Protein AF-0000000066107095 (afdb_homodimer)

Organism: Lawsonia intracellularis (strain PHE/MN1-00) (NCBI:txid363253)

Foldseek 3Di:
DQQQAAEEEEAAQQALLSLLVLLVCLQRYQAYEYEYEAAPQCPALRVVLRVVSLVVVLVLDVSSVRRYDYYYYYYDPVLVVVLVPPPDPVVCPPCVVLVRHSSDDALVVLVVVLVRLVVCLVVVHQEYEYRAEVVPCPVHPCSAPVNVVVSQVCSCVVSVHRHHYDHPCHHPALLVSLVSQCVRRRPVSSVSNQERGDFEPVRFQPDADPSYTYPCPRPRNVRSVVSVVVNVVVVVVD/DQQQAAEEEEAAQQALQSLLVLLVCLQRYQAYEYEYEAAPQCPALRVVLSVVSLVVVLVLDVSSVRRYDYYYYYYDPVLVVVLVPPPDVVVCPPCVVLVNHSSDDALVVLVVVLVRLVVCLVVVHQEYEYAAEPVPCPVHPCSAPVNVVVSQVCSCVVSVHRHHYDHPCHHPALLVSLVSQCVRRRPVSSVSNQERGDFEPVRFQPDADPSYTYPCPRPRNVRSVVSVVVNVVVVVVD

Structure (mmCIF, N/CA/C/O backbone):
data_AF-0000000066107095-model_v1
#
loop_
_entity.id
_entity.type
_entity.pdbx_description
1 polymer '7-cyano-7-deazaguanine synthase'
#
loop_
_atom_site.group_PDB
_atom_site.id
_atom_site.type_symbol
_atom_site.label_atom_id
_atom_site.label_alt_id
_atom_site.label_comp_id
_atom_site.label_asym_id
_atom_site.label_entity_id
_atom_site.label_seq_id
_atom_site.pdbx_PDB_ins_code
_atom_site.Cartn_x
_atom_site.Cartn_y
_atom_site.Cartn_z
_atom_site.occupancy
_atom_site.B_iso_or_equiv
_atom_site.auth_seq_id
_atom_site.auth_comp_id
_atom_site.auth_asym_id
_atom_site.auth_atom_id
_atom_site.pdbx_PDB_model_num
ATOM 1 N N . MET A 1 1 ? 10.453 12.742 23.422 1 44.41 1 MET A N 1
ATOM 2 C CA . MET A 1 1 ? 11.844 12.711 22.984 1 44.41 1 MET A CA 1
ATOM 3 C C . MET A 1 1 ? 12.008 13.375 21.625 1 44.41 1 MET A C 1
ATOM 5 O O . MET A 1 1 ? 11.289 13.039 20.672 1 44.41 1 MET A O 1
ATOM 9 N N . TYR A 1 2 ? 12.43 14.68 21.656 1 62.72 2 TYR A N 1
ATOM 10 C CA . TYR A 1 2 ? 12.68 15.594 20.547 1 62.72 2 TYR A CA 1
ATOM 11 C C . TYR A 1 2 ? 13.734 15.031 19.609 1 62.72 2 TYR A C 1
ATOM 13 O O . TYR A 1 2 ? 14.672 14.352 20.031 1 62.72 2 TYR A O 1
ATOM 21 N N . HIS A 1 3 ? 13.25 14.555 18.391 1 75.69 3 HIS A N 1
ATOM 22 C CA . HIS A 1 3 ? 14.109 14.094 17.312 1 75.69 3 HIS A CA 1
ATOM 23 C C . HIS A 1 3 ? 14.758 15.258 16.578 1 75.69 3 HIS A C 1
ATOM 25 O O . HIS A 1 3 ? 14.781 15.297 15.344 1 75.69 3 HIS A O 1
ATOM 31 N N . LEU A 1 4 ? 15.406 16.234 17.359 1 80.69 4 LEU A N 1
ATOM 32 C CA . LEU A 1 4 ? 15.836 17.516 16.797 1 80.69 4 LEU A CA 1
ATOM 33 C C . LEU A 1 4 ? 17.016 17.328 15.859 1 80.69 4 LEU A C 1
ATOM 35 O O . LEU A 1 4 ? 17.391 18.25 15.125 1 80.69 4 LEU A O 1
ATOM 39 N N . ASN A 1 5 ? 17.469 16.141 15.711 1 87.88 5 ASN A N 1
ATOM 40 C CA . ASN A 1 5 ? 18.562 15.922 14.766 1 87.88 5 ASN A CA 1
ATOM 41 C C . ASN A 1 5 ? 18.172 14.914 13.688 1 87.88 5 ASN A C 1
ATOM 43 O O . ASN A 1 5 ? 19.031 14.398 12.977 1 87.88 5 ASN A O 1
ATOM 47 N N . GLN A 1 6 ? 16.875 14.703 13.656 1 94.5 6 GLN A N 1
ATOM 48 C CA . GLN A 1 6 ? 16.422 13.695 12.703 1 94.5 6 GLN A CA 1
ATOM 49 C C . GLN A 1 6 ? 15.508 14.312 11.648 1 94.5 6 GLN A C 1
ATOM 51 O O . GLN A 1 6 ? 14.875 15.344 11.891 1 94.5 6 GLN A O 1
ATOM 56 N N . LYS A 1 7 ? 15.523 13.711 10.492 1 96.38 7 LYS A N 1
ATOM 57 C CA . LYS A 1 7 ? 14.602 14.07 9.414 1 96.38 7 LYS A CA 1
ATOM 58 C C . LYS A 1 7 ? 13.273 13.32 9.555 1 96.38 7 LYS A C 1
ATOM 60 O O . LYS A 1 7 ? 13.227 12.234 10.125 1 96.38 7 LYS A O 1
ATOM 65 N N . ALA A 1 8 ? 12.195 13.945 9.047 1 98.31 8 ALA A N 1
ATOM 66 C CA . ALA A 1 8 ? 10.898 13.289 9.047 1 98.31 8 ALA A CA 1
ATOM 67 C C . ALA A 1 8 ? 10.133 13.586 7.758 1 98.31 8 ALA A C 1
ATOM 69 O O . ALA A 1 8 ? 10.422 14.562 7.07 1 98.31 8 ALA A O 1
ATOM 70 N N . LEU A 1 9 ? 9.344 12.688 7.426 1 98.5 9 LEU A N 1
ATOM 71 C CA . LEU A 1 9 ? 8.453 12.805 6.277 1 98.5 9 LEU A CA 1
ATOM 72 C C . LEU A 1 9 ? 7.004 12.977 6.73 1 98.5 9 LEU A C 1
ATOM 74 O O . LEU A 1 9 ? 6.465 12.125 7.438 1 98.5 9 LEU A O 1
ATOM 78 N N . LEU A 1 10 ? 6.387 14.047 6.363 1 98.75 10 LEU A N 1
ATOM 79 C CA . LEU A 1 10 ? 5.016 14.336 6.758 1 98.75 10 LEU A CA 1
ATOM 80 C C . LEU A 1 10 ? 4.055 14.109 5.594 1 98.75 10 LEU A C 1
ATOM 82 O O . LEU A 1 10 ? 4.246 14.664 4.512 1 98.75 10 LEU A O 1
ATOM 86 N N . LEU A 1 11 ? 3.102 13.227 5.785 1 98.06 11 LEU A N 1
ATOM 87 C CA . LEU A 1 11 ? 1.974 13.188 4.859 1 98.06 11 LEU A CA 1
ATOM 88 C C . LEU A 1 11 ? 1.121 14.445 4.988 1 98.06 11 LEU A C 1
ATOM 90 O O . LEU A 1 11 ? 0.405 14.617 5.98 1 98.06 11 LEU A O 1
ATOM 94 N N . PHE A 1 12 ? 1.149 15.289 3.941 1 97.56 12 PHE A N 1
ATOM 95 C CA . PHE A 1 12 ? 0.616 16.641 4.031 1 97.56 12 PHE A CA 1
ATOM 96 C C . PHE A 1 12 ? -0.463 16.875 2.98 1 97.56 12 PHE A C 1
ATOM 98 O O . PHE A 1 12 ? -0.171 16.922 1.783 1 97.56 12 PHE A O 1
ATOM 105 N N . SER A 1 13 ? -1.71 17.016 3.426 1 94.12 13 SER A N 1
ATOM 106 C CA . SER A 1 13 ? -2.832 17.203 2.51 1 94.12 13 SER A CA 1
ATOM 107 C C . SER A 1 13 ? -3.186 18.672 2.342 1 94.12 13 SER A C 1
ATOM 109 O O . SER A 1 13 ? -3.857 19.047 1.379 1 94.12 13 SER A O 1
ATOM 111 N N . GLY A 1 14 ? -2.818 19.516 3.334 1 94.62 14 GLY A N 1
ATOM 112 C CA . GLY A 1 14 ? -3.199 20.922 3.281 1 94.62 14 GLY A CA 1
ATOM 113 C C . GLY A 1 14 ? -4.453 21.234 4.078 1 94.62 14 GLY A C 1
ATOM 114 O O . GLY A 1 14 ? -4.926 22.359 4.082 1 94.62 14 GLY A O 1
ATOM 115 N N . GLY A 1 15 ? -4.98 20.25 4.781 1 94.62 15 GLY A N 1
ATOM 116 C CA . GLY A 1 15 ? -6.109 20.469 5.672 1 94.62 15 GLY A CA 1
ATOM 117 C C . GLY A 1 15 ? -5.695 20.906 7.066 1 94.62 15 GLY A C 1
ATOM 118 O O . GLY A 1 15 ? -4.504 21.062 7.344 1 94.62 15 GLY A O 1
ATOM 119 N N . GLN A 1 16 ? -6.73 21.094 7.891 1 95 16 GLN A N 1
ATOM 120 C CA . GLN A 1 16 ? -6.496 21.547 9.258 1 95 16 GLN A CA 1
ATOM 121 C C . GLN A 1 16 ? -5.547 20.609 9.992 1 95 16 GLN A C 1
ATOM 123 O O . GLN A 1 16 ? -4.59 21.047 10.625 1 95 16 GLN A O 1
ATOM 128 N N . ASP A 1 17 ? -5.809 19.297 9.906 1 95.25 17 ASP A N 1
ATOM 129 C CA . ASP A 1 17 ? -5.051 18.312 10.672 1 95.25 17 ASP A CA 1
ATOM 130 C C . ASP A 1 17 ? -3.605 18.234 10.18 1 95.25 17 ASP A C 1
ATOM 132 O O . ASP A 1 17 ? -2.67 18.375 10.977 1 95.25 17 ASP A O 1
ATOM 136 N N . SER A 1 18 ? -3.438 18.047 8.922 1 96.75 18 SER A N 1
ATOM 137 C CA . SER A 1 18 ? -2.082 17.953 8.391 1 96.75 18 SER A CA 1
ATOM 138 C C . SER A 1 18 ? -1.327 19.266 8.555 1 96.75 18 SER A C 1
ATOM 140 O O . SER A 1 18 ? -0.112 19.266 8.758 1 96.75 18 SER A O 1
ATOM 142 N N . GLY A 1 19 ? -2.02 20.375 8.461 1 97.44 19 GLY A N 1
ATOM 143 C CA . GLY A 1 19 ? -1.397 21.656 8.734 1 97.44 19 GLY A CA 1
ATOM 144 C C . GLY A 1 19 ? -0.869 21.781 10.148 1 97.44 19 GLY A C 1
ATOM 145 O O . GLY A 1 19 ? 0.251 22.25 10.359 1 97.44 19 GLY A O 1
ATOM 146 N N . THR A 1 20 ? -1.687 21.422 11.094 1 98.06 20 THR A N 1
ATOM 147 C CA . THR A 1 20 ? -1.254 21.422 12.492 1 98.06 20 THR A CA 1
ATOM 148 C C . THR A 1 20 ? -0.079 20.469 12.695 1 98.06 20 THR A C 1
ATOM 150 O O . THR A 1 20 ? 0.879 20.812 13.398 1 98.06 20 THR A O 1
ATOM 153 N N . CYS A 1 21 ? -0.111 19.359 12.039 1 98.31 21 CYS A N 1
ATOM 154 C CA . CYS A 1 21 ? 0.984 18.406 12.117 1 98.31 21 CYS A CA 1
ATOM 155 C C . CYS A 1 21 ? 2.271 19 11.555 1 98.31 21 CYS A C 1
ATOM 157 O O . CYS A 1 21 ? 3.363 18.688 12.039 1 98.31 21 CYS A O 1
ATOM 159 N N . LEU A 1 22 ? 2.125 19.781 10.531 1 98.44 22 LEU A N 1
ATOM 160 C CA . LEU A 1 22 ? 3.314 20.438 9.984 1 98.44 22 LEU A CA 1
ATOM 161 C C . LEU A 1 22 ? 4.004 21.281 11.039 1 98.44 22 LEU A C 1
ATOM 163 O O . LEU A 1 22 ? 5.223 21.203 11.219 1 98.44 22 LEU A O 1
ATOM 167 N N . GLY A 1 23 ? 3.23 22.109 11.766 1 97.94 23 GLY A N 1
ATOM 168 C CA . GLY A 1 23 ? 3.809 22.875 12.867 1 97.94 23 GLY A CA 1
ATOM 169 C C . GLY A 1 23 ? 4.457 21.984 13.922 1 97.94 23 GLY A C 1
ATOM 170 O O . GLY A 1 23 ? 5.551 22.281 14.398 1 97.94 23 GLY A O 1
ATOM 171 N N . TRP A 1 24 ? 3.779 20.906 14.25 1 98.12 24 TRP A N 1
ATOM 172 C CA . TRP A 1 24 ? 4.301 19.953 15.219 1 98.12 24 TRP A CA 1
ATOM 173 C C . TRP A 1 24 ? 5.621 19.359 14.742 1 98.12 24 TRP A C 1
ATOM 175 O O . TRP A 1 24 ? 6.586 19.281 15.508 1 98.12 24 TRP A O 1
ATOM 185 N N . ALA A 1 25 ? 5.648 18.953 13.508 1 98.31 25 ALA A N 1
ATOM 186 C CA . ALA A 1 25 ? 6.844 18.344 12.922 1 98.31 25 ALA A CA 1
ATOM 187 C C . ALA A 1 25 ? 8.016 19.328 12.93 1 98.31 25 ALA A C 1
ATOM 189 O O . ALA A 1 25 ? 9.125 18.969 13.32 1 98.31 25 ALA A O 1
ATOM 190 N N . LEU A 1 26 ? 7.758 20.531 12.523 1 97.62 26 LEU A N 1
ATOM 191 C CA . LEU A 1 26 ? 8.789 21.562 12.453 1 97.62 26 LEU A CA 1
ATOM 192 C C . LEU A 1 26 ? 9.336 21.891 13.836 1 97.62 26 LEU A C 1
ATOM 194 O O . LEU A 1 26 ? 10.461 22.375 13.969 1 97.62 26 LEU A O 1
ATOM 198 N N . SER A 1 27 ? 8.578 21.641 14.82 1 96.88 27 SER A N 1
ATOM 199 C CA . SER A 1 27 ? 8.984 21.922 16.188 1 96.88 27 SER A CA 1
ATOM 200 C C . SER A 1 27 ? 9.742 20.75 16.797 1 96.88 27 SER A C 1
ATOM 202 O O . SER A 1 27 ? 10.383 20.875 17.828 1 96.88 27 SER A O 1
ATOM 204 N N . ASN A 1 28 ? 9.711 19.594 16.125 1 97.31 28 ASN A N 1
ATOM 205 C CA . ASN A 1 28 ? 10.227 18.406 16.781 1 97.31 28 ASN A CA 1
ATOM 206 C C . ASN A 1 28 ? 11.32 17.734 15.961 1 97.31 28 ASN A C 1
ATOM 208 O O . ASN A 1 28 ? 12.016 16.844 16.453 1 97.31 28 ASN A O 1
ATOM 212 N N . PHE A 1 29 ? 11.469 18.094 14.727 1 97.88 29 PHE A N 1
ATOM 213 C CA . PHE A 1 29 ? 12.453 17.484 13.836 1 97.88 29 PHE A CA 1
ATOM 214 C C . PHE A 1 29 ? 13.328 18.562 13.188 1 97.88 29 PHE A C 1
ATOM 216 O O . PHE A 1 29 ? 13 19.75 13.234 1 97.88 29 PHE A O 1
ATOM 223 N N . SER A 1 30 ? 14.492 18.188 12.602 1 96.75 30 SER A N 1
ATOM 224 C CA . SER A 1 30 ? 15.477 19.125 12.062 1 96.75 30 SER A CA 1
ATOM 225 C C . SER A 1 30 ? 15.203 19.438 10.602 1 96.75 30 SER A C 1
ATOM 227 O O . SER A 1 30 ? 15.68 20.438 10.07 1 96.75 30 SER A O 1
ATOM 229 N N . HIS A 1 31 ? 14.523 18.531 9.961 1 97.31 31 HIS A N 1
ATOM 230 C CA . HIS A 1 31 ? 14.234 18.672 8.539 1 97.31 31 HIS A CA 1
ATOM 231 C C . HIS A 1 31 ? 12.961 17.922 8.164 1 97.31 31 HIS A C 1
ATOM 233 O O . HIS A 1 31 ? 12.867 16.703 8.359 1 97.31 31 HIS A O 1
ATOM 239 N N . ILE A 1 32 ? 11.992 18.719 7.641 1 98.06 32 ILE A N 1
ATOM 240 C CA . ILE A 1 32 ? 10.695 18.125 7.352 1 98.06 32 ILE A CA 1
ATOM 241 C C . ILE A 1 32 ? 10.453 18.109 5.844 1 98.06 32 ILE A C 1
ATOM 243 O O . ILE A 1 32 ? 10.398 19.172 5.211 1 98.06 32 ILE A O 1
ATOM 247 N N . ILE A 1 33 ? 10.375 16.938 5.277 1 97.94 33 ILE A N 1
ATOM 248 C CA . ILE A 1 33 ? 9.906 16.75 3.908 1 97.94 33 ILE A CA 1
ATOM 249 C C . ILE A 1 33 ? 8.406 16.469 3.912 1 97.94 33 ILE A C 1
ATOM 251 O O . ILE A 1 33 ? 7.91 15.734 4.773 1 97.94 33 ILE A O 1
ATOM 255 N N . THR A 1 34 ? 7.707 17.062 2.994 1 98.19 34 THR A N 1
ATOM 256 C CA . THR A 1 34 ? 6.273 16.828 2.904 1 98.19 34 THR A CA 1
ATOM 257 C C . THR A 1 34 ? 5.934 16.031 1.644 1 98.19 34 THR A C 1
ATOM 259 O O . THR A 1 34 ? 6.562 16.219 0.6 1 98.19 34 THR A O 1
ATOM 262 N N . ILE A 1 35 ? 4.961 15.141 1.782 1 97.38 35 ILE A N 1
ATOM 263 C CA . ILE A 1 35 ? 4.438 14.43 0.619 1 97.38 35 ILE A CA 1
ATOM 264 C C . ILE A 1 35 ? 2.914 14.555 0.582 1 97.38 35 ILE A C 1
ATOM 266 O O . ILE A 1 35 ? 2.258 14.539 1.626 1 97.38 35 ILE A O 1
ATOM 270 N N . GLY A 1 36 ? 2.436 14.758 -0.573 1 95.31 36 GLY A N 1
ATOM 271 C CA . GLY A 1 36 ? 1.008 14.766 -0.85 1 95.31 36 GLY A CA 1
ATOM 272 C C . GLY A 1 36 ? 0.612 13.805 -1.96 1 95.31 36 GLY A C 1
ATOM 273 O O . GLY A 1 36 ? 1.475 13.242 -2.635 1 95.31 36 GLY A O 1
ATOM 274 N N . PHE A 1 37 ? -0.689 13.594 -2.062 1 92.94 37 PHE A N 1
ATOM 275 C CA . PHE A 1 37 ? -1.211 12.664 -3.059 1 92.94 37 PHE A CA 1
ATOM 276 C C . PHE A 1 37 ? -2.311 13.32 -3.885 1 92.94 37 PHE A C 1
ATOM 278 O O . PHE A 1 37 ? -3.182 14 -3.34 1 92.94 37 PHE A O 1
ATOM 285 N N . SER A 1 38 ? -2.189 13.125 -5.164 1 89.81 38 SER A N 1
ATOM 286 C CA . SER A 1 38 ? -3.244 13.562 -6.07 1 89.81 38 SER A CA 1
ATOM 287 C C . SER A 1 38 ? -3.916 12.367 -6.75 1 89.81 38 SER A C 1
ATOM 289 O O . SER A 1 38 ? -3.24 11.438 -7.195 1 89.81 38 SER A O 1
ATOM 291 N N . TYR A 1 39 ? -5.113 12.305 -6.75 1 80.56 39 TYR A N 1
ATOM 292 C CA . TYR A 1 39 ? -5.855 11.258 -7.445 1 80.56 39 TYR A CA 1
ATOM 293 C C . TYR A 1 39 ? -6.906 11.852 -8.367 1 80.56 39 TYR A C 1
ATOM 295 O O . TYR A 1 39 ? -8.055 11.406 -8.383 1 80.56 39 TYR A O 1
ATOM 303 N N . GLY A 1 40 ? -6.484 12.875 -9.094 1 75.94 40 GLY A N 1
ATOM 304 C CA . GLY A 1 40 ? -7.273 13.531 -10.125 1 75.94 40 GLY A CA 1
ATOM 305 C C . GLY A 1 40 ? -7.535 14.992 -9.828 1 75.94 40 GLY A C 1
ATOM 306 O O . GLY A 1 40 ? -8.156 15.695 -10.633 1 75.94 40 GLY A O 1
ATOM 307 N N . GLN A 1 41 ? -7.055 15.445 -8.719 1 70.06 41 GLN A N 1
ATOM 308 C CA . GLN A 1 41 ? -7.379 16.812 -8.312 1 70.06 41 GLN A CA 1
ATOM 309 C C . GLN A 1 41 ? -6.133 17.688 -8.312 1 70.06 41 GLN A C 1
ATOM 311 O O . GLN A 1 41 ? -5.969 18.547 -7.438 1 70.06 41 GLN A O 1
ATOM 316 N N . ARG A 1 42 ? -5.352 17.656 -9.25 1 68.38 42 ARG A N 1
ATOM 317 C CA . ARG A 1 42 ? -4.086 18.391 -9.25 1 68.38 42 ARG A CA 1
ATOM 318 C C . ARG A 1 42 ? -4.312 19.891 -9.227 1 68.38 42 ARG A C 1
ATOM 320 O O . ARG A 1 42 ? -3.49 20.641 -8.695 1 68.38 42 ARG A O 1
ATOM 327 N N . HIS A 1 43 ? -5.301 20.328 -9.758 1 66.5 43 HIS A N 1
ATOM 328 C CA . HIS A 1 43 ? -5.535 21.766 -9.805 1 66.5 43 HIS A CA 1
ATOM 329 C C . HIS A 1 43 ? -6.688 22.172 -8.898 1 66.5 43 HIS A C 1
ATOM 331 O O . HIS A 1 43 ? -7.32 23.219 -9.109 1 66.5 43 HIS A O 1
ATOM 337 N N . SER A 1 44 ? -6.676 21.469 -7.965 1 80 44 SER A N 1
ATOM 338 C CA . SER A 1 44 ? -7.801 21.703 -7.07 1 80 44 SER A CA 1
ATOM 339 C C . SER A 1 44 ? -7.465 22.766 -6.027 1 80 44 SER A C 1
ATOM 341 O O . SER A 1 44 ? -6.297 23.125 -5.852 1 80 44 SER A O 1
ATOM 343 N N . VAL A 1 45 ? -8.508 23.328 -5.406 1 85.12 45 VAL A N 1
ATOM 344 C CA . VAL A 1 45 ? -8.375 24.281 -4.305 1 85.12 45 VAL A CA 1
ATOM 345 C C . VAL A 1 45 ? -7.539 23.656 -3.188 1 85.12 45 VAL A C 1
ATOM 347 O O . VAL A 1 45 ? -6.711 24.328 -2.572 1 85.12 45 VAL A O 1
ATOM 350 N N . GLU A 1 46 ? -7.672 22.406 -2.984 1 84.25 46 GLU A N 1
ATOM 351 C CA . GLU A 1 46 ? -6.934 21.688 -1.952 1 84.25 46 GLU A CA 1
ATOM 352 C C . GLU A 1 46 ? -5.43 21.766 -2.197 1 84.25 46 GLU A C 1
ATOM 354 O O . GLU A 1 46 ? -4.66 22.047 -1.279 1 84.25 46 GLU A O 1
ATOM 359 N N . MET A 1 47 ? -5.086 21.578 -3.389 1 89.06 47 MET A N 1
ATOM 360 C CA . MET A 1 47 ? -3.67 21.594 -3.736 1 89.06 47 MET A CA 1
ATOM 361 C C . MET A 1 47 ? -3.104 23.016 -3.633 1 89.06 47 MET A C 1
ATOM 363 O O . MET A 1 47 ? -1.959 23.188 -3.213 1 89.06 47 MET A O 1
ATOM 367 N N . GLN A 1 48 ? -3.879 23.953 -3.986 1 91.25 48 GLN A N 1
ATOM 368 C CA . GLN A 1 48 ? -3.457 25.344 -3.846 1 91.25 48 GLN A CA 1
ATOM 369 C C . GLN A 1 48 ? -3.256 25.719 -2.377 1 91.25 48 GLN A C 1
ATOM 371 O O . GLN A 1 48 ? -2.268 26.359 -2.023 1 91.25 48 GLN A O 1
ATOM 376 N N . CYS A 1 49 ? -4.176 25.312 -1.615 1 93.06 49 CYS A N 1
ATOM 377 C CA . CYS A 1 49 ? -4.066 25.578 -0.185 1 93.06 49 CYS A CA 1
ATOM 378 C C . CYS A 1 49 ? -2.814 24.938 0.395 1 93.06 49 CYS A C 1
ATOM 380 O O . CYS A 1 49 ? -2.121 25.547 1.216 1 93.06 49 CYS A O 1
ATOM 382 N N . ARG A 1 50 ? -2.533 23.766 -0.057 1 94.19 50 ARG A N 1
ATOM 383 C CA . ARG A 1 50 ? -1.34 23.047 0.38 1 94.19 50 ARG A CA 1
ATOM 384 C C . ARG A 1 50 ? -0.081 23.859 0.124 1 94.19 50 ARG A C 1
ATOM 386 O O . ARG A 1 50 ? 0.762 24 1.012 1 94.19 50 ARG A O 1
ATOM 393 N N . THR A 1 51 ? -0.017 24.406 -1.005 1 93.69 51 THR A N 1
ATOM 394 C CA . THR A 1 51 ? 1.131 25.219 -1.395 1 93.69 51 THR A CA 1
ATOM 395 C C . THR A 1 51 ? 1.192 26.5 -0.57 1 93.69 51 THR A C 1
ATOM 397 O O . THR A 1 51 ? 2.258 26.875 -0.08 1 93.69 51 THR A O 1
ATOM 400 N N . ASN A 1 52 ? 0.106 27.125 -0.385 1 94.81 52 ASN A N 1
ATOM 401 C CA . ASN A 1 52 ? 0.037 28.375 0.358 1 94.81 52 ASN A CA 1
ATOM 402 C C . ASN A 1 52 ? 0.493 28.203 1.804 1 94.81 52 ASN A C 1
ATOM 404 O O . ASN A 1 52 ? 1.263 29.016 2.32 1 94.81 52 ASN A O 1
ATOM 408 N N . ILE A 1 53 ? 0.036 27.188 2.387 1 96.06 53 ILE A N 1
ATOM 409 C CA . ILE A 1 53 ? 0.362 26.953 3.791 1 96.06 53 ILE A CA 1
ATOM 410 C C . ILE A 1 53 ? 1.865 26.734 3.941 1 96.06 53 ILE A C 1
ATOM 412 O O . ILE A 1 53 ? 2.484 27.266 4.875 1 96.06 53 ILE A O 1
ATOM 416 N N . ARG A 1 54 ? 2.471 25.938 3.098 1 96.19 54 ARG A N 1
ATOM 417 C CA . ARG A 1 54 ? 3.906 25.688 3.172 1 96.19 54 ARG A CA 1
ATOM 418 C C . ARG A 1 54 ? 4.699 26.984 3.035 1 96.19 54 ARG A C 1
ATOM 420 O O . ARG A 1 54 ? 5.656 27.219 3.779 1 96.19 54 ARG A O 1
ATOM 427 N N . ASN A 1 55 ? 4.223 27.797 2.123 1 96.19 55 ASN A N 1
ATOM 428 C CA . ASN A 1 55 ? 4.906 29.078 1.895 1 96.19 55 ASN A CA 1
ATOM 429 C C . ASN A 1 55 ? 4.777 30 3.096 1 96.19 55 ASN A C 1
ATOM 431 O O . ASN A 1 55 ? 5.758 30.625 3.52 1 96.19 55 ASN A O 1
ATOM 435 N N . LYS A 1 56 ? 3.66 30.078 3.637 1 97.69 56 LYS A N 1
ATOM 436 C CA . LYS A 1 56 ? 3.377 31.062 4.676 1 97.69 56 LYS A CA 1
ATOM 437 C C . LYS A 1 56 ? 3.93 30.609 6.027 1 97.69 56 LYS A C 1
ATOM 439 O O . LYS A 1 56 ? 4.34 31.438 6.844 1 97.69 56 LYS A O 1
ATOM 444 N N . ILE A 1 57 ? 3.93 29.297 6.219 1 97.62 57 ILE A N 1
ATOM 445 C CA . ILE A 1 57 ? 4.383 28.797 7.512 1 97.62 57 ILE A CA 1
ATOM 446 C C . ILE A 1 57 ? 5.871 29.094 7.688 1 97.62 57 ILE A C 1
ATOM 448 O O . ILE A 1 57 ? 6.332 29.344 8.805 1 97.62 57 ILE A O 1
ATOM 452 N N . SER A 1 58 ? 6.574 29.062 6.621 1 94.56 58 SER A N 1
ATOM 453 C CA . SER A 1 58 ? 8.008 29.344 6.648 1 94.56 58 SER A CA 1
ATOM 454 C C . SER A 1 58 ? 8.273 30.781 7.082 1 94.56 58 SER A C 1
ATOM 456 O O . SER A 1 58 ? 9.375 31.109 7.539 1 94.56 58 SER A O 1
ATOM 458 N N . LYS A 1 59 ? 7.316 31.578 6.992 1 95.06 59 LYS A N 1
ATOM 459 C CA . LYS A 1 59 ? 7.477 33 7.309 1 95.06 59 LYS A CA 1
ATOM 460 C C . LYS A 1 59 ? 7.156 33.281 8.773 1 95.06 59 LYS A C 1
ATOM 462 O O . LYS A 1 59 ? 7.43 34.344 9.281 1 95.06 59 LYS A O 1
ATOM 467 N N . LEU A 1 60 ? 6.66 32.312 9.43 1 95.56 60 LEU A N 1
ATOM 468 C CA . LEU A 1 60 ? 6.227 32.531 10.812 1 95.56 60 LEU A CA 1
ATOM 469 C C . LEU A 1 60 ? 7.41 32.438 11.773 1 95.56 60 LEU A C 1
ATOM 471 O O . LEU A 1 60 ? 7.379 33.062 12.844 1 95.56 60 LEU A O 1
ATOM 475 N N . SER A 1 61 ? 8.438 31.719 11.43 1 94.56 61 SER A N 1
ATOM 476 C CA . SER A 1 61 ? 9.602 31.469 12.281 1 94.56 61 SER A CA 1
ATOM 477 C C . SER A 1 61 ? 10.836 31.125 11.445 1 94.56 61 SER A C 1
ATOM 479 O O . SER A 1 61 ? 10.773 30.297 10.539 1 94.56 61 SER A O 1
ATOM 481 N N . LYS A 1 62 ? 11.953 31.766 11.844 1 95.81 62 LYS A N 1
ATOM 482 C CA . LYS A 1 62 ? 13.211 31.469 11.148 1 95.81 62 LYS A CA 1
ATOM 483 C C . LYS A 1 62 ? 13.586 30 11.289 1 95.81 62 LYS A C 1
ATOM 485 O O . LYS A 1 62 ? 14.094 29.391 10.344 1 95.81 62 LYS A O 1
ATOM 490 N N . ILE A 1 63 ? 13.289 29.516 12.438 1 95.38 63 ILE A N 1
ATOM 491 C CA . ILE A 1 63 ? 13.602 28.125 12.695 1 95.38 63 ILE A CA 1
ATOM 492 C C . ILE A 1 63 ? 12.734 27.219 11.812 1 95.38 63 ILE A C 1
ATOM 494 O O . ILE A 1 63 ? 13.227 26.25 11.242 1 95.38 63 ILE A O 1
ATOM 498 N N . TRP A 1 64 ? 11.406 27.438 11.664 1 97.25 64 TRP A N 1
ATOM 499 C CA . TRP A 1 64 ? 10.516 26.656 10.82 1 97.25 64 TRP A CA 1
ATOM 500 C C . TRP A 1 64 ? 10.922 26.766 9.352 1 97.25 64 TRP A C 1
ATOM 502 O O . TRP A 1 64 ? 10.844 25.781 8.609 1 97.25 64 TRP A O 1
ATOM 512 N N . GLU A 1 65 ? 11.383 27.953 9.031 1 97.31 65 GLU A N 1
ATOM 513 C CA . GLU A 1 65 ? 11.859 28.156 7.664 1 97.31 65 GLU A CA 1
ATOM 514 C C . GLU A 1 65 ? 13.055 27.25 7.363 1 97.31 65 GLU A C 1
ATOM 516 O O . GLU A 1 65 ? 13.109 26.609 6.309 1 97.31 65 GLU A O 1
ATOM 521 N N . GLN A 1 66 ? 13.953 27.203 8.266 1 96.88 66 GLN A N 1
ATOM 522 C CA . GLN A 1 66 ? 15.18 26.438 8.094 1 96.88 66 GLN A CA 1
ATOM 523 C C . GLN A 1 66 ? 14.891 24.938 8.078 1 96.88 66 GLN A C 1
ATOM 525 O O . GLN A 1 66 ? 15.586 24.172 7.406 1 96.88 66 GLN A O 1
ATOM 530 N N . ARG A 1 67 ? 13.844 24.578 8.688 1 97.5 67 ARG A N 1
ATOM 531 C CA . ARG A 1 67 ? 13.578 23.156 8.891 1 97.5 67 ARG A CA 1
ATOM 532 C C . ARG A 1 67 ? 12.609 22.625 7.84 1 97.5 67 ARG A C 1
ATOM 534 O O . ARG A 1 67 ? 12.461 21.406 7.68 1 97.5 67 ARG A O 1
ATOM 541 N N . LEU A 1 68 ? 11.945 23.516 7.152 1 98.19 68 LEU A N 1
ATOM 542 C CA . LEU A 1 68 ? 11.016 23.094 6.105 1 98.19 68 LEU A CA 1
ATOM 543 C C . LEU A 1 68 ? 11.766 22.703 4.836 1 98.19 68 LEU A C 1
ATOM 545 O O . LEU A 1 68 ? 12.445 23.531 4.23 1 98.19 68 LEU A O 1
ATOM 549 N N . GLY A 1 69 ? 11.633 21.438 4.469 1 97.12 69 GLY A N 1
ATOM 550 C CA . GLY A 1 69 ? 12.359 20.922 3.326 1 97.12 69 GLY A CA 1
ATOM 551 C C . GLY A 1 69 ? 11.508 20.812 2.076 1 97.12 69 GLY A C 1
ATOM 552 O O . GLY A 1 69 ? 10.625 21.641 1.846 1 97.12 69 GLY A O 1
ATOM 553 N N . GLU A 1 70 ? 11.828 19.891 1.19 1 96.5 70 GLU A N 1
ATOM 554 C CA . GLU A 1 70 ? 11.203 19.703 -0.119 1 96.5 70 GLU A CA 1
ATOM 555 C C . GLU A 1 70 ? 9.773 19.203 0.012 1 96.5 70 GLU A C 1
ATOM 557 O O . GLU A 1 70 ? 9.367 18.734 1.079 1 96.5 70 GLU A O 1
ATOM 562 N N . ASP A 1 71 ? 9.133 19.406 -1.071 1 96.62 71 ASP A N 1
ATOM 563 C CA . ASP A 1 71 ? 7.754 18.953 -1.197 1 96.62 71 ASP A CA 1
ATOM 564 C C . ASP A 1 71 ? 7.574 18.062 -2.43 1 96.62 71 ASP A C 1
ATOM 566 O O . ASP A 1 71 ? 8.07 18.391 -3.51 1 96.62 71 ASP A O 1
ATOM 570 N N . TYR A 1 72 ? 6.902 16.938 -2.236 1 95.38 72 TYR A N 1
ATOM 571 C CA . TYR A 1 72 ? 6.641 16.016 -3.334 1 95.38 72 TYR A CA 1
ATOM 572 C C . TYR A 1 72 ? 5.152 15.688 -3.43 1 95.38 72 TYR A C 1
ATOM 574 O O . TYR A 1 72 ? 4.48 15.523 -2.408 1 95.38 72 TYR A O 1
ATOM 582 N N . ILE A 1 73 ? 4.68 15.594 -4.648 1 94.69 73 ILE A N 1
ATOM 583 C CA . ILE A 1 73 ? 3.303 15.172 -4.895 1 94.69 73 ILE A CA 1
ATOM 584 C C . ILE A 1 73 ? 3.295 13.914 -5.766 1 94.69 73 ILE A C 1
ATOM 586 O O . ILE A 1 73 ? 3.91 13.891 -6.836 1 94.69 73 ILE A O 1
ATOM 590 N N . PHE A 1 74 ? 2.623 12.883 -5.328 1 93.81 74 PHE A N 1
ATOM 591 C CA . PHE A 1 74 ? 2.467 11.648 -6.09 1 93.81 74 PHE A CA 1
ATOM 592 C C . PHE A 1 74 ? 1.055 11.531 -6.652 1 93.81 74 PHE A C 1
ATOM 594 O O . PHE A 1 74 ? 0.081 11.859 -5.969 1 93.81 74 PHE A O 1
ATOM 601 N N . SER A 1 75 ? 0.989 11.102 -7.879 1 92 75 SER A N 1
ATOM 602 C CA . SER A 1 75 ? -0.297 10.883 -8.531 1 92 75 SER A CA 1
ATOM 603 C C . SER A 1 75 ? -0.744 9.43 -8.383 1 92 75 SER A C 1
ATOM 605 O O . SER A 1 75 ? 0.012 8.508 -8.695 1 92 75 SER A O 1
ATOM 607 N N . LEU A 1 76 ? -1.986 9.281 -7.922 1 90.25 76 LEU A N 1
ATOM 608 C CA . LEU A 1 76 ? -2.516 7.941 -7.695 1 90.25 76 LEU A CA 1
ATOM 609 C C . LEU A 1 76 ? -3.721 7.676 -8.586 1 90.25 76 LEU A C 1
ATOM 611 O O . LEU A 1 76 ? -4.832 8.117 -8.289 1 90.25 76 LEU A O 1
ATOM 615 N N . ASP A 1 77 ? -3.564 6.949 -9.594 1 88.19 77 ASP A N 1
ATOM 616 C CA . ASP A 1 77 ? -4.664 6.582 -10.477 1 88.19 77 ASP A CA 1
ATOM 617 C C . ASP A 1 77 ? -5.332 5.289 -10.023 1 88.19 77 ASP A C 1
ATOM 619 O O . ASP A 1 77 ? -6.391 4.918 -10.531 1 88.19 77 ASP A O 1
ATOM 623 N N . ILE A 1 78 ? -4.832 4.664 -9.078 1 88.44 78 ILE A N 1
ATOM 624 C CA . ILE A 1 78 ? -5.266 3.344 -8.633 1 88.44 78 ILE A CA 1
ATOM 625 C C . ILE A 1 78 ? -6.664 3.438 -8.023 1 88.44 78 ILE A C 1
ATOM 627 O O . ILE A 1 78 ? -7.465 2.508 -8.148 1 88.44 78 ILE A O 1
ATOM 631 N N . PHE A 1 79 ? -7 4.523 -7.426 1 85 79 PHE A N 1
ATOM 632 C CA . PHE A 1 79 ? -8.305 4.66 -6.793 1 85 79 PHE A CA 1
ATOM 633 C C . PHE A 1 79 ? -9.414 4.676 -7.836 1 85 79 PHE A C 1
ATOM 635 O O . PHE A 1 79 ? -10.477 4.082 -7.633 1 85 79 PHE A O 1
ATOM 642 N N . SER A 1 80 ? -9.102 5.367 -8.875 1 84.94 80 SER A N 1
ATOM 643 C CA . SER A 1 80 ? -10.062 5.367 -9.977 1 84.94 80 SER A CA 1
ATOM 644 C C . SER A 1 80 ? -10.211 3.973 -10.578 1 84.94 80 SER A C 1
ATOM 646 O O . SER A 1 80 ? -11.328 3.537 -10.867 1 84.94 80 SER A O 1
ATOM 648 N N . GLN A 1 81 ? -9.188 3.287 -10.773 1 89.19 81 GLN A N 1
ATOM 649 C CA . GLN A 1 81 ? -9.211 1.937 -11.328 1 89.19 81 GLN A CA 1
ATOM 650 C C . GLN A 1 81 ? -10.023 0.996 -10.438 1 89.19 81 GLN A C 1
ATOM 652 O O . GLN A 1 81 ? -10.844 0.217 -10.938 1 89.19 81 GLN A O 1
ATOM 657 N N . LEU A 1 82 ? -9.812 1.076 -9.164 1 88 82 LEU A N 1
ATOM 658 C CA . LEU A 1 82 ? -10.531 0.24 -8.211 1 88 82 LEU A CA 1
ATOM 659 C C . LEU A 1 82 ? -12.023 0.549 -8.234 1 88 82 LEU A C 1
ATOM 661 O O . LEU A 1 82 ? -12.852 -0.357 -8.109 1 88 82 LEU A O 1
ATOM 665 N N . GLY A 1 83 ? -12.328 1.817 -8.398 1 80.25 83 GLY A N 1
ATOM 666 C CA . GLY A 1 83 ? -13.719 2.238 -8.453 1 80.25 83 GLY A CA 1
ATOM 667 C C . GLY A 1 83 ? -14.484 1.613 -9.609 1 80.25 83 GLY A C 1
ATOM 668 O O . GLY A 1 83 ? -15.695 1.408 -9.516 1 80.25 83 GLY A O 1
ATOM 669 N N . GLU A 1 84 ? -13.797 1.247 -10.641 1 78.38 84 GLU A N 1
ATOM 670 C CA . GLU A 1 84 ? -14.422 0.716 -11.844 1 78.38 84 GLU A CA 1
ATOM 671 C C . GLU A 1 84 ? -14.648 -0.787 -11.734 1 78.38 84 GLU A C 1
ATOM 673 O O . GLU A 1 84 ? -15.273 -1.393 -12.609 1 78.38 84 GLU A O 1
ATOM 678 N N . THR A 1 85 ? -14.211 -1.396 -10.75 1 75 85 THR A N 1
ATOM 679 C CA . THR A 1 85 ? -14.258 -2.852 -10.68 1 75 85 THR A CA 1
ATOM 680 C C . THR A 1 85 ? -15.414 -3.309 -9.797 1 75 85 THR A C 1
ATOM 682 O O . THR A 1 85 ? -15.625 -4.508 -9.617 1 75 85 THR A O 1
ATOM 685 N N . ALA A 1 86 ? -16.109 -2.383 -9.195 1 63.53 86 ALA A N 1
ATOM 686 C CA . ALA A 1 86 ? -17.203 -2.852 -8.359 1 63.53 86 ALA A CA 1
ATOM 687 C C . ALA A 1 86 ? -18.172 -3.734 -9.156 1 63.53 86 ALA A C 1
ATOM 689 O O . ALA A 1 86 ? -18.781 -3.281 -10.125 1 63.53 86 ALA A O 1
ATOM 690 N N . ILE A 1 87 ? -17.953 -4.977 -9.055 1 54.03 87 ILE A N 1
ATOM 691 C CA . ILE A 1 87 ? -18.828 -5.941 -9.703 1 54.03 87 ILE A CA 1
ATOM 692 C C . ILE A 1 87 ? -20.219 -5.879 -9.078 1 54.03 87 ILE A C 1
ATOM 694 O O . ILE A 1 87 ? -21.234 -6.074 -9.766 1 54.03 87 ILE A O 1
ATOM 698 N N . THR A 1 88 ? -20.406 -5.668 -7.766 1 50.22 88 THR A N 1
ATOM 699 C CA . THR A 1 88 ? -21.719 -5.707 -7.152 1 50.22 88 THR A CA 1
ATOM 700 C C . THR A 1 88 ? -22.25 -4.293 -6.926 1 50.22 88 THR A C 1
ATOM 702 O O . THR A 1 88 ? -21.547 -3.439 -6.383 1 50.22 88 THR A O 1
ATOM 705 N N . SER A 1 89 ? -23.172 -3.85 -7.727 1 43.75 89 SER A N 1
ATOM 706 C CA . SER A 1 89 ? -23.953 -2.617 -7.789 1 43.75 89 SER A CA 1
ATOM 707 C C . SER A 1 89 ? -24.234 -2.076 -6.391 1 43.75 89 SER A C 1
ATOM 709 O O . SER A 1 89 ? -24.516 -0.886 -6.227 1 43.75 89 SER A O 1
ATOM 711 N N . GLU A 1 90 ? -24.25 -2.852 -5.441 1 44.28 90 GLU A N 1
ATOM 712 C CA . GLU A 1 90 ? -24.844 -2.418 -4.18 1 44.28 90 GLU A CA 1
ATOM 713 C C . GLU A 1 90 ? -23.938 -1.424 -3.455 1 44.28 90 GLU A C 1
ATOM 715 O O . GLU A 1 90 ? -24.406 -0.675 -2.592 1 44.28 90 GLU A O 1
ATOM 720 N N . LEU A 1 91 ? -22.75 -1.565 -3.678 1 44.94 91 LEU A N 1
ATOM 721 C CA . LEU A 1 91 ? -21.875 -0.685 -2.908 1 44.94 91 LEU A CA 1
ATOM 722 C C . LEU A 1 91 ? -21.969 0.751 -3.41 1 44.94 91 LEU A C 1
ATOM 724 O O . LEU A 1 91 ? -21.391 1.662 -2.818 1 44.94 91 LEU A O 1
ATOM 728 N N . GLU A 1 92 ? -22.625 0.861 -4.555 1 40.81 92 GLU A N 1
ATOM 729 C CA . GLU A 1 92 ? -22.859 2.225 -5.027 1 40.81 92 GLU A CA 1
ATOM 730 C C . GLU A 1 92 ? -23.578 3.062 -3.969 1 40.81 92 GLU A C 1
ATOM 732 O O . GLU A 1 92 ? -23.328 4.266 -3.859 1 40.81 92 GLU A O 1
ATOM 737 N N . ILE A 1 93 ? -24.406 2.373 -3.166 1 39.69 93 ILE A N 1
ATOM 738 C CA . ILE A 1 93 ? -25.406 3.088 -2.361 1 39.69 93 ILE A CA 1
ATOM 739 C C . ILE A 1 93 ? -24.734 3.648 -1.106 1 39.69 93 ILE A C 1
ATOM 741 O O . ILE A 1 93 ? -25.094 4.734 -0.642 1 39.69 93 ILE A O 1
ATOM 745 N N . VAL A 1 94 ? -24.094 2.787 -0.502 1 39.19 94 VAL A N 1
ATOM 746 C CA . VAL A 1 94 ? -23.781 3.154 0.875 1 39.19 94 VAL A CA 1
ATOM 747 C C . VAL A 1 94 ? -22.953 4.438 0.893 1 39.19 94 VAL A C 1
ATOM 749 O O . VAL A 1 94 ? -23.109 5.277 1.784 1 39.19 94 VAL A O 1
ATOM 752 N N . PHE A 1 95 ? -21.922 4.512 0.04 1 41.81 95 PHE A N 1
ATOM 753 C CA . PHE A 1 95 ? -21.016 5.652 0.148 1 41.81 95 PHE A CA 1
ATOM 754 C C . PHE A 1 95 ? -21.75 6.953 -0.16 1 41.81 95 PHE A C 1
ATOM 756 O O . PHE A 1 95 ? -21.219 8.039 0.071 1 41.81 95 PHE A O 1
ATOM 763 N N . ASP A 1 96 ? -22.891 6.828 -0.689 1 42.84 96 ASP A N 1
ATOM 764 C CA . ASP A 1 96 ? -23.625 8.078 -0.813 1 42.84 96 ASP A CA 1
ATOM 765 C C . ASP A 1 96 ? -23.875 8.711 0.556 1 42.84 96 ASP A C 1
ATOM 767 O O . ASP A 1 96 ? -24.078 9.914 0.658 1 42.84 96 ASP A O 1
ATOM 771 N N . LYS A 1 97 ? -24.234 7.859 1.42 1 40.25 97 LYS A N 1
ATOM 772 C CA . LYS A 1 97 ? -24.766 8.5 2.619 1 40.25 97 LYS A CA 1
ATOM 773 C C . LYS A 1 97 ? -23.703 9.336 3.318 1 40.25 97 LYS A C 1
ATOM 775 O O . LYS A 1 97 ? -24.031 10.18 4.16 1 40.25 97 LYS A O 1
ATOM 780 N N . GLN A 1 98 ? -22.484 8.805 3.387 1 41.22 98 GLN A N 1
ATOM 781 C CA . GLN A 1 98 ? -21.562 9.633 4.152 1 41.22 98 GLN A CA 1
ATOM 782 C C . GLN A 1 98 ? -21 10.773 3.303 1 41.22 98 GLN A C 1
ATOM 784 O O . GLN A 1 98 ? -20.125 11.523 3.75 1 41.22 98 GLN A O 1
ATOM 789 N N . GLY A 1 99 ? -21.609 10.977 2.178 1 40.53 99 GLY A N 1
ATOM 790 C CA . GLY A 1 99 ? -21.203 12.062 1.312 1 40.53 99 GLY A CA 1
ATOM 791 C C . GLY A 1 99 ? -19.906 11.781 0.571 1 40.53 99 GLY A C 1
ATOM 792 O O . GLY A 1 99 ? -19.281 12.695 0.039 1 40.53 99 GLY A O 1
ATOM 793 N N . LEU A 1 100 ? -19.188 10.742 1.048 1 44.06 100 LEU A N 1
ATOM 794 C CA . LEU A 1 100 ? -17.953 10.492 0.307 1 44.06 100 LEU A CA 1
ATOM 795 C C . LEU A 1 100 ? -18.25 9.914 -1.071 1 44.06 100 LEU A C 1
ATOM 797 O O . LEU A 1 100 ? -19.125 9.055 -1.211 1 44.06 100 LEU A O 1
ATOM 801 N N . PRO A 1 101 ? -17.859 10.547 -2.109 1 43.84 101 PRO A N 1
ATOM 802 C CA . PRO A 1 101 ? -18.062 10.062 -3.477 1 43.84 101 PRO A CA 1
ATOM 803 C C . PRO A 1 101 ? -17.734 8.586 -3.635 1 43.84 101 PRO A C 1
ATOM 805 O O . PRO A 1 101 ? -17.031 8.008 -2.797 1 43.84 101 PRO A O 1
ATOM 808 N N . ASN A 1 102 ? -18.469 7.785 -4.57 1 46.59 102 ASN A N 1
ATOM 809 C CA . ASN A 1 102 ? -18.328 6.449 -5.145 1 46.59 102 ASN A CA 1
ATOM 810 C C . ASN A 1 102 ? -16.875 6.012 -5.223 1 46.59 102 ASN A C 1
ATOM 812 O O . ASN A 1 102 ? -16.562 4.973 -5.801 1 46.59 102 ASN A O 1
ATOM 816 N N . THR A 1 103 ? -15.992 6.859 -4.582 1 55.72 103 THR A N 1
ATOM 817 C CA . THR A 1 103 ? -14.578 6.551 -4.77 1 55.72 103 THR A CA 1
ATOM 818 C C . THR A 1 103 ? -13.945 6.105 -3.455 1 55.72 103 THR A C 1
ATOM 820 O O . THR A 1 103 ? -12.719 6.102 -3.324 1 55.72 103 THR A O 1
ATOM 823 N N . PHE A 1 104 ? -14.844 5.574 -2.584 1 63.59 104 PHE A N 1
ATOM 824 C CA . PHE A 1 104 ? -14.25 5.117 -1.333 1 63.59 104 PHE A CA 1
ATOM 825 C C . PHE A 1 104 ? -13.367 3.898 -1.568 1 63.59 104 PHE A C 1
ATOM 827 O O . PHE A 1 104 ? -13.797 2.92 -2.182 1 63.59 104 PHE A O 1
ATOM 834 N N . VAL A 1 105 ? -12.133 4.129 -1.235 1 74.75 105 VAL A N 1
ATOM 835 C CA . VAL A 1 105 ? -11.195 3.014 -1.22 1 74.75 105 VAL A CA 1
ATOM 836 C C . VAL A 1 105 ? -10.812 2.678 0.221 1 74.75 105 VAL A C 1
ATOM 838 O O . VAL A 1 105 ? -10.203 3.494 0.916 1 74.75 105 VAL A O 1
ATOM 841 N N . PRO A 1 106 ? -11.297 1.546 0.72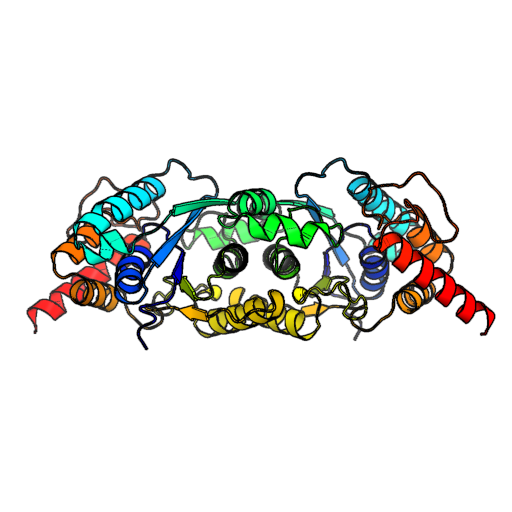1 1 83.69 106 PRO A N 1
ATOM 842 C CA . PRO A 1 106 ? -10.867 1.156 2.066 1 83.69 106 PRO A CA 1
ATOM 843 C C . PRO A 1 106 ? -9.352 1.04 2.193 1 83.69 106 PRO A C 1
ATOM 845 O O . PRO A 1 106 ? -8.68 0.642 1.239 1 83.69 106 PRO A O 1
ATOM 848 N N . GLY A 1 107 ? -8.875 1.425 3.398 1 87.25 107 GLY A N 1
ATOM 849 C CA . GLY A 1 107 ? -7.453 1.271 3.66 1 87.25 107 GLY A CA 1
ATOM 850 C C . GLY A 1 107 ? -6.602 2.322 2.973 1 87.25 107 GLY A C 1
ATOM 851 O O . 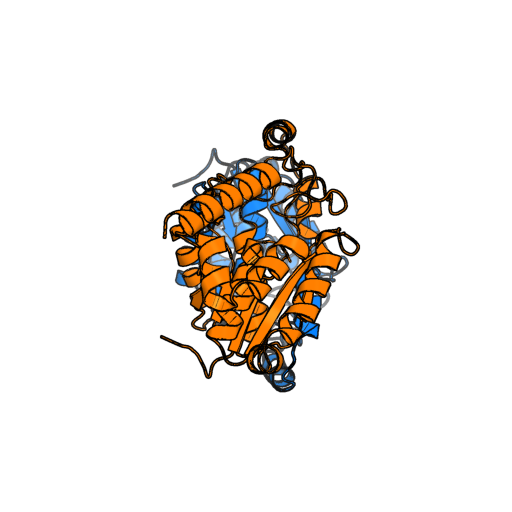GLY A 1 107 ? -5.445 2.07 2.637 1 87.25 107 GLY A O 1
ATOM 852 N N . ARG A 1 108 ? -7.133 3.447 2.734 1 89.81 108 ARG A N 1
ATOM 853 C CA . ARG A 1 108 ? -6.418 4.508 2.031 1 89.81 108 ARG A CA 1
ATOM 854 C C . ARG A 1 108 ? -5.152 4.906 2.781 1 89.81 108 ARG A C 1
ATOM 856 O O . ARG A 1 108 ? -4.113 5.148 2.168 1 89.81 108 ARG A O 1
ATOM 863 N N . ASN A 1 109 ? -5.273 4.977 4.098 1 92.31 109 ASN A N 1
ATOM 864 C CA . ASN A 1 109 ? -4.109 5.379 4.875 1 92.31 109 ASN A CA 1
ATOM 865 C C . ASN A 1 109 ? -2.975 4.367 4.75 1 92.31 109 ASN A C 1
ATOM 867 O O . ASN A 1 109 ? -1.799 4.742 4.762 1 92.31 109 ASN A O 1
ATOM 871 N N . ILE A 1 110 ? -3.352 3.105 4.691 1 94.88 110 ILE A N 1
ATOM 872 C CA . ILE A 1 110 ? -2.322 2.088 4.516 1 94.88 110 ILE A CA 1
ATOM 873 C C . ILE A 1 110 ? -1.609 2.297 3.182 1 94.88 110 ILE A C 1
ATOM 875 O O . ILE A 1 110 ? -0.383 2.199 3.105 1 94.88 110 ILE A O 1
ATOM 879 N N . PHE A 1 111 ? -2.385 2.623 2.232 1 92.62 111 PHE A N 1
ATOM 880 C CA . PHE A 1 111 ? -1.829 2.896 0.911 1 92.62 111 PHE A CA 1
ATOM 881 C C . PHE A 1 111 ? -0.874 4.082 0.961 1 92.62 111 PHE A C 1
ATOM 883 O O . PHE A 1 111 ? 0.269 3.986 0.507 1 92.62 111 PHE A O 1
ATOM 890 N N . PHE A 1 112 ? -1.312 5.145 1.519 1 95.5 112 PHE A N 1
ATOM 891 C CA . PHE A 1 112 ? -0.511 6.363 1.604 1 95.5 112 PHE A CA 1
ATOM 892 C C . PHE A 1 112 ? 0.771 6.113 2.391 1 95.5 112 PHE A C 1
ATOM 894 O O . PHE A 1 112 ? 1.854 6.527 1.972 1 95.5 112 PHE A O 1
ATOM 901 N N . LEU A 1 113 ? 0.629 5.434 3.467 1 97.44 113 LEU A N 1
ATOM 902 C CA . LEU A 1 113 ? 1.775 5.176 4.332 1 97.44 113 LEU A CA 1
ATOM 903 C C . LEU A 1 113 ? 2.777 4.254 3.645 1 97.44 113 LEU A C 1
ATOM 905 O O . LEU A 1 113 ? 3.986 4.379 3.852 1 97.44 113 LEU A O 1
ATOM 909 N N . THR A 1 114 ? 2.277 3.35 2.854 1 96.44 114 THR A N 1
ATOM 910 C CA . THR A 1 114 ? 3.174 2.455 2.129 1 96.44 114 THR A CA 1
ATOM 911 C C . THR A 1 114 ? 4.027 3.236 1.136 1 96.44 114 THR A C 1
ATOM 913 O O . THR A 1 114 ? 5.246 3.041 1.065 1 96.44 114 THR A O 1
ATOM 916 N N . ILE A 1 115 ? 3.404 4.141 0.402 1 95.12 115 ILE A N 1
ATOM 917 C CA . ILE A 1 115 ? 4.133 4.984 -0.539 1 95.12 115 ILE A CA 1
ATOM 918 C C . ILE A 1 115 ? 5.133 5.855 0.219 1 95.12 115 ILE A C 1
ATOM 920 O O . ILE A 1 115 ? 6.297 5.957 -0.17 1 95.12 115 ILE A O 1
ATOM 924 N N . ALA A 1 116 ? 4.652 6.438 1.276 1 97.38 116 ALA A N 1
ATOM 925 C CA . ALA A 1 116 ? 5.504 7.297 2.094 1 97.38 116 ALA A CA 1
ATOM 926 C C . ALA A 1 116 ? 6.715 6.531 2.619 1 97.38 116 ALA A C 1
ATOM 928 O O . ALA A 1 116 ? 7.836 7.047 2.611 1 97.38 116 ALA A O 1
ATOM 929 N N . ALA A 1 117 ? 6.504 5.34 3.07 1 96.81 117 ALA A N 1
ATOM 930 C CA . ALA A 1 117 ? 7.578 4.527 3.631 1 96.81 117 ALA A CA 1
ATOM 931 C C . ALA A 1 117 ? 8.609 4.172 2.564 1 96.81 117 ALA A C 1
ATOM 933 O O . ALA A 1 117 ? 9.812 4.164 2.834 1 96.81 117 ALA A O 1
ATOM 934 N N . ALA A 1 118 ? 8.141 3.814 1.397 1 93.62 118 ALA A N 1
ATOM 935 C CA . ALA A 1 118 ? 9.062 3.529 0.3 1 93.62 118 ALA A CA 1
ATOM 936 C C . ALA A 1 118 ? 9.93 4.742 -0.015 1 93.62 118 ALA A C 1
ATOM 938 O O . ALA A 1 118 ? 11.148 4.613 -0.191 1 93.62 118 ALA A O 1
ATOM 939 N N . PHE A 1 119 ? 9.312 5.922 -0.108 1 95 119 PHE A N 1
ATOM 940 C CA . PHE A 1 119 ? 10.047 7.164 -0.313 1 95 119 PHE A CA 1
ATOM 941 C C . PHE A 1 119 ? 11.062 7.387 0.801 1 95 119 PHE A C 1
ATOM 943 O O . PHE A 1 119 ? 12.219 7.715 0.537 1 95 119 PHE A O 1
ATOM 950 N N . ALA A 1 120 ? 10.57 7.246 2.008 1 95.31 120 ALA A N 1
ATOM 951 C CA . ALA A 1 120 ? 11.414 7.461 3.178 1 95.31 120 ALA A CA 1
ATOM 952 C C . ALA A 1 120 ? 12.617 6.527 3.162 1 95.31 120 ALA A C 1
ATOM 954 O O . ALA A 1 120 ? 13.75 6.953 3.42 1 95.31 120 ALA A O 1
ATOM 955 N N . TRP A 1 121 ? 12.336 5.281 2.885 1 92 121 TRP A N 1
ATOM 956 C CA . TRP A 1 121 ? 13.398 4.285 2.803 1 92 121 TRP A CA 1
ATOM 957 C C . TRP A 1 121 ? 14.469 4.711 1.802 1 92 121 TRP A C 1
ATOM 959 O O . TRP A 1 121 ? 15.664 4.66 2.102 1 92 121 TRP A O 1
ATOM 969 N N . ARG A 1 122 ? 14.094 5.188 0.672 1 88.19 122 ARG A N 1
ATOM 970 C CA . ARG A 1 122 ? 15.008 5.582 -0.394 1 88.19 122 ARG A CA 1
ATOM 971 C C . ARG A 1 122 ? 15.812 6.816 0.003 1 88.19 122 ARG A C 1
ATOM 973 O O . ARG A 1 122 ? 16.891 7.062 -0.542 1 88.19 122 ARG A O 1
ATOM 980 N N . ASN A 1 123 ? 15.328 7.59 0.917 1 90.44 123 ASN A N 1
ATOM 981 C CA . ASN A 1 123 ? 15.945 8.852 1.295 1 90.44 123 ASN A CA 1
ATOM 982 C C . ASN A 1 123 ? 16.469 8.812 2.732 1 90.44 123 ASN A C 1
ATOM 984 O O . ASN A 1 123 ? 16.672 9.859 3.35 1 90.44 123 ASN A O 1
ATOM 988 N N . SER A 1 124 ? 16.562 7.656 3.357 1 90.88 124 SER A N 1
ATOM 989 C CA . SER A 1 124 ? 17.141 7.414 4.68 1 90.88 124 SER A CA 1
ATOM 990 C C . SER A 1 124 ? 16.375 8.18 5.758 1 90.88 124 SER A C 1
ATOM 992 O O . SER A 1 124 ? 16.984 8.828 6.609 1 90.88 124 SER A O 1
ATOM 994 N N . ILE A 1 125 ? 15.164 8.227 5.602 1 95.25 125 ILE A N 1
ATOM 995 C CA . ILE A 1 125 ? 14.266 8.797 6.602 1 95.25 125 ILE A CA 1
ATOM 996 C C . ILE A 1 125 ? 13.555 7.672 7.352 1 95.25 125 ILE A C 1
ATOM 998 O O . ILE A 1 125 ? 13.039 6.734 6.734 1 95.25 125 ILE A O 1
ATOM 1002 N N . ARG A 1 126 ? 13.453 7.738 8.672 1 95.81 126 ARG A N 1
ATOM 1003 C CA . ARG A 1 126 ? 12.867 6.652 9.453 1 95.81 126 ARG A CA 1
ATOM 1004 C C . ARG A 1 126 ? 11.555 7.09 10.102 1 95.81 126 ARG A C 1
ATOM 1006 O O . ARG A 1 126 ? 10.805 6.262 10.617 1 95.81 126 ARG A O 1
ATOM 1013 N N . HIS A 1 127 ? 11.305 8.414 10.125 1 98.25 127 HIS A N 1
ATOM 1014 C CA . HIS A 1 127 ? 10.141 8.945 10.82 1 98.25 127 HIS A CA 1
ATOM 1015 C C . HIS A 1 127 ? 9.086 9.438 9.844 1 98.25 127 HIS A C 1
ATOM 1017 O O . HIS A 1 127 ? 9.352 10.312 9.016 1 98.25 127 HIS A O 1
ATOM 1023 N N . LEU A 1 128 ? 7.949 8.836 9.922 1 98.56 128 LEU A N 1
ATOM 1024 C CA . LEU A 1 128 ? 6.766 9.273 9.18 1 98.56 128 LEU A CA 1
ATOM 1025 C C . LEU A 1 128 ? 5.762 9.945 10.117 1 98.56 128 LEU A C 1
ATOM 1027 O O . LEU A 1 128 ? 5.602 9.531 11.266 1 98.56 128 LEU A O 1
ATOM 1031 N N . ILE A 1 129 ? 5.098 10.953 9.617 1 98.56 129 ILE A N 1
ATOM 1032 C CA . ILE A 1 129 ? 4.094 11.656 10.398 1 98.56 129 ILE A CA 1
ATOM 1033 C C . ILE A 1 129 ? 2.779 11.711 9.625 1 98.56 129 ILE A C 1
ATOM 1035 O O . ILE A 1 129 ? 2.766 12.055 8.438 1 98.56 129 ILE A O 1
ATOM 1039 N N . ILE A 1 130 ? 1.706 11.352 10.266 1 97.62 130 ILE A N 1
ATOM 1040 C CA . ILE A 1 130 ? 0.386 11.43 9.648 1 97.62 130 ILE A CA 1
ATOM 1041 C C . ILE A 1 130 ? -0.617 12.008 10.641 1 97.62 130 ILE A C 1
ATOM 1043 O O . ILE A 1 130 ? -0.561 11.695 11.836 1 97.62 130 ILE A O 1
ATOM 1047 N N . GLY A 1 131 ? -1.522 12.844 10.172 1 95.06 131 GLY A N 1
ATOM 1048 C CA . GLY A 1 131 ? -2.479 13.547 11.016 1 95.06 131 GLY A CA 1
ATOM 1049 C C . GLY A 1 131 ? -3.799 12.812 11.156 1 95.06 131 GLY A C 1
ATOM 1050 O O . GLY A 1 131 ? -4.867 13.406 11.008 1 95.06 131 GLY A O 1
ATOM 1051 N N . THR A 1 132 ? -3.805 11.516 11.352 1 88.69 132 THR A N 1
ATOM 1052 C CA . THR A 1 132 ? -5.035 10.758 11.57 1 88.69 132 THR A CA 1
ATOM 1053 C C . THR A 1 132 ? -5.461 10.836 13.039 1 88.69 132 THR A C 1
ATOM 1055 O O . THR A 1 132 ? -4.633 11.055 13.922 1 88.69 132 THR A O 1
ATOM 1058 N N . CYS A 1 133 ? -6.754 10.789 13.203 1 82.31 133 CYS A N 1
ATOM 1059 C CA . CYS A 1 133 ? -7.285 10.875 14.562 1 82.31 133 CYS A CA 1
ATOM 1060 C C . CYS A 1 133 ? -8.414 9.875 14.766 1 82.31 133 CYS A C 1
ATOM 1062 O O . CYS A 1 133 ? -9.172 9.578 13.836 1 82.31 133 CYS A O 1
ATOM 1064 N N . GLU A 1 134 ? -8.477 9.297 15.875 1 73.81 134 GLU A N 1
ATOM 1065 C CA . GLU A 1 134 ? -9.516 8.344 16.25 1 73.81 134 GLU A CA 1
ATOM 1066 C C . GLU A 1 134 ? -10.766 9.055 16.766 1 73.81 134 GLU A C 1
ATOM 1068 O O . GLU A 1 134 ? -11.867 8.508 16.703 1 73.81 134 GLU A O 1
ATOM 1073 N N . THR A 1 135 ? -10.516 10.172 17.156 1 66.31 135 THR A N 1
ATOM 1074 C CA . THR A 1 135 ? -11.609 10.875 17.828 1 66.31 135 THR A CA 1
ATOM 1075 C C . THR A 1 135 ? -12.617 11.391 16.797 1 66.31 135 THR A C 1
ATOM 1077 O O . THR A 1 135 ? -13.766 11.68 17.141 1 66.31 135 THR A O 1
ATOM 1080 N N . ASP A 1 136 ? -12.062 11.555 15.555 1 62.28 136 ASP A N 1
ATOM 1081 C CA . ASP A 1 136 ? -12.977 12.039 14.531 1 62.28 136 ASP A CA 1
ATOM 1082 C C . ASP A 1 136 ? -13.773 10.883 13.914 1 62.28 136 ASP A C 1
ATOM 1084 O O . ASP A 1 136 ? -13.188 9.883 13.492 1 62.28 136 ASP A O 1
ATOM 1088 N N . PHE A 1 137 ? -14.617 10.383 14.602 1 51.69 137 PHE A N 1
ATOM 1089 C CA . PHE A 1 137 ? -15.469 9.242 14.273 1 51.69 137 PHE A CA 1
ATOM 1090 C C . PHE A 1 137 ? -15.594 9.086 12.766 1 51.69 137 PHE A C 1
ATOM 1092 O O . PHE A 1 137 ? -16.641 9.375 12.188 1 51.69 137 PHE A O 1
ATOM 1099 N N . SER A 1 138 ? -14.523 9.406 11.992 1 54.25 138 SER A N 1
ATOM 1100 C CA . SER A 1 138 ? -14.836 9.281 10.57 1 54.25 138 SER A CA 1
ATOM 1101 C C . SER A 1 138 ? -15.297 7.867 10.234 1 54.25 138 SER A C 1
ATOM 1103 O O . SER A 1 138 ? -15.836 7.629 9.148 1 54.25 138 SER A O 1
ATOM 1105 N N . GLY A 1 139 ? -15.336 7.055 11.328 1 59.5 139 GLY A N 1
ATOM 1106 C CA . GLY A 1 139 ? -15.867 5.727 11.07 1 59.5 139 GLY A CA 1
ATOM 1107 C C . GLY A 1 139 ? -14.93 4.848 10.266 1 59.5 139 GLY A C 1
ATOM 1108 O O . GLY A 1 139 ? -15.227 3.678 10.016 1 59.5 139 GLY A O 1
ATOM 1109 N N . TYR A 1 140 ? -13.719 5.449 9.906 1 71.56 140 TYR A N 1
ATOM 1110 C CA . TYR A 1 140 ? -12.867 4.602 9.086 1 71.56 140 TYR A CA 1
ATOM 1111 C C . TYR A 1 140 ? -11.859 3.844 9.945 1 71.56 140 TYR A C 1
ATOM 1113 O O . TYR A 1 140 ? -11.141 4.445 10.75 1 71.56 140 TYR A O 1
ATOM 1121 N N . PRO A 1 141 ? -11.797 2.598 9.719 1 76.69 141 PRO A N 1
ATOM 1122 C CA . PRO A 1 141 ? -10.953 1.785 10.594 1 76.69 141 PRO A CA 1
ATOM 1123 C C . PRO A 1 141 ? -9.461 2.057 10.398 1 76.69 141 PRO A C 1
ATOM 1125 O O . PRO A 1 141 ? -8.656 1.8 11.297 1 76.69 141 PRO A O 1
ATOM 1128 N N . ASP A 1 142 ? -9.102 2.582 9.297 1 75.44 142 ASP A N 1
ATOM 1129 C CA . ASP A 1 142 ? -7.676 2.689 9.008 1 75.44 142 ASP A CA 1
ATOM 1130 C C . ASP A 1 142 ? -7.074 3.928 9.664 1 75.44 142 ASP A C 1
ATOM 1132 O O . ASP A 1 142 ? -5.879 4.195 9.516 1 75.44 142 ASP A O 1
ATOM 1136 N N . CYS A 1 143 ? -7.871 4.641 10.477 1 80.44 143 CYS A N 1
ATOM 1137 C CA . CYS A 1 143 ? -7.359 5.805 11.188 1 80.44 143 CYS A CA 1
ATOM 1138 C C . CYS A 1 143 ? -7.121 5.484 12.656 1 80.44 143 CYS A C 1
ATOM 1140 O O . CYS A 1 143 ? -6.555 6.297 13.391 1 80.44 143 CYS A O 1
ATOM 1142 N N . GLN A 1 144 ? -7.43 4.332 12.992 1 86.75 144 GLN A N 1
ATOM 1143 C CA . GLN A 1 144 ? -7.348 3.955 14.398 1 86.75 144 GLN A CA 1
ATOM 1144 C C . GLN A 1 144 ? -5.914 3.617 14.797 1 86.75 144 GLN A C 1
ATOM 1146 O O . GLN A 1 144 ? -5.105 3.223 13.953 1 86.75 144 GLN A O 1
ATOM 1151 N N . ASP A 1 145 ? -5.68 3.789 16.062 1 93.06 145 ASP A N 1
ATOM 1152 C CA . ASP A 1 145 ? -4.336 3.59 16.594 1 93.06 145 ASP A CA 1
ATOM 1153 C C . ASP A 1 145 ? -3.83 2.18 16.297 1 93.06 145 ASP A C 1
ATOM 1155 O O . ASP A 1 145 ? -2.691 2.002 15.859 1 93.06 145 ASP A O 1
ATOM 1159 N N . ASN A 1 146 ? -4.664 1.212 16.516 1 93.81 146 ASN A N 1
ATOM 1160 C CA . ASN A 1 146 ? -4.258 -0.171 16.297 1 93.81 146 ASN A CA 1
ATOM 1161 C C . ASN A 1 146 ? -3.914 -0.423 14.828 1 93.81 146 ASN A C 1
ATOM 1163 O O . ASN A 1 146 ? -2.98 -1.168 14.531 1 93.81 146 ASN A O 1
ATOM 1167 N N . SER A 1 147 ? -4.648 0.172 13.922 1 94.31 147 SER A N 1
ATOM 1168 C CA . SER A 1 147 ? -4.367 0.045 12.5 1 94.31 147 SER A CA 1
ATOM 1169 C C . SER A 1 147 ? -3.023 0.672 12.141 1 94.31 147 SER A C 1
ATOM 1171 O O . SER A 1 147 ? -2.244 0.094 11.375 1 94.31 147 SER A O 1
ATOM 1173 N N . ILE A 1 148 ? -2.758 1.812 12.734 1 96.06 148 ILE A N 1
ATOM 1174 C CA . ILE A 1 148 ? -1.504 2.506 12.461 1 96.06 148 ILE A CA 1
ATOM 1175 C C . ILE A 1 148 ? -0.333 1.68 12.984 1 96.06 148 ILE A C 1
ATOM 1177 O O . ILE A 1 148 ? 0.676 1.512 12.297 1 96.06 148 ILE A O 1
ATOM 1181 N N . LYS A 1 149 ? -0.434 1.153 14.172 1 97.25 149 LYS A N 1
ATOM 1182 C CA . LYS A 1 149 ? 0.629 0.346 14.766 1 97.25 149 LYS A CA 1
ATOM 1183 C C . LYS A 1 149 ? 0.884 -0.915 13.945 1 97.25 149 LYS A C 1
ATOM 1185 O O . LYS A 1 149 ? 2.035 -1.299 13.734 1 97.25 149 LYS A O 1
ATOM 1190 N N . ALA A 1 150 ? -0.169 -1.558 13.555 1 97.44 150 ALA A N 1
ATOM 1191 C CA . ALA A 1 150 ? -0.033 -2.738 12.703 1 97.44 150 ALA A CA 1
ATOM 1192 C C . ALA A 1 150 ? 0.626 -2.383 11.375 1 97.44 150 ALA A C 1
ATOM 1194 O O . ALA A 1 150 ? 1.466 -3.135 10.867 1 97.44 150 ALA A O 1
ATOM 1195 N N . THR A 1 151 ? 0.198 -1.261 10.828 1 97.75 151 THR A N 1
ATOM 1196 C CA . THR A 1 151 ? 0.799 -0.795 9.586 1 97.75 151 THR A CA 1
ATOM 1197 C C . THR A 1 151 ? 2.287 -0.512 9.773 1 97.75 151 THR A C 1
ATOM 1199 O O . THR A 1 151 ? 3.107 -0.891 8.938 1 97.75 151 THR A O 1
ATOM 1202 N N . GLN A 1 152 ? 2.643 0.12 10.867 1 98.31 152 GLN A N 1
ATOM 1203 C CA . GLN A 1 152 ? 4.043 0.388 11.18 1 98.31 152 GLN A CA 1
ATOM 1204 C C . GLN A 1 152 ? 4.855 -0.903 11.211 1 98.31 152 GLN A C 1
ATOM 1206 O O . GLN A 1 152 ? 5.949 -0.97 10.656 1 98.31 152 GLN A O 1
ATOM 1211 N N . LEU A 1 153 ? 4.309 -1.879 11.883 1 97.88 153 LEU A N 1
ATOM 1212 C CA . LEU A 1 153 ? 4.996 -3.164 11.984 1 97.88 153 LEU A CA 1
ATOM 1213 C C . LEU A 1 153 ? 5.184 -3.787 10.602 1 97.88 153 LEU A C 1
ATOM 1215 O O . LEU A 1 153 ? 6.281 -4.242 10.273 1 97.88 153 LEU A O 1
ATOM 1219 N N . ALA A 1 154 ? 4.145 -3.824 9.797 1 97.38 154 ALA A N 1
ATOM 1220 C CA . ALA A 1 154 ? 4.203 -4.395 8.453 1 97.38 154 ALA A CA 1
ATOM 1221 C C . ALA A 1 154 ? 5.25 -3.686 7.598 1 97.38 154 ALA A C 1
ATOM 1223 O O . ALA A 1 154 ? 6.047 -4.336 6.914 1 97.38 154 ALA A O 1
ATOM 1224 N N . LEU A 1 155 ? 5.238 -2.373 7.672 1 97.5 155 LEU A N 1
ATOM 1225 C CA . LEU A 1 155 ? 6.168 -1.591 6.867 1 97.5 155 LEU A CA 1
ATOM 1226 C C . LEU A 1 155 ? 7.605 -1.813 7.328 1 97.5 155 LEU A C 1
ATOM 1228 O O . LEU A 1 155 ? 8.508 -1.981 6.504 1 97.5 155 LEU A O 1
ATOM 1232 N N . SER A 1 156 ? 7.852 -1.814 8.648 1 97.19 156 SER A N 1
ATOM 1233 C CA . SER A 1 156 ? 9.195 -2.031 9.172 1 97.19 156 SER A CA 1
ATOM 1234 C C . SER A 1 156 ? 9.742 -3.389 8.742 1 97.19 156 SER A C 1
ATOM 1236 O O . SER A 1 156 ? 10.883 -3.482 8.266 1 97.19 156 SER A O 1
ATOM 1238 N N . LEU A 1 157 ? 8.961 -4.379 8.859 1 95 157 LEU A N 1
ATOM 1239 C CA . LEU A 1 157 ? 9.375 -5.723 8.469 1 95 157 LEU A CA 1
ATOM 1240 C C . LEU A 1 157 ? 9.57 -5.812 6.953 1 95 157 LEU A C 1
ATOM 1242 O O . LEU A 1 157 ? 10.57 -6.348 6.484 1 95 157 LEU A O 1
ATOM 1246 N N . GLY A 1 158 ? 8.594 -5.27 6.203 1 92.88 158 GLY A N 1
ATOM 1247 C CA . GLY A 1 158 ? 8.625 -5.367 4.754 1 92.88 158 GLY A CA 1
ATOM 1248 C C . GLY A 1 158 ? 9.773 -4.602 4.125 1 92.88 158 GLY A C 1
ATOM 1249 O O . GLY A 1 158 ? 10.273 -4.984 3.064 1 92.88 158 GLY A O 1
ATOM 1250 N N . LEU A 1 159 ? 10.164 -3.564 4.77 1 92.56 159 LEU A N 1
ATOM 1251 C CA . LEU A 1 159 ? 11.25 -2.744 4.242 1 92.56 159 LEU A CA 1
ATOM 1252 C C . LEU A 1 159 ? 12.586 -3.154 4.848 1 92.56 159 LEU A C 1
ATOM 1254 O O . LEU A 1 159 ? 13.641 -2.734 4.371 1 92.56 159 LEU A O 1
ATOM 1258 N N . GLY A 1 160 ? 12.57 -3.967 5.875 1 91.38 160 GLY A N 1
ATOM 1259 C CA . GLY A 1 160 ? 13.789 -4.375 6.547 1 91.38 160 GLY A CA 1
ATOM 1260 C C . GLY A 1 160 ? 14.461 -3.244 7.305 1 91.38 160 GLY A C 1
ATOM 1261 O O . GLY A 1 160 ? 15.688 -3.225 7.445 1 91.38 160 GLY A O 1
ATOM 1262 N N . GLU A 1 161 ? 13.711 -2.244 7.602 1 92.75 161 GLU A N 1
ATOM 1263 C CA . GLU A 1 161 ? 14.164 -1.073 8.344 1 92.75 161 GLU A CA 1
ATOM 1264 C C . GLU A 1 161 ? 13.109 -0.602 9.336 1 92.75 161 GLU A C 1
ATOM 1266 O O . GLU A 1 161 ? 11.914 -0.623 9.039 1 92.75 161 GLU A O 1
ATOM 1271 N N . ASP A 1 162 ? 13.617 -0.149 10.461 1 94.56 162 ASP A N 1
ATOM 1272 C CA . ASP A 1 162 ? 12.688 0.362 11.461 1 94.56 162 ASP A CA 1
ATOM 1273 C C . ASP A 1 162 ? 12.062 1.68 11.008 1 94.56 162 ASP A C 1
ATOM 1275 O O . ASP A 1 162 ? 12.773 2.662 10.781 1 94.56 162 ASP A O 1
ATOM 1279 N N . ILE A 1 163 ? 10.82 1.664 10.875 1 96.25 163 ILE A N 1
ATOM 1280 C CA . ILE A 1 163 ? 10.039 2.855 10.57 1 96.25 163 ILE A CA 1
ATOM 1281 C C . ILE A 1 163 ? 9.18 3.23 11.773 1 96.25 163 ILE A C 1
ATOM 1283 O O . ILE A 1 163 ? 8.57 2.361 12.406 1 96.25 163 ILE A O 1
ATOM 1287 N N . THR A 1 164 ? 9.18 4.469 12.133 1 98 164 THR A N 1
ATOM 1288 C CA . THR A 1 164 ? 8.312 4.973 13.188 1 98 164 THR A CA 1
ATOM 1289 C C . THR A 1 164 ? 7.242 5.895 12.617 1 98 164 THR A C 1
ATOM 1291 O O . THR A 1 164 ? 7.555 6.852 11.906 1 98 164 THR A O 1
ATOM 1294 N N . ILE A 1 165 ? 6 5.586 12.898 1 98.19 165 ILE A N 1
ATOM 1295 C CA . ILE A 1 165 ? 4.898 6.441 12.469 1 98.19 165 ILE A CA 1
ATOM 1296 C C . ILE A 1 165 ? 4.391 7.266 13.648 1 98.19 165 ILE A C 1
ATOM 1298 O O . ILE A 1 165 ? 3.943 6.707 14.656 1 98.19 165 ILE A O 1
ATOM 1302 N N . HIS A 1 166 ? 4.508 8.531 13.523 1 98 166 HIS A N 1
ATOM 1303 C CA . HIS A 1 166 ? 4.008 9.469 14.531 1 98 166 HIS A CA 1
ATOM 1304 C C . HIS A 1 166 ? 2.6 9.938 14.195 1 98 166 HIS A C 1
ATOM 1306 O O . HIS A 1 166 ? 2.309 10.258 13.039 1 98 166 HIS A O 1
ATOM 1312 N N . THR A 1 167 ? 1.738 9.938 15.188 1 96.88 167 THR A N 1
ATOM 1313 C CA . THR A 1 167 ? 0.366 10.414 15.062 1 96.88 167 THR A CA 1
ATOM 1314 C C . THR A 1 167 ? 0.044 11.422 16.156 1 96.88 167 THR A C 1
ATOM 1316 O O . THR A 1 167 ? -0.722 11.117 17.078 1 96.88 167 THR A O 1
ATOM 1319 N N . PRO A 1 168 ? 0.52 12.602 16 1 96.88 168 PRO A N 1
ATOM 1320 C CA . PRO A 1 168 ? 0.415 13.57 17.094 1 96.88 168 PRO A CA 1
ATOM 1321 C C . PRO A 1 168 ? -1.032 13.906 17.438 1 96.88 168 PRO A C 1
ATOM 1323 O O . PRO A 1 168 ? -1.308 14.367 18.547 1 96.88 168 PRO A O 1
ATOM 1326 N N . LEU A 1 169 ? -1.975 13.641 16.562 1 96.06 169 LEU A N 1
ATOM 1327 C CA . LEU A 1 169 ? -3.35 14.07 16.797 1 96.06 169 LEU A CA 1
ATOM 1328 C C . LEU A 1 169 ? -4.227 12.891 17.188 1 96.06 169 LEU A C 1
ATOM 1330 O O . LEU A 1 169 ? -5.438 13.047 17.375 1 96.06 169 LEU A O 1
ATOM 1334 N N . MET A 1 170 ? -3.732 11.703 17.344 1 94.81 170 MET A N 1
ATOM 1335 C CA . MET A 1 170 ? -4.469 10.453 17.453 1 94.81 170 MET A CA 1
ATOM 1336 C C . MET A 1 170 ? -5.543 10.547 18.531 1 94.81 170 MET A C 1
ATOM 1338 O O . MET A 1 170 ? -6.664 10.07 18.344 1 94.81 170 MET A O 1
ATOM 1342 N N . TRP A 1 171 ? -5.316 11.234 19.625 1 93.31 171 TRP A N 1
ATOM 1343 C CA . TRP A 1 171 ? -6.234 11.219 20.75 1 93.31 171 TRP A CA 1
ATOM 1344 C C . TRP A 1 171 ? -6.77 12.617 21.031 1 93.31 171 TRP A C 1
ATOM 1346 O O . TRP A 1 171 ? -7.312 12.875 22.109 1 93.31 171 TRP A O 1
ATOM 1356 N N . LEU A 1 172 ? -6.559 13.5 20.094 1 95.06 172 LEU A N 1
ATOM 1357 C CA . LEU A 1 172 ? -7.012 14.875 20.281 1 95.06 172 LEU A CA 1
ATOM 1358 C C . LEU A 1 172 ? -8.352 15.094 19.578 1 95.06 172 LEU A C 1
ATOM 1360 O O . LEU A 1 172 ? -8.578 14.594 18.484 1 95.06 172 LEU A O 1
ATOM 1364 N N . THR A 1 173 ? -9.227 15.805 20.203 1 92.75 173 THR A N 1
ATOM 1365 C CA . THR A 1 173 ? -10.422 16.328 19.547 1 92.75 173 THR A CA 1
ATOM 1366 C C . THR A 1 173 ? -10.055 17.484 18.609 1 92.75 173 THR A C 1
ATOM 1368 O O . THR A 1 173 ? -8.922 17.969 18.625 1 92.75 173 THR A O 1
ATOM 1371 N N . LYS A 1 174 ? -11.047 17.828 17.828 1 93.5 174 LYS A N 1
ATOM 1372 C CA . LYS A 1 174 ? -10.812 18.969 16.938 1 93.5 174 LYS A CA 1
ATOM 1373 C C . LYS A 1 174 ? -10.477 20.234 17.734 1 93.5 174 LYS A C 1
ATOM 1375 O O . LYS A 1 174 ? -9.617 21.016 17.328 1 93.5 174 LYS A O 1
ATOM 1380 N N . ALA A 1 175 ? -11.156 20.438 18.844 1 95.94 175 ALA A N 1
ATOM 1381 C CA . ALA A 1 175 ? -10.867 21.578 19.703 1 95.94 175 ALA A CA 1
ATOM 1382 C C . ALA A 1 175 ? -9.438 21.516 20.234 1 95.94 175 ALA A C 1
ATOM 1384 O O . ALA A 1 175 ? -8.727 22.531 20.234 1 95.94 175 ALA A O 1
ATOM 1385 N N . GLN A 1 176 ? -9.031 20.391 20.688 1 96.62 176 GLN A N 1
ATOM 1386 C CA . GLN A 1 176 ? -7.68 20.203 21.219 1 96.62 176 GLN A CA 1
ATOM 1387 C C . GLN A 1 176 ? -6.633 20.375 20.125 1 96.62 176 GLN A C 1
ATOM 1389 O O . GLN A 1 176 ? -5.504 20.781 20.406 1 96.62 176 GLN A O 1
ATOM 1394 N N . THR A 1 177 ? -6.984 20.062 18.891 1 97 177 THR A N 1
ATOM 1395 C CA . THR A 1 177 ? -6.09 20.297 17.766 1 97 177 THR A CA 1
ATOM 1396 C C . THR A 1 177 ? -5.84 21.797 17.578 1 97 177 THR A C 1
ATOM 1398 O O . THR A 1 177 ? -4.707 22.219 17.328 1 97 177 THR A O 1
ATOM 1401 N N . TRP A 1 178 ? -6.895 22.594 17.719 1 97.69 178 TRP A N 1
ATOM 1402 C CA . TRP A 1 178 ? -6.727 24.031 17.703 1 97.69 178 TRP A CA 1
ATOM 1403 C C . TRP A 1 178 ? -5.832 24.5 18.844 1 97.69 178 TRP A C 1
ATOM 1405 O O . TRP A 1 178 ? -4.988 25.375 18.656 1 97.69 178 TRP A O 1
ATOM 1415 N N . GLU A 1 179 ? -6.027 23.938 20.016 1 98.06 179 GLU A N 1
ATOM 1416 C CA . GLU A 1 179 ? -5.195 24.266 21.172 1 98.06 179 GLU A CA 1
ATOM 1417 C C . GLU A 1 179 ? -3.729 23.953 20.906 1 98.06 179 GLU A C 1
ATOM 1419 O O . GLU A 1 179 ? -2.84 24.719 21.297 1 98.06 179 GLU A O 1
ATOM 1424 N N . LEU A 1 180 ? -3.535 22.844 20.281 1 97.94 180 LEU A N 1
ATOM 1425 C CA . LEU A 1 180 ? -2.172 22.469 19.922 1 97.94 180 LEU A CA 1
ATOM 1426 C C . LEU A 1 180 ? -1.556 23.5 18.984 1 97.94 180 LEU A C 1
ATOM 1428 O O . LEU A 1 180 ? -0.397 23.891 19.156 1 97.94 180 LEU A O 1
ATOM 1432 N N . ALA A 1 181 ? -2.285 23.891 17.984 1 98.25 181 ALA A N 1
ATOM 1433 C CA . ALA A 1 181 ? -1.793 24.922 17.078 1 98.25 181 ALA A CA 1
ATOM 1434 C C . ALA A 1 181 ? -1.392 26.188 17.844 1 98.25 181 ALA A C 1
ATOM 1436 O O . ALA A 1 181 ? -0.344 26.766 17.562 1 98.25 181 ALA A O 1
ATOM 1437 N N . LEU A 1 182 ? -2.232 26.562 18.781 1 98.31 182 LEU A N 1
ATOM 1438 C CA . LEU A 1 182 ? -1.938 27.734 19.609 1 98.31 182 LEU A CA 1
ATOM 1439 C C . LEU A 1 182 ? -0.64 27.531 20.391 1 98.31 182 LEU A C 1
ATOM 1441 O O . LEU A 1 182 ? 0.194 28.438 20.453 1 98.31 182 LEU A O 1
ATOM 1445 N N . HIS A 1 183 ? -0.49 26.406 20.938 1 97.88 183 HIS A N 1
ATOM 1446 C CA . HIS A 1 183 ? 0.696 26.078 21.734 1 97.88 183 HIS A CA 1
ATOM 1447 C C . HIS A 1 183 ? 1.952 26.109 20.859 1 97.88 183 HIS A C 1
ATOM 1449 O O . HIS A 1 183 ? 3.01 26.562 21.312 1 97.88 183 HIS A O 1
ATOM 1455 N N . LEU A 1 184 ? 1.885 25.672 19.656 1 97.25 184 LEU A N 1
ATOM 1456 C CA . LEU A 1 184 ? 3.029 25.469 18.766 1 97.25 184 LEU A CA 1
ATOM 1457 C C . LEU A 1 184 ? 3.494 26.812 18.188 1 97.25 184 LEU A C 1
ATOM 1459 O O . LEU A 1 184 ? 4.695 27.078 18.141 1 97.25 184 LEU A O 1
ATOM 1463 N N . GLY A 1 185 ? 2.537 27.609 17.734 1 96.62 185 GLY A N 1
ATOM 1464 C CA . GLY A 1 185 ? 2.945 28.781 16.984 1 96.62 185 GLY A CA 1
ATOM 1465 C C . GLY A 1 185 ? 2.16 30.031 17.328 1 96.62 185 GLY A C 1
ATOM 1466 O O . GLY A 1 185 ? 2.227 31.031 16.625 1 96.62 185 GLY A O 1
ATOM 1467 N N . GLY A 1 186 ? 1.366 29.938 18.406 1 96.81 186 GLY A N 1
ATOM 1468 C CA . GLY A 1 186 ? 0.622 31.109 18.875 1 96.81 186 GLY A CA 1
ATOM 1469 C C . GLY A 1 186 ? -0.533 31.484 17.953 1 96.81 186 GLY A C 1
ATOM 1470 O O . GLY A 1 186 ? -0.975 30.672 17.141 1 96.81 186 GLY A O 1
ATOM 1471 N N . SER A 1 187 ? -1.039 32.719 18.125 1 97.25 187 SER A N 1
ATOM 1472 C CA . SER A 1 187 ? -2.223 33.188 17.422 1 97.25 187 SER A CA 1
ATOM 1473 C C . SER A 1 187 ? -1.966 33.281 15.922 1 97.25 187 SER A C 1
ATOM 1475 O O . SER A 1 187 ? -2.873 33.062 15.117 1 97.25 187 SER A O 1
ATOM 1477 N N . LYS A 1 188 ? -0.743 33.562 15.586 1 97.75 188 LYS A N 1
ATOM 1478 C CA . LYS A 1 188 ? -0.413 33.688 14.172 1 97.75 188 LYS A CA 1
ATOM 1479 C C . LYS A 1 188 ? -0.542 32.344 13.461 1 97.75 188 LYS A C 1
ATOM 1481 O O . LYS A 1 188 ? -1.015 32.281 12.32 1 97.75 188 LYS A O 1
ATOM 1486 N N . PHE A 1 189 ? -0.067 31.297 14.141 1 98.19 189 PHE A N 1
ATOM 1487 C CA . PHE A 1 189 ? -0.184 29.969 13.555 1 98.19 189 PHE A CA 1
ATOM 1488 C C . PHE A 1 189 ? -1.641 29.516 13.508 1 98.19 189 PHE A C 1
ATOM 1490 O O . PHE A 1 189 ? -2.092 28.953 12.516 1 98.19 189 PHE A O 1
ATOM 1497 N N . VAL A 1 190 ? -2.43 29.766 14.531 1 98.38 190 VAL A N 1
ATOM 1498 C CA . VAL A 1 190 ? -3.857 29.453 14.547 1 98.38 190 VAL A CA 1
ATOM 1499 C C . VAL A 1 190 ? -4.543 30.141 13.367 1 98.38 190 VAL A C 1
ATOM 1501 O O . VAL A 1 190 ? -5.344 29.531 12.656 1 98.38 190 VAL A O 1
ATOM 1504 N N . ASP A 1 191 ? -4.184 31.391 13.148 1 98.12 191 ASP A N 1
ATOM 1505 C CA . ASP A 1 191 ? -4.777 32.156 12.055 1 98.12 191 ASP A CA 1
ATOM 1506 C C . ASP A 1 191 ? -4.406 31.562 10.703 1 98.12 191 ASP A C 1
ATOM 1508 O O . ASP A 1 191 ? -5.227 31.531 9.781 1 98.12 191 ASP A O 1
ATOM 1512 N N . LEU A 1 192 ? -3.164 31.203 10.609 1 98.12 192 LEU A N 1
ATOM 1513 C CA . LEU A 1 192 ? -2.717 30.578 9.367 1 98.12 192 LEU A CA 1
ATOM 1514 C C . LEU A 1 192 ? -3.518 29.312 9.094 1 98.12 192 LEU A C 1
ATOM 1516 O O . LEU A 1 192 ? -4.008 29.109 7.98 1 98.12 192 LEU A O 1
ATOM 1520 N N . ILE A 1 193 ? -3.654 28.422 10.086 1 97.94 193 ILE A N 1
ATOM 1521 C CA . ILE A 1 193 ? -4.418 27.188 9.945 1 97.94 193 ILE A CA 1
ATOM 1522 C C . ILE A 1 193 ? -5.867 27.516 9.594 1 97.94 193 ILE A C 1
ATOM 1524 O O . ILE A 1 193 ? -6.457 26.906 8.711 1 97.94 193 ILE A O 1
ATOM 1528 N N . ARG A 1 194 ? -6.414 28.453 10.25 1 97.69 194 ARG A N 1
ATOM 1529 C CA . ARG A 1 194 ? -7.809 28.859 10.102 1 97.69 194 ARG A CA 1
ATOM 1530 C C . ARG A 1 194 ? -8.102 29.312 8.68 1 97.69 194 ARG A C 1
ATOM 1532 O O . ARG A 1 194 ? -9.086 28.891 8.07 1 97.69 194 ARG A O 1
ATOM 1539 N N . ASN A 1 195 ? -7.191 30.016 8.117 1 96.56 195 ASN A N 1
ATOM 1540 C CA . ASN A 1 195 ? -7.508 30.734 6.891 1 96.56 195 ASN A CA 1
ATOM 1541 C C . ASN A 1 195 ? -6.906 30.047 5.668 1 96.56 195 ASN A C 1
ATOM 1543 O O . ASN A 1 195 ? -7.41 30.203 4.551 1 96.56 195 ASN A O 1
ATOM 1547 N N . GLU A 1 196 ? -5.855 29.312 5.859 1 96.62 196 GLU A N 1
ATOM 1548 C CA . GLU A 1 196 ? -5.105 28.859 4.691 1 96.62 196 GLU A CA 1
ATOM 1549 C C . GLU A 1 196 ? -5.285 27.359 4.465 1 96.62 196 GLU A C 1
ATOM 1551 O O . GLU A 1 196 ? -4.891 26.828 3.42 1 96.62 196 GLU A O 1
ATOM 1556 N N . THR A 1 197 ? -5.871 26.625 5.398 1 96.62 197 THR A N 1
ATOM 1557 C CA . THR A 1 197 ? -6.09 25.188 5.207 1 96.62 197 THR A CA 1
ATOM 1558 C C . THR A 1 197 ? -7.484 24.938 4.637 1 96.62 197 THR A C 1
ATOM 1560 O O . THR A 1 197 ? -8.367 25.797 4.723 1 96.62 197 THR A O 1
ATOM 1563 N N . HIS A 1 198 ? -7.656 23.781 4.023 1 93.25 198 HIS A N 1
ATOM 1564 C CA . HIS A 1 198 ? -8.914 23.422 3.385 1 93.25 198 HIS A CA 1
ATOM 1565 C C . HIS A 1 198 ? -9.43 22.078 3.9 1 93.25 198 HIS A C 1
ATOM 1567 O O . HIS A 1 198 ? -8.719 21.062 3.84 1 93.25 198 HIS A O 1
ATOM 1573 N N . SER A 1 199 ? -10.703 22.047 4.355 1 90.38 199 SER A N 1
ATOM 1574 C CA . SER A 1 199 ? -11.289 20.812 4.875 1 90.38 199 SER A CA 1
ATOM 1575 C C . SER A 1 199 ? -12.648 20.531 4.238 1 90.38 199 SER A C 1
ATOM 1577 O O . SER A 1 199 ? -13.188 19.438 4.371 1 90.38 199 SER A O 1
ATOM 1579 N N . CYS A 1 200 ? -13.203 21.422 3.473 1 90.94 200 CYS A N 1
ATOM 1580 C CA . CYS A 1 200 ? -14.57 21.344 2.975 1 90.94 200 CYS A CA 1
ATOM 1581 C C . CYS A 1 200 ? -14.703 20.266 1.908 1 90.94 200 CYS A C 1
ATOM 1583 O O . CYS A 1 200 ? -13.984 20.281 0.909 1 90.94 200 CYS A O 1
ATOM 1585 N N . TYR A 1 201 ? -15.695 19.438 2.029 1 84.62 201 TYR A N 1
ATOM 1586 C CA . TYR A 1 201 ? -15.922 18.328 1.101 1 84.62 201 TYR A CA 1
ATOM 1587 C C . TYR A 1 201 ? -16.453 18.844 -0.234 1 84.62 201 TYR A C 1
ATOM 1589 O O . TYR A 1 201 ? -16.359 18.156 -1.25 1 84.62 201 TYR A O 1
ATOM 1597 N N . LEU A 1 202 ? -17 20.031 -0.206 1 86.5 202 LEU A N 1
ATOM 1598 C CA . LEU A 1 202 ? -17.578 20.578 -1.424 1 86.5 202 LEU A CA 1
ATOM 1599 C C . LEU A 1 202 ? -16.594 21.531 -2.113 1 86.5 202 LEU A C 1
ATOM 1601 O O . LEU A 1 202 ? -16.984 22.312 -2.979 1 86.5 202 LEU A O 1
ATOM 1605 N N . ASN A 1 203 ? -15.414 21.516 -1.644 1 88.75 203 ASN A N 1
ATOM 1606 C CA . ASN A 1 203 ? -14.305 22.25 -2.236 1 88.75 203 ASN A CA 1
ATOM 1607 C C . ASN A 1 203 ? -14.562 23.75 -2.258 1 88.75 203 ASN A C 1
ATOM 1609 O O . ASN A 1 203 ? -14.18 24.438 -3.205 1 88.75 203 ASN A O 1
ATOM 1613 N N . ASP A 1 204 ? -15.297 24.219 -1.289 1 92.19 204 ASP A N 1
ATOM 1614 C CA . ASP A 1 204 ? -15.555 25.656 -1.151 1 92.19 204 ASP A CA 1
ATOM 1615 C C . ASP A 1 204 ? -14.477 26.328 -0.3 1 92.19 204 ASP A C 1
ATOM 1617 O O . ASP A 1 204 ? -14.352 26.031 0.892 1 92.19 204 ASP A O 1
ATOM 1621 N N . HIS A 1 205 ? -13.711 27.234 -0.899 1 95.19 205 HIS A N 1
ATOM 1622 C CA . HIS A 1 205 ? -12.734 28.047 -0.174 1 95.19 205 HIS A CA 1
ATOM 1623 C C . HIS A 1 205 ? -12.953 29.531 -0.431 1 95.19 205 HIS A C 1
ATOM 1625 O O . HIS A 1 205 ? -12 30.312 -0.455 1 95.19 205 HIS A O 1
ATOM 1631 N N . THR A 1 206 ? -14.094 29.875 -0.673 1 94.75 206 THR A N 1
ATOM 1632 C CA . THR A 1 206 ? -14.43 31.266 -0.967 1 94.75 206 THR A CA 1
ATOM 1633 C C . THR A 1 206 ? -15.359 31.844 0.102 1 94.75 206 THR A C 1
ATOM 1635 O O . THR A 1 206 ? -15.398 33.062 0.311 1 94.75 206 THR A O 1
ATOM 1638 N N . THR A 1 207 ? -16.156 31.031 0.698 1 96.56 207 THR A N 1
ATOM 1639 C CA . THR A 1 207 ? -17.047 31.469 1.758 1 96.56 207 THR A CA 1
ATOM 1640 C C . THR A 1 207 ? -16.328 31.484 3.104 1 96.56 207 THR A C 1
ATOM 1642 O O . THR A 1 207 ? -15.914 30.438 3.604 1 96.56 207 THR A O 1
ATOM 1645 N N . SER A 1 208 ? -16.297 32.656 3.678 1 96.56 208 SER A N 1
ATOM 1646 C CA . SER A 1 208 ? -15.555 32.812 4.918 1 96.56 208 SER A CA 1
ATOM 1647 C C . SER A 1 208 ? -16.469 32.688 6.133 1 96.56 208 SER A C 1
ATOM 1649 O O . SER A 1 208 ? -17.594 33.188 6.125 1 96.56 208 SER A O 1
ATOM 1651 N N . HIS A 1 209 ? -16 32 7.133 1 97.44 209 HIS A N 1
ATOM 1652 C CA . HIS A 1 209 ? -16.609 31.875 8.445 1 97.44 209 HIS A CA 1
ATOM 1653 C C . HIS A 1 209 ? -15.617 32.188 9.555 1 97.44 209 HIS A C 1
ATOM 1655 O O . HIS A 1 209 ? -14.422 32.375 9.297 1 97.44 209 HIS A O 1
ATOM 1661 N N . GLU A 1 210 ? -16.031 32.25 10.797 1 96.81 210 GLU A N 1
ATOM 1662 C CA . GLU A 1 210 ? -15.141 32.469 11.93 1 96.81 210 GLU A CA 1
ATOM 1663 C C . GLU A 1 210 ? -14.117 31.344 12.055 1 96.81 210 GLU A C 1
ATOM 1665 O O . GLU A 1 210 ? -12.984 31.578 12.477 1 96.81 210 GLU A O 1
ATOM 1670 N N . TRP A 1 211 ? -14.484 30.172 11.617 1 97.06 211 TRP A N 1
ATOM 1671 C CA . TRP A 1 211 ? -13.641 28.984 11.805 1 97.06 211 TRP A CA 1
ATOM 1672 C C . TRP A 1 211 ? -12.805 28.719 10.555 1 97.06 211 TRP A C 1
ATOM 1674 O O . TRP A 1 211 ? -12.086 27.719 10.484 1 97.06 211 TRP A O 1
ATOM 1684 N N . GLY A 1 212 ? -12.984 29.625 9.562 1 96.75 212 GLY A N 1
ATOM 1685 C CA . GLY A 1 212 ? -12.25 29.453 8.312 1 96.75 212 GLY A CA 1
ATOM 1686 C C . GLY A 1 212 ? -13.148 29.438 7.09 1 96.75 212 GLY A C 1
ATOM 1687 O O . GLY A 1 212 ? -14.188 30.094 7.07 1 96.75 212 GLY A O 1
ATOM 1688 N N . TYR A 1 213 ? -12.664 28.781 6.031 1 96.94 213 TYR A N 1
ATOM 1689 C CA . TYR A 1 213 ? -13.391 28.75 4.766 1 96.94 213 TYR A CA 1
ATOM 1690 C C . TYR A 1 213 ? -14.078 27.406 4.559 1 96.94 213 TYR A C 1
ATOM 1692 O O . TYR A 1 213 ? -13.555 26.375 4.957 1 96.94 213 TYR A O 1
ATOM 1700 N N . GLY A 1 214 ? -15.273 27.375 3.887 1 95.88 214 GLY A N 1
ATOM 1701 C CA . GLY A 1 214 ? -16.016 26.172 3.582 1 95.88 214 GLY A CA 1
ATOM 1702 C C . GLY A 1 214 ? -17.484 26.406 3.311 1 95.88 214 GLY A C 1
ATOM 1703 O O . GLY A 1 214 ? -17.984 27.531 3.514 1 95.88 214 GLY A O 1
ATOM 1704 N N . CYS A 1 215 ? -18.203 25.375 2.965 1 95.5 215 CYS A N 1
ATOM 1705 C CA . CYS A 1 215 ? -19.609 25.484 2.592 1 95.5 215 CYS A CA 1
ATOM 1706 C C . CYS A 1 215 ? -20.484 25.672 3.824 1 95.5 215 CYS A C 1
ATOM 1708 O O . CYS A 1 215 ? -21.625 26.141 3.721 1 95.5 215 CYS A O 1
ATOM 1710 N N . GLY A 1 216 ? -20.031 25.219 4.891 1 95.06 216 GLY A N 1
ATOM 1711 C CA . GLY A 1 216 ? -20.734 25.406 6.152 1 95.06 216 GLY A CA 1
ATOM 1712 C C . GLY A 1 216 ? -21.766 24.328 6.438 1 95.06 216 GLY A C 1
ATOM 1713 O O . GLY A 1 216 ? -22.297 24.25 7.547 1 95.06 216 GLY A O 1
ATOM 1714 N N . THR A 1 217 ? -21.953 23.406 5.422 1 93.12 217 THR A N 1
ATOM 1715 C CA . THR A 1 217 ? -23.047 22.484 5.59 1 93.12 217 THR A CA 1
ATOM 1716 C C . THR A 1 217 ? -22.547 21.031 5.539 1 93.12 217 THR A C 1
ATOM 1718 O O . THR A 1 217 ? -23.234 20.125 6.016 1 93.12 217 THR A O 1
ATOM 1721 N N . CYS A 1 218 ? -21.453 20.844 4.93 1 89.31 218 CYS A N 1
ATOM 1722 C CA . CYS A 1 218 ? -20.953 19.469 4.836 1 89.31 218 CYS A CA 1
ATOM 1723 C C . CYS A 1 218 ? -20.453 18.984 6.188 1 89.31 218 CYS A C 1
ATOM 1725 O O . CYS A 1 218 ? -20.172 19.781 7.082 1 89.31 218 CYS A O 1
ATOM 1727 N N . PRO A 1 219 ? -20.281 17.641 6.348 1 86.31 219 PRO A N 1
ATOM 1728 C CA . PRO A 1 219 ? -19.844 17.094 7.633 1 86.31 219 PRO A CA 1
ATOM 1729 C C . PRO A 1 219 ? -18.484 17.641 8.07 1 86.31 219 PRO A C 1
ATOM 1731 O O . PRO A 1 219 ? -18.266 17.906 9.258 1 86.31 219 PRO A O 1
ATOM 1734 N N . ALA A 1 220 ? -17.609 17.781 7.199 1 88.06 220 ALA A N 1
ATOM 1735 C CA . ALA A 1 220 ? -16.281 18.297 7.539 1 88.06 220 ALA A CA 1
ATOM 1736 C C . ALA A 1 220 ? -16.359 19.734 8.07 1 88.06 220 ALA A C 1
ATOM 1738 O O . ALA A 1 220 ? -15.703 20.078 9.047 1 88.06 220 ALA A O 1
ATOM 1739 N N . CYS A 1 221 ? -17.141 20.531 7.441 1 92.81 221 CYS A N 1
ATOM 1740 C CA . CYS A 1 221 ? -17.328 21.906 7.891 1 92.81 221 CYS A CA 1
ATOM 1741 C C . CYS A 1 221 ? -17.953 21.938 9.289 1 92.81 221 CYS A C 1
ATOM 1743 O O . CYS A 1 221 ? -17.547 22.75 10.125 1 92.81 221 CYS A O 1
ATOM 1745 N N . LYS A 1 222 ? -18.922 21.109 9.453 1 92.62 222 LYS A N 1
ATOM 1746 C CA . LYS A 1 222 ? -19.578 21.078 10.758 1 92.62 222 LYS A CA 1
ATOM 1747 C C . LYS A 1 222 ? -18.594 20.688 11.852 1 92.62 222 LYS A C 1
ATOM 1749 O O . LYS A 1 222 ? -18.594 21.281 12.938 1 92.62 222 LYS A O 1
ATOM 1754 N N . LEU A 1 223 ? -17.797 19.719 11.547 1 91.19 223 LEU A N 1
ATOM 1755 C CA . LEU A 1 223 ? -16.797 19.266 12.508 1 91.19 223 LEU A CA 1
ATOM 1756 C C . LEU A 1 223 ? -15.789 20.359 12.82 1 91.19 223 LEU A C 1
ATOM 1758 O O . LEU A 1 223 ? -15.43 20.578 13.984 1 91.19 223 LEU A O 1
ATOM 1762 N N . ARG A 1 224 ? -15.312 21 11.828 1 94.69 224 ARG A N 1
ATOM 1763 C CA . ARG A 1 224 ? -14.359 22.094 11.984 1 94.69 224 ARG A CA 1
ATOM 1764 C C . ARG A 1 224 ? -14.961 23.234 12.797 1 94.69 224 ARG A C 1
ATOM 1766 O O . ARG A 1 224 ? -14.32 23.75 13.711 1 94.69 224 ARG A O 1
ATOM 1773 N N . LYS A 1 225 ? -16.188 23.562 12.469 1 96.44 225 LYS A N 1
ATOM 1774 C CA . LYS A 1 225 ? -16.906 24.625 13.18 1 96.44 225 LYS A CA 1
ATOM 1775 C C . LYS A 1 225 ? -17.047 24.281 14.664 1 96.44 225 LYS A C 1
ATOM 1777 O O . LYS A 1 225 ? -16.719 25.109 15.523 1 96.44 225 LYS A O 1
ATOM 1782 N N . ASN A 1 226 ? -17.531 23.125 14.898 1 95.5 226 ASN A N 1
ATOM 1783 C CA . ASN A 1 226 ? -17.719 22.703 16.281 1 95.5 226 ASN A CA 1
ATOM 1784 C C . ASN A 1 226 ? -16.406 22.719 17.062 1 95.5 226 ASN A C 1
ATOM 1786 O O . ASN A 1 226 ? -16.375 23.141 18.219 1 95.5 226 ASN A O 1
ATOM 1790 N N . GLY A 1 227 ? -15.367 22.25 16.422 1 95.94 227 GLY A N 1
ATOM 1791 C CA . GLY A 1 227 ? -14.055 22.297 17.047 1 95.94 227 GLY A CA 1
ATOM 1792 C C . GLY A 1 227 ? -13.602 23.703 17.375 1 95.94 227 GLY A C 1
ATOM 1793 O O . GLY A 1 227 ? -13.078 23.953 18.453 1 95.94 227 GLY A O 1
ATOM 1794 N N . TRP A 1 228 ? -13.766 24.562 16.516 1 97.5 228 TRP A N 1
ATOM 1795 C CA . TRP A 1 228 ? -13.375 25.953 16.688 1 97.5 228 TRP A CA 1
ATOM 1796 C C . TRP A 1 228 ? -14.148 26.609 17.828 1 97.5 228 TRP A C 1
ATOM 1798 O O . TRP A 1 228 ? -13.555 27.25 18.703 1 97.5 228 TRP A O 1
ATOM 1808 N N . GLU A 1 229 ? -15.461 26.406 17.828 1 97.69 229 GLU A N 1
ATOM 1809 C CA . GLU A 1 229 ? -16.312 27 18.844 1 97.69 229 GLU A CA 1
ATOM 1810 C C . GLU A 1 229 ? -15.938 26.5 20.234 1 97.69 229 GLU A C 1
ATOM 1812 O O . GLU A 1 229 ? -15.875 27.281 21.188 1 97.69 229 GLU A O 1
ATOM 1817 N N . THR A 1 230 ? -15.727 25.219 20.312 1 97 230 THR A N 1
ATOM 1818 C CA . THR A 1 230 ? -15.32 24.625 21.578 1 97 230 THR A CA 1
ATOM 1819 C C . THR A 1 230 ? -13.969 25.172 22.031 1 97 230 THR A C 1
ATOM 1821 O O . THR A 1 230 ? -13.766 25.453 23.219 1 97 230 THR A O 1
ATOM 1824 N N . PHE A 1 231 ? -13.078 25.312 21.125 1 97.5 231 PHE A N 1
ATOM 1825 C CA . PHE A 1 231 ? -11.758 25.875 21.375 1 97.5 231 PHE A CA 1
ATOM 1826 C C . PHE A 1 231 ? -11.867 27.297 21.906 1 97.5 231 PHE A C 1
ATOM 1828 O O . PHE A 1 231 ? -11.211 27.656 22.891 1 97.5 231 PHE A O 1
ATOM 1835 N N . LEU A 1 232 ? -12.719 28.094 21.344 1 96.75 232 LEU A N 1
ATOM 1836 C CA . LEU A 1 232 ? -12.891 29.469 21.766 1 96.75 232 LEU A CA 1
ATOM 1837 C C . LEU A 1 232 ? -13.484 29.547 23.172 1 96.75 232 LEU A C 1
ATOM 1839 O O . LEU A 1 232 ? -13.117 30.422 23.953 1 96.75 232 LEU A O 1
ATOM 1843 N N . MET A 1 233 ? -14.414 28.719 23.359 1 95.06 233 MET A N 1
ATOM 1844 C CA . MET A 1 233 ? -15.047 28.688 24.672 1 95.06 233 MET A CA 1
ATOM 1845 C C . MET A 1 233 ? -14.031 28.359 25.766 1 95.06 233 MET A C 1
ATOM 1847 O O . MET A 1 233 ? -14.047 28.984 26.828 1 95.06 233 MET A O 1
ATOM 1851 N N . LYS A 1 234 ? -13.195 27.5 25.516 1 92.25 234 LYS A N 1
ATOM 1852 C CA . LYS A 1 234 ? -12.172 27.109 26.484 1 92.25 234 LYS A CA 1
ATOM 1853 C C . LYS A 1 234 ? -11.141 28.219 26.672 1 92.25 234 LYS A C 1
ATOM 1855 O O . LYS A 1 234 ? -10.664 28.469 27.781 1 92.25 234 LYS A O 1
ATOM 1860 N N . LYS A 1 235 ? -10.781 28.844 25.656 1 88.25 235 LYS A N 1
ATOM 1861 C CA . LYS A 1 235 ? -9.805 29.922 25.688 1 88.25 235 LYS A CA 1
ATOM 1862 C C . LYS A 1 235 ? -10.32 31.094 26.531 1 88.25 235 LYS A C 1
ATOM 1864 O O . LYS A 1 235 ? -9.547 31.734 27.25 1 88.25 235 LYS A O 1
ATOM 1869 N N . ARG A 1 236 ? -11.594 31.312 26.5 1 86.25 236 ARG A N 1
ATOM 1870 C CA . ARG A 1 236 ? -12.203 32.375 27.281 1 86.25 236 ARG A CA 1
ATOM 1871 C C . ARG A 1 236 ? -12.312 32 28.75 1 86.25 236 ARG A C 1
ATOM 1873 O O . ARG A 1 236 ? -12.273 32.875 29.625 1 86.25 236 ARG A O 1
ATOM 1880 N N . ALA A 1 237 ? -12.477 30.781 29.031 1 84.44 237 ALA A N 1
ATOM 1881 C CA . ALA A 1 237 ? -12.633 30.312 30.406 1 84.44 237 ALA A CA 1
ATOM 1882 C C . ALA A 1 237 ? -11.297 30.297 31.141 1 84.44 237 ALA A C 1
ATOM 1884 O O . ALA A 1 237 ? -11.258 30.406 32.375 1 84.44 237 ALA A O 1
ATOM 1885 N N . ASN A 1 238 ? -10.125 30.203 30.469 1 73.06 238 ASN A N 1
ATOM 1886 C CA . ASN A 1 238 ? -8.805 30.219 31.094 1 73.06 238 ASN A CA 1
ATOM 1887 C C . ASN A 1 238 ? -8.219 31.625 31.125 1 73.06 238 ASN A C 1
ATOM 1889 O O . ASN A 1 238 ? -7.383 31.938 31.969 1 73.06 238 ASN A O 1
ATOM 1893 N N . MET B 1 1 ? -7.809 -27.031 5.438 1 44.59 1 MET B N 1
ATOM 1894 C CA . MET B 1 1 ? -9.242 -26.75 5.418 1 44.59 1 MET B CA 1
ATOM 1895 C C . MET B 1 1 ? -9.648 -26.094 4.102 1 44.59 1 MET B C 1
ATOM 1897 O O . MET B 1 1 ? -9.039 -25.109 3.684 1 44.59 1 MET B O 1
ATOM 1901 N N . TYR B 1 2 ? -10.172 -26.953 3.174 1 62.41 2 TYR B N 1
ATOM 1902 C CA . TYR B 1 2 ? -10.664 -26.656 1.832 1 62.41 2 TYR B CA 1
ATOM 1903 C C . TYR B 1 2 ? -11.805 -25.641 1.876 1 62.41 2 TYR B C 1
ATOM 1905 O O . TYR B 1 2 ? -12.602 -25.641 2.816 1 62.41 2 TYR B O 1
ATOM 1913 N N . HIS B 1 3 ? -11.477 -24.359 1.426 1 74.94 3 HIS B N 1
ATOM 1914 C CA . HIS B 1 3 ? -12.453 -23.297 1.28 1 74.94 3 HIS B CA 1
ATOM 1915 C C . HIS B 1 3 ? -13.289 -23.484 0.018 1 74.94 3 HIS B C 1
ATOM 1917 O O . HIS B 1 3 ? -13.484 -22.531 -0.749 1 74.94 3 HIS B O 1
ATOM 1923 N N . LEU B 1 4 ? -13.883 -24.734 -0.185 1 79.44 4 LEU B N 1
ATOM 1924 C CA . LEU B 1 4 ? -14.484 -25.109 -1.462 1 79.44 4 LEU B CA 1
ATOM 1925 C C . LEU B 1 4 ? -15.773 -24.328 -1.707 1 79.44 4 LEU B C 1
ATOM 1927 O O . LEU B 1 4 ? -16.312 -24.359 -2.814 1 79.44 4 LEU B O 1
ATOM 1931 N N . ASN B 1 5 ? -16.141 -23.516 -0.809 1 87.75 5 ASN B N 1
ATOM 1932 C CA . ASN B 1 5 ? -17.344 -22.703 -1.04 1 87.75 5 ASN B CA 1
ATOM 1933 C C . ASN B 1 5 ? -17.047 -21.219 -0.953 1 87.75 5 ASN B C 1
ATOM 1935 O O . ASN B 1 5 ? -17.953 -20.406 -0.83 1 87.75 5 ASN B O 1
ATOM 1939 N N . GLN B 1 6 ? -15.75 -20.984 -0.99 1 94.38 6 GLN B N 1
ATOM 1940 C CA . GLN B 1 6 ? -15.367 -19.578 -0.837 1 94.38 6 GLN B CA 1
ATOM 1941 C C . GLN B 1 6 ? -14.656 -19.062 -2.084 1 94.38 6 GLN B C 1
ATOM 1943 O O . GLN B 1 6 ? -14.062 -19.844 -2.834 1 94.38 6 GLN B O 1
ATOM 1948 N N . LYS B 1 7 ? -14.789 -17.781 -2.299 1 96.38 7 LYS B N 1
ATOM 1949 C CA . LYS B 1 7 ? -14.062 -17.078 -3.357 1 96.38 7 LYS B CA 1
ATOM 1950 C C . LYS B 1 7 ? -12.68 -16.641 -2.879 1 96.38 7 LYS B C 1
ATOM 1952 O O . LYS B 1 7 ? -12.477 -16.422 -1.684 1 96.38 7 LYS B O 1
ATOM 1957 N N . ALA B 1 8 ? -11.727 -16.562 -3.818 1 98.31 8 ALA B N 1
ATOM 1958 C CA . ALA B 1 8 ? -10.398 -16.062 -3.486 1 98.31 8 ALA B CA 1
ATOM 1959 C C . ALA B 1 8 ? -9.844 -15.18 -4.605 1 98.31 8 ALA B C 1
ATOM 1961 O O . ALA B 1 8 ? -10.297 -15.266 -5.75 1 98.31 8 ALA B O 1
ATOM 1962 N N . LEU B 1 9 ? -9.047 -14.312 -4.207 1 98.5 9 LEU B N 1
ATOM 1963 C CA . LEU B 1 9 ? -8.344 -13.422 -5.121 1 98.5 9 LEU B CA 1
ATOM 1964 C C . LEU B 1 9 ? -6.863 -13.781 -5.191 1 98.5 9 LEU B C 1
ATOM 1966 O O . LEU B 1 9 ? -6.168 -13.773 -4.172 1 98.5 9 LEU B O 1
ATOM 1970 N N . LEU B 1 10 ? -6.375 -14.109 -6.34 1 98.75 10 LEU B N 1
ATOM 1971 C CA . LEU B 1 10 ? -4.984 -14.5 -6.523 1 98.75 10 LEU B CA 1
ATOM 1972 C C . LEU B 1 10 ? -4.184 -13.375 -7.184 1 98.75 10 LEU B C 1
ATOM 1974 O O . LEU B 1 10 ? -4.566 -12.875 -8.242 1 98.75 10 LEU B O 1
ATOM 1978 N N . LEU B 1 11 ? -3.154 -12.922 -6.512 1 98.12 11 LEU B N 1
ATOM 1979 C CA . LEU B 1 11 ? -2.168 -12.094 -7.199 1 98.12 11 LEU B CA 1
ATOM 1980 C C . LEU B 1 11 ? -1.397 -12.906 -8.234 1 98.12 11 LEU B C 1
ATOM 1982 O O . LEU B 1 11 ? -0.559 -13.742 -7.875 1 98.12 11 LEU B O 1
ATOM 1986 N N . PHE B 1 12 ? -1.64 -12.602 -9.523 1 97.62 12 PHE B N 1
ATOM 1987 C CA . PHE B 1 12 ? -1.194 -13.461 -10.609 1 97.62 12 PHE B CA 1
ATOM 1988 C C . PHE B 1 12 ? -0.295 -12.703 -11.57 1 97.62 12 PHE B C 1
ATOM 1990 O O . PHE B 1 12 ? -0.758 -11.812 -12.289 1 97.62 12 PHE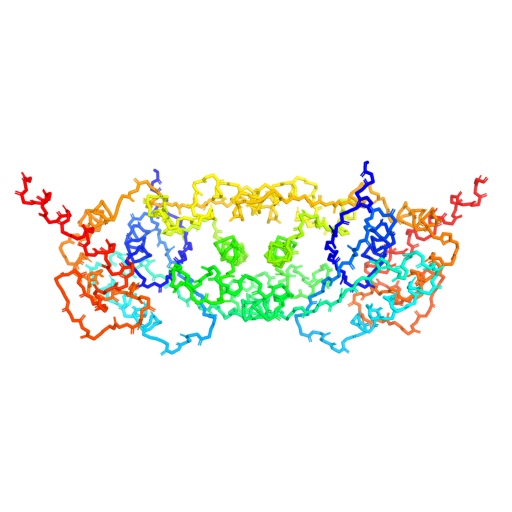 B O 1
ATOM 1997 N N . SER B 1 13 ? 0.986 -13.055 -11.609 1 94.25 13 SER B N 1
ATOM 1998 C CA . SER B 1 13 ? 1.95 -12.367 -12.461 1 94.25 13 SER B CA 1
ATOM 1999 C C . SER B 1 13 ? 2.176 -13.117 -13.766 1 94.25 13 SER B C 1
ATOM 2001 O O . SER B 1 13 ? 2.678 -12.539 -14.734 1 94.25 13 SER B O 1
ATOM 2003 N N . GLY B 1 14 ? 1.901 -14.43 -13.781 1 94.75 14 GLY B N 1
ATOM 2004 C CA . GLY B 1 14 ? 2.172 -15.227 -14.969 1 94.75 14 GLY B CA 1
ATOM 2005 C C . GLY B 1 14 ? 3.502 -15.953 -14.906 1 94.75 14 GLY B C 1
ATOM 2006 O O . GLY B 1 14 ? 3.893 -16.625 -15.867 1 94.75 14 GLY B O 1
ATOM 2007 N N . GLY B 1 15 ? 4.188 -15.875 -13.797 1 94.62 15 GLY B N 1
ATOM 2008 C CA . GLY B 1 15 ? 5.414 -16.625 -13.594 1 94.62 15 GLY B CA 1
ATOM 2009 C C . GLY B 1 15 ? 5.172 -18.016 -13.039 1 94.62 15 GLY B C 1
ATOM 2010 O O . GLY B 1 15 ? 4.027 -18.422 -12.828 1 94.62 15 GLY B O 1
ATOM 2011 N N . GLN B 1 16 ? 6.305 -18.719 -12.836 1 95 16 GLN B N 1
ATOM 2012 C CA . GLN B 1 16 ? 6.238 -20.078 -12.344 1 95 16 GLN B CA 1
ATOM 2013 C C . GLN B 1 16 ? 5.473 -20.156 -11.023 1 95 16 GLN B C 1
ATOM 2015 O O . GLN B 1 16 ? 4.586 -20.984 -10.859 1 95 16 GLN B O 1
ATOM 2020 N N . ASP B 1 17 ? 5.801 -19.266 -10.086 1 95.25 17 ASP B N 1
ATOM 2021 C CA . ASP B 1 17 ? 5.23 -19.312 -8.742 1 95.25 17 ASP B CA 1
ATOM 2022 C C . ASP B 1 17 ? 3.742 -18.984 -8.766 1 95.25 17 ASP B C 1
ATOM 2024 O O . ASP B 1 17 ? 2.92 -19.75 -8.273 1 95.25 17 ASP B O 1
ATOM 2028 N N . SER B 1 18 ? 3.41 -17.891 -9.352 1 96.81 18 SER B N 1
ATOM 2029 C CA . SER B 1 18 ? 2.002 -17.5 -9.406 1 96.81 18 SER B CA 1
ATOM 2030 C C . SER B 1 18 ? 1.188 -18.484 -10.234 1 96.81 18 SER B C 1
ATOM 2032 O O . SER B 1 18 ? 0.019 -18.75 -9.938 1 96.81 18 SER B O 1
ATOM 2034 N N . GLY B 1 19 ? 1.784 -19.047 -11.266 1 97.5 19 GLY B N 1
ATOM 2035 C CA . GLY B 1 19 ? 1.118 -20.094 -12.023 1 97.5 19 GLY B CA 1
ATOM 2036 C C . GLY B 1 19 ? 0.788 -21.328 -11.188 1 97.5 19 GLY B C 1
ATOM 2037 O O . GLY B 1 19 ? -0.32 -21.859 -11.273 1 97.5 19 GLY B O 1
ATOM 2038 N N . THR B 1 20 ? 1.755 -21.781 -10.445 1 98.06 20 THR B N 1
ATOM 2039 C CA . THR B 1 20 ? 1.523 -22.906 -9.555 1 98.06 20 THR B CA 1
ATOM 2040 C C . THR B 1 20 ? 0.458 -22.578 -8.516 1 98.06 20 THR B C 1
ATOM 2042 O O . THR B 1 20 ? -0.413 -23.391 -8.227 1 98.06 20 THR B O 1
ATOM 2045 N N . CYS B 1 21 ? 0.476 -21.375 -8.039 1 98.31 21 CYS B N 1
ATOM 2046 C CA . CYS B 1 21 ? -0.528 -20.922 -7.078 1 98.31 21 CYS B CA 1
ATOM 2047 C C . CYS B 1 21 ? -1.92 -20.938 -7.703 1 98.31 21 CYS B C 1
ATOM 2049 O O . CYS B 1 21 ? -2.908 -21.188 -7.016 1 98.31 21 CYS B O 1
ATOM 2051 N N . LEU B 1 22 ? -1.979 -20.609 -8.969 1 98.44 22 LEU B N 1
ATOM 2052 C CA . LEU B 1 22 ? -3.275 -20.656 -9.633 1 98.44 22 LEU B CA 1
ATOM 2053 C C . LEU B 1 22 ? -3.865 -22.062 -9.57 1 98.44 22 LEU B C 1
ATOM 2055 O O . LEU B 1 22 ? -5.035 -22.234 -9.227 1 98.44 22 LEU B O 1
ATOM 2059 N N . GLY B 1 23 ? -3.053 -23.078 -9.898 1 97.94 23 GLY B N 1
ATOM 2060 C CA . GLY B 1 23 ? -3.518 -24.453 -9.75 1 97.94 23 GLY B CA 1
ATOM 2061 C C . GLY B 1 23 ? -3.945 -24.781 -8.328 1 97.94 23 GLY B C 1
ATOM 2062 O O . GLY B 1 23 ? -4.977 -25.422 -8.125 1 97.94 23 GLY B O 1
ATOM 2063 N N . TRP B 1 24 ? -3.154 -24.328 -7.379 1 98.12 24 TRP B N 1
ATOM 2064 C CA . TRP B 1 24 ? -3.463 -24.547 -5.969 1 98.12 24 TRP B CA 1
ATOM 2065 C C . TRP B 1 24 ? -4.793 -23.906 -5.598 1 98.12 24 TRP B C 1
ATOM 2067 O O . TRP B 1 24 ? -5.633 -24.531 -4.938 1 98.12 24 TRP B O 1
ATOM 2077 N N . ALA B 1 25 ? -4.969 -22.688 -6.016 1 98.31 25 ALA B N 1
ATOM 2078 C CA . ALA B 1 25 ? -6.188 -21.938 -5.719 1 98.31 25 ALA B CA 1
ATOM 2079 C C . ALA B 1 25 ? -7.41 -22.625 -6.32 1 98.31 25 ALA B C 1
ATOM 2081 O O . ALA B 1 25 ? -8.43 -22.781 -5.645 1 98.31 25 ALA B O 1
ATOM 2082 N N . LEU B 1 26 ? -7.305 -23.031 -7.551 1 97.62 26 LEU B N 1
ATOM 2083 C CA . LEU B 1 26 ? -8.406 -23.672 -8.258 1 97.62 26 LEU B CA 1
ATOM 2084 C C . LEU B 1 26 ? -8.766 -25 -7.598 1 97.62 26 LEU B C 1
ATOM 2086 O O . LEU B 1 26 ? -9.898 -25.484 -7.738 1 97.62 26 LEU B O 1
ATOM 2090 N N . SER B 1 27 ? -7.863 -25.578 -6.926 1 96.81 27 SER B N 1
ATOM 2091 C CA . SER B 1 27 ? -8.094 -26.859 -6.262 1 96.81 27 SER B CA 1
ATOM 2092 C C . SER B 1 27 ? -8.664 -26.656 -4.863 1 96.81 27 SER B C 1
ATOM 2094 O O . SER B 1 27 ? -9.164 -27.609 -4.25 1 96.81 27 SER B O 1
ATOM 2096 N N . ASN B 1 28 ? -8.656 -25.422 -4.371 1 97.31 28 ASN B N 1
ATOM 2097 C CA . ASN B 1 28 ? -8.984 -25.25 -2.961 1 97.31 28 ASN B CA 1
ATOM 2098 C C . ASN B 1 28 ? -10.133 -24.266 -2.771 1 97.31 28 ASN B C 1
ATOM 2100 O O . ASN B 1 28 ? -10.695 -24.156 -1.678 1 97.31 28 ASN B O 1
ATOM 2104 N N . PHE B 1 29 ? -10.484 -23.531 -3.779 1 97.88 29 PHE B N 1
ATOM 2105 C CA . PHE B 1 29 ? -11.539 -22.531 -3.695 1 97.88 29 PHE B CA 1
ATOM 2106 C C . PHE B 1 29 ? -12.57 -22.734 -4.797 1 97.88 29 PHE B C 1
ATOM 2108 O O . PHE B 1 29 ? -12.32 -23.469 -5.754 1 97.88 29 PHE B O 1
ATOM 2115 N N . SER B 1 30 ? -13.781 -22.125 -4.695 1 96.69 30 SER B N 1
ATOM 2116 C CA . SER B 1 30 ? -14.891 -22.344 -5.613 1 96.69 30 SER B CA 1
ATOM 2117 C C . SER B 1 30 ? -14.852 -21.359 -6.777 1 96.69 30 SER B C 1
ATOM 2119 O O . SER B 1 30 ? -15.469 -21.594 -7.816 1 96.69 30 SER B O 1
ATOM 2121 N N . HIS B 1 31 ? -14.211 -20.266 -6.555 1 97.31 31 HIS B N 1
ATOM 2122 C CA . HIS B 1 31 ? -14.141 -19.203 -7.555 1 97.31 31 HIS B CA 1
ATOM 2123 C C . HIS B 1 31 ? -12.883 -18.359 -7.371 1 97.31 31 HIS B C 1
ATOM 2125 O O . HIS B 1 31 ? -12.68 -17.766 -6.312 1 97.31 31 HIS B O 1
ATOM 2131 N N . ILE B 1 32 ? -12.055 -18.375 -8.453 1 98.06 32 ILE B N 1
ATOM 2132 C CA . ILE B 1 32 ? -10.773 -17.688 -8.344 1 98.06 32 ILE B CA 1
ATOM 2133 C C . ILE B 1 32 ? -10.75 -16.469 -9.273 1 98.06 32 ILE B C 1
ATOM 2135 O O . ILE B 1 32 ? -10.852 -16.625 -10.492 1 98.06 32 ILE B O 1
ATOM 2139 N N . ILE B 1 33 ? -10.672 -15.305 -8.703 1 97.94 33 ILE B N 1
ATOM 2140 C CA . ILE B 1 33 ? -10.383 -14.078 -9.445 1 97.94 33 ILE B CA 1
ATOM 2141 C C . ILE B 1 33 ? -8.883 -13.805 -9.43 1 97.94 33 ILE B C 1
ATOM 2143 O O . ILE B 1 33 ? -8.219 -14 -8.414 1 97.94 33 ILE B O 1
ATOM 2147 N N . THR B 1 34 ? -8.359 -13.406 -10.562 1 98.19 34 THR B N 1
ATOM 2148 C CA . THR B 1 34 ? -6.941 -13.086 -10.625 1 98.19 34 THR B CA 1
ATOM 2149 C C . THR B 1 34 ? -6.734 -11.586 -10.812 1 98.19 34 THR B C 1
ATOM 2151 O O . THR B 1 34 ? -7.512 -10.93 -11.508 1 98.19 34 THR B O 1
ATOM 2154 N N . ILE B 1 35 ? -5.695 -11.086 -10.164 1 97.44 35 ILE B N 1
ATOM 2155 C CA . ILE B 1 35 ? -5.297 -9.703 -10.375 1 97.44 35 ILE B CA 1
ATOM 2156 C C . ILE B 1 35 ? -3.807 -9.641 -10.711 1 97.44 35 ILE B C 1
ATOM 2158 O O . ILE B 1 35 ? -3.01 -10.406 -10.164 1 97.44 35 ILE B O 1
ATOM 2162 N N . GLY B 1 36 ? -3.508 -8.812 -11.641 1 95.44 36 GLY B N 1
ATOM 2163 C CA . GLY B 1 36 ? -2.139 -8.5 -12.016 1 95.44 36 GLY B CA 1
ATOM 2164 C C . GLY B 1 36 ? -1.84 -7.012 -11.992 1 95.44 36 GLY B C 1
ATOM 2165 O O . GLY B 1 36 ? -2.748 -6.195 -11.828 1 95.44 36 GLY B O 1
ATOM 2166 N N . PHE B 1 37 ? -0.556 -6.711 -12.07 1 93 37 PHE B N 1
ATOM 2167 C CA . PHE B 1 37 ? -0.12 -5.32 -12.016 1 93 37 PHE B CA 1
ATOM 2168 C C . PHE B 1 37 ? 0.803 -4.996 -13.188 1 93 37 PHE B C 1
ATOM 2170 O O . PHE B 1 37 ? 1.699 -5.777 -13.516 1 93 37 PHE B O 1
ATOM 2177 N N . SER B 1 38 ? 0.515 -3.883 -13.789 1 90 38 SER B N 1
ATOM 2178 C CA . SER B 1 38 ? 1.399 -3.359 -14.82 1 90 38 SER B CA 1
ATOM 2179 C C . SER B 1 38 ? 2.049 -2.049 -14.383 1 90 38 SER B C 1
ATOM 2181 O O . SER B 1 38 ? 1.383 -1.179 -13.82 1 90 38 SER B O 1
ATOM 2183 N N . TYR B 1 39 ? 3.227 -1.923 -14.5 1 80.81 39 TYR B N 1
ATOM 2184 C CA . TYR B 1 39 ? 3.93 -0.681 -14.203 1 80.81 39 TYR B CA 1
ATOM 2185 C C . TYR B 1 39 ? 4.812 -0.256 -15.367 1 80.81 39 TYR B C 1
ATOM 2187 O O . TYR B 1 39 ? 5.98 0.096 -15.18 1 80.81 39 TYR B O 1
ATOM 2195 N N . GLY B 1 40 ? 4.227 -0.338 -16.562 1 76.06 40 GLY B N 1
ATOM 2196 C CA . GLY B 1 40 ? 4.828 0.115 -17.797 1 76.06 40 GLY B CA 1
ATOM 2197 C C . GLY B 1 40 ? 5.023 -1.001 -18.812 1 76.06 40 GLY B C 1
ATOM 2198 O O . GLY B 1 40 ? 5.484 -0.76 -19.922 1 76.06 40 GLY B O 1
ATOM 2199 N N . GLN B 1 41 ? 4.676 -2.18 -18.438 1 70.06 41 GLN B N 1
ATOM 2200 C CA . GLN B 1 41 ? 4.953 -3.318 -19.312 1 70.06 41 GLN B CA 1
ATOM 2201 C C . GLN B 1 41 ? 3.662 -3.941 -19.828 1 70.06 41 GLN B C 1
ATOM 2203 O O . GLN B 1 41 ? 3.561 -5.164 -19.953 1 70.06 41 GLN B O 1
ATOM 2208 N N . ARG B 1 42 ? 2.754 -3.236 -20.234 1 67.81 42 ARG B N 1
ATOM 2209 C CA . ARG B 1 42 ? 1.451 -3.762 -20.625 1 67.81 42 ARG B CA 1
ATOM 2210 C C . ARG B 1 42 ? 1.578 -4.695 -21.828 1 67.81 42 ARG B C 1
ATOM 2212 O O . ARG B 1 42 ? 0.787 -5.629 -21.984 1 67.81 42 ARG B O 1
ATOM 2219 N N . HIS B 1 43 ? 2.457 -4.477 -22.641 1 66.31 43 HIS B N 1
ATOM 2220 C CA . HIS B 1 43 ? 2.578 -5.305 -23.844 1 66.31 43 HIS B CA 1
ATOM 2221 C C . HIS B 1 43 ? 3.818 -6.188 -23.766 1 66.31 43 HIS B C 1
ATOM 2223 O O . HIS B 1 43 ? 4.344 -6.609 -24.812 1 66.31 43 HIS B O 1
ATOM 2229 N N . SER B 1 44 ? 3.982 -6.492 -22.656 1 80.56 44 SER B N 1
ATOM 2230 C CA . SER B 1 44 ? 5.203 -7.266 -22.453 1 80.56 44 SER B CA 1
ATOM 2231 C C . SER B 1 44 ? 4.941 -8.758 -22.609 1 80.56 44 SER B C 1
ATOM 2233 O O . SER B 1 44 ? 3.789 -9.195 -22.625 1 80.56 44 SER B O 1
ATOM 2235 N N . VAL B 1 45 ? 6.027 -9.523 -22.844 1 85.56 45 VAL B N 1
ATOM 2236 C CA . VAL B 1 45 ? 5.984 -10.977 -22.906 1 85.56 45 VAL B CA 1
ATOM 2237 C C . VAL B 1 45 ? 5.363 -11.531 -21.625 1 85.56 45 VAL B C 1
ATOM 2239 O O . VAL B 1 45 ? 4.586 -12.492 -21.672 1 85.56 45 VAL B O 1
ATOM 2242 N N . GLU B 1 46 ? 5.605 -10.914 -20.547 1 84.56 46 GLU B N 1
ATOM 2243 C CA . GLU B 1 46 ? 5.07 -11.336 -19.25 1 84.56 46 GLU B CA 1
ATOM 2244 C C . GLU B 1 46 ? 3.545 -11.289 -19.25 1 84.56 46 GLU B C 1
ATOM 2246 O O . GLU B 1 46 ? 2.893 -12.242 -18.812 1 84.56 46 GLU B O 1
ATOM 2251 N N . MET B 1 47 ? 3.053 -10.266 -19.766 1 89.25 47 MET B N 1
ATOM 2252 C CA . MET B 1 47 ? 1.603 -10.102 -19.797 1 89.25 47 MET B CA 1
ATOM 2253 C C . MET B 1 47 ? 0.961 -11.094 -20.766 1 89.25 47 MET B C 1
ATOM 2255 O O . MET B 1 47 ? -0.121 -11.617 -20.484 1 89.25 47 MET B O 1
ATOM 2259 N N . GLN B 1 48 ? 1.608 -11.344 -21.844 1 91.44 48 GLN B N 1
ATOM 2260 C CA . GLN B 1 48 ? 1.116 -12.344 -22.781 1 91.44 48 GLN B CA 1
ATOM 2261 C C . GLN B 1 48 ? 1.103 -13.734 -22.156 1 91.44 48 GLN B C 1
ATOM 2263 O O . GLN B 1 48 ? 0.132 -14.477 -22.312 1 91.44 48 GLN B O 1
ATOM 2268 N N . CYS B 1 49 ? 2.135 -14.023 -21.516 1 93.19 49 CYS B N 1
ATOM 2269 C CA . CYS B 1 49 ? 2.213 -15.312 -20.859 1 93.19 49 CYS B CA 1
ATOM 2270 C C . CYS B 1 49 ? 1.104 -15.461 -19.812 1 93.19 49 CYS B C 1
ATOM 2272 O O . CYS B 1 49 ? 0.493 -16.516 -19.703 1 93.19 49 CYS B O 1
ATOM 2274 N N . ARG B 1 50 ? 0.853 -14.398 -19.109 1 94.38 50 ARG B N 1
ATOM 2275 C CA . ARG B 1 50 ? -0.214 -14.383 -18.109 1 94.38 50 ARG B CA 1
ATOM 2276 C C . ARG B 1 50 ? -1.551 -14.773 -18.734 1 94.38 50 ARG B C 1
ATOM 2278 O O . ARG B 1 50 ? -2.27 -15.617 -18.203 1 94.38 50 ARG B O 1
ATOM 2285 N N . THR B 1 51 ? -1.81 -14.227 -19.844 1 93.81 51 THR B N 1
ATOM 2286 C CA . THR B 1 51 ? -3.055 -14.5 -20.547 1 93.81 51 THR B CA 1
ATOM 2287 C C . THR B 1 51 ? -3.088 -15.938 -21.047 1 93.81 51 THR B C 1
ATOM 2289 O O . THR B 1 51 ? -4.098 -16.625 -20.906 1 93.81 51 THR B O 1
ATOM 2292 N N . ASN B 1 52 ? -2.037 -16.391 -21.594 1 94.88 52 ASN B N 1
ATOM 2293 C CA . ASN B 1 52 ? -1.95 -17.75 -22.141 1 94.88 52 ASN B CA 1
ATOM 2294 C C . ASN B 1 52 ? -2.188 -18.797 -21.062 1 94.88 52 ASN B C 1
ATOM 2296 O O . ASN B 1 52 ? -2.934 -19.75 -21.281 1 94.88 52 ASN B O 1
ATOM 2300 N N . ILE B 1 53 ? -1.577 -18.609 -19.984 1 96.12 53 ILE B N 1
ATOM 2301 C CA . ILE B 1 53 ? -1.687 -19.594 -18.906 1 96.12 53 ILE B CA 1
ATOM 2302 C C . ILE B 1 53 ? -3.135 -19.672 -18.438 1 96.12 53 ILE B C 1
ATOM 2304 O O . ILE B 1 53 ? -3.652 -20.766 -18.188 1 96.12 53 ILE B O 1
ATOM 2308 N N . ARG B 1 54 ? -3.803 -18.562 -18.219 1 96.31 54 ARG B N 1
ATOM 2309 C CA . ARG B 1 54 ? -5.191 -18.578 -17.781 1 96.31 54 ARG B CA 1
ATOM 2310 C C . ARG B 1 54 ? -6.086 -19.312 -18.766 1 96.31 54 ARG B C 1
ATOM 2312 O O . ARG B 1 54 ? -6.941 -20.109 -18.359 1 96.31 54 ARG B O 1
ATOM 2319 N N . ASN B 1 55 ? -5.793 -19.062 -20.031 1 96.31 55 ASN B N 1
ATOM 2320 C CA . ASN B 1 55 ? -6.59 -19.703 -21.062 1 96.31 55 ASN B CA 1
ATOM 2321 C C . ASN B 1 55 ? -6.355 -21.219 -21.094 1 96.31 55 ASN B C 1
ATOM 2323 O O . ASN B 1 55 ? -7.309 -22 -21.188 1 96.31 55 ASN B O 1
ATOM 2327 N N . LYS B 1 56 ? -5.18 -21.609 -20.984 1 97.69 56 LYS B N 1
ATOM 2328 C CA . LYS B 1 56 ? -4.824 -23.016 -21.172 1 97.69 56 LYS B CA 1
ATOM 2329 C C . LYS B 1 56 ? -5.148 -23.828 -19.938 1 97.69 56 LYS B C 1
ATOM 2331 O O . LYS B 1 56 ? -5.496 -25.016 -20.031 1 97.69 56 LYS B O 1
ATOM 2336 N N . ILE B 1 57 ? -5.031 -23.172 -18.781 1 97.69 57 ILE B N 1
ATOM 2337 C CA . ILE B 1 57 ? -5.262 -23.922 -17.547 1 97.69 57 ILE B CA 1
ATOM 2338 C C . ILE B 1 57 ? -6.73 -24.344 -17.453 1 97.69 57 ILE B C 1
ATOM 2340 O O . ILE B 1 57 ? -7.047 -25.406 -16.922 1 97.69 57 ILE B O 1
ATOM 2344 N N . SER B 1 58 ? -7.574 -23.531 -17.984 1 94.62 58 SER B N 1
ATOM 2345 C CA . SER B 1 58 ? -9 -23.828 -17.984 1 94.62 58 SER B CA 1
ATOM 2346 C C . SER B 1 58 ? -9.312 -25.078 -18.812 1 94.62 58 SER B C 1
ATOM 2348 O O . SER B 1 58 ? -10.352 -25.703 -18.641 1 94.62 58 SER B O 1
ATOM 2350 N N . LYS B 1 59 ? -8.422 -25.422 -19.625 1 95.06 59 LYS B N 1
ATOM 2351 C CA . LYS B 1 59 ? -8.641 -26.547 -20.531 1 95.06 59 LYS B CA 1
ATOM 2352 C C . LYS B 1 59 ? -8.133 -27.859 -19.906 1 95.06 59 LYS B C 1
ATOM 2354 O O . LYS B 1 59 ? -8.406 -28.938 -20.422 1 95.06 59 LYS B O 1
ATOM 2359 N N . LEU B 1 60 ? -7.484 -27.75 -18.844 1 95.56 60 LEU B N 1
ATOM 2360 C CA . LEU B 1 60 ? -6.875 -28.922 -18.234 1 95.56 60 LEU B CA 1
ATOM 2361 C C . LEU B 1 60 ? -7.906 -29.719 -17.422 1 95.56 60 LEU B C 1
ATOM 2363 O O . LEU B 1 60 ? -7.766 -30.938 -17.266 1 95.56 60 LEU B O 1
ATOM 2367 N N . SER B 1 61 ? -8.922 -29.094 -16.922 1 94.5 61 SER B N 1
ATOM 2368 C CA . SER B 1 61 ? -9.93 -29.688 -16.047 1 94.5 61 SER B CA 1
ATOM 2369 C C . SER B 1 61 ? -11.242 -28.906 -16.109 1 94.5 61 SER B C 1
ATOM 2371 O O . SER B 1 61 ? -11.25 -27.688 -16.016 1 94.5 61 SER B O 1
ATOM 2373 N N . LYS B 1 62 ? -12.359 -29.672 -16.219 1 95.75 62 LYS B N 1
ATOM 2374 C CA . LYS B 1 62 ? -13.672 -29.031 -16.219 1 95.75 62 LYS B CA 1
ATOM 2375 C C . LYS B 1 62 ? -13.922 -28.266 -14.93 1 95.75 62 LYS B C 1
ATOM 2377 O O . LYS B 1 62 ? -14.508 -27.188 -14.945 1 95.75 62 LYS B O 1
ATOM 2382 N N . ILE B 1 63 ? -13.43 -28.859 -13.898 1 95.31 63 ILE B N 1
ATOM 2383 C CA . ILE B 1 63 ? -13.609 -28.219 -12.594 1 95.31 63 ILE B CA 1
ATOM 2384 C C . ILE B 1 63 ? -12.812 -26.922 -12.539 1 95.31 63 ILE B C 1
ATOM 2386 O O . ILE B 1 63 ? -13.305 -25.906 -12.047 1 95.31 63 ILE B O 1
ATOM 2390 N N . TRP B 1 64 ? -11.531 -26.844 -12.984 1 97.19 64 TRP B N 1
ATOM 2391 C CA . TRP B 1 64 ? -10.711 -25.641 -13 1 97.19 64 TRP B CA 1
ATOM 2392 C C . TRP B 1 64 ? -11.328 -24.578 -13.906 1 97.19 64 TRP B C 1
ATOM 2394 O O . TRP B 1 64 ? -11.281 -23.391 -13.594 1 97.19 64 TRP B O 1
ATOM 2404 N N . GLU B 1 65 ? -11.906 -25.062 -14.984 1 97.31 65 GLU B N 1
ATOM 2405 C CA . GLU B 1 65 ? -12.586 -24.141 -15.891 1 97.31 65 GLU B CA 1
ATOM 2406 C C . GLU B 1 65 ? -13.742 -23.438 -15.188 1 97.31 65 GLU B C 1
ATOM 2408 O O . GLU B 1 65 ? -13.898 -22.219 -15.32 1 97.31 65 GLU B O 1
ATOM 2413 N N . GLN B 1 66 ? -14.508 -24.188 -14.492 1 96.81 66 GLN B N 1
ATOM 2414 C CA . GLN B 1 66 ? -15.688 -23.656 -13.812 1 96.81 66 GLN B CA 1
ATOM 2415 C C . GLN B 1 66 ? -15.297 -22.719 -12.688 1 96.81 66 GLN B C 1
ATOM 2417 O O . GLN B 1 66 ? -16.016 -21.766 -12.383 1 96.81 66 GLN B O 1
ATOM 2422 N N . ARG B 1 67 ? -14.148 -22.906 -12.172 1 97.44 67 ARG B N 1
ATOM 2423 C CA . ARG B 1 67 ? -13.766 -22.172 -10.969 1 97.44 67 ARG B CA 1
ATOM 2424 C C . ARG B 1 67 ? -12.914 -20.953 -11.312 1 97.44 67 ARG B C 1
ATOM 2426 O O . ARG B 1 67 ? -12.703 -20.078 -10.477 1 97.44 67 ARG B O 1
ATOM 2433 N N . LEU B 1 68 ? -12.414 -20.922 -12.516 1 98.19 68 LEU B N 1
ATOM 2434 C CA . LEU B 1 68 ? -11.617 -19.781 -12.953 1 98.19 68 LEU B CA 1
ATOM 2435 C C . LEU B 1 68 ? -12.508 -18.594 -13.297 1 98.19 68 LEU B C 1
ATOM 2437 O O . LEU B 1 68 ? -13.32 -18.672 -14.227 1 98.19 68 LEU B O 1
ATOM 2441 N N . GLY B 1 69 ? -12.344 -17.516 -12.555 1 97.12 69 GLY B N 1
ATOM 2442 C CA . GLY B 1 69 ? -13.188 -16.344 -12.719 1 97.12 69 GLY B CA 1
ATOM 2443 C C . GLY B 1 69 ? -12.516 -15.234 -13.508 1 97.12 69 GLY B C 1
ATOM 2444 O O . GLY B 1 69 ? -11.734 -15.5 -14.414 1 97.12 69 GLY B O 1
ATOM 2445 N N . GLU B 1 70 ? -12.898 -14 -13.266 1 96.56 70 GLU B N 1
ATOM 2446 C CA . GLU B 1 70 ? -12.461 -12.82 -14.008 1 96.56 70 GLU B CA 1
ATOM 2447 C C . GLU B 1 70 ? -10.984 -12.516 -13.734 1 96.56 70 GLU B C 1
ATOM 2449 O O . GLU B 1 70 ? -10.406 -13.031 -12.773 1 96.56 70 GLU B O 1
ATOM 2454 N N . ASP B 1 71 ? -10.523 -11.742 -14.633 1 96.69 71 ASP B N 1
ATOM 2455 C CA . ASP B 1 71 ? -9.141 -11.266 -14.555 1 96.69 71 ASP B CA 1
ATOM 2456 C C . ASP B 1 71 ? -9.078 -9.742 -14.625 1 96.69 71 ASP B C 1
ATOM 2458 O O . ASP B 1 71 ? -9.742 -9.133 -15.461 1 96.69 71 ASP B O 1
ATOM 2462 N N . TYR B 1 72 ? -8.312 -9.156 -13.719 1 95.44 72 TYR B N 1
ATOM 2463 C CA . TYR B 1 72 ? -8.148 -7.707 -13.688 1 95.44 72 TYR B CA 1
ATOM 2464 C C . TYR B 1 72 ? -6.668 -7.332 -13.703 1 95.44 72 TYR B C 1
ATOM 2466 O O . TYR B 1 72 ? -5.848 -7.98 -13.055 1 95.44 72 TYR B O 1
ATOM 2474 N N . ILE B 1 73 ? -6.359 -6.289 -14.438 1 94.69 73 ILE B N 1
ATOM 2475 C CA . ILE B 1 73 ? -5.008 -5.738 -14.453 1 94.69 73 ILE B CA 1
ATOM 2476 C C . ILE B 1 73 ? -5.039 -4.281 -14 1 94.69 73 ILE B C 1
ATOM 2478 O O . ILE B 1 73 ? -5.793 -3.469 -14.539 1 94.69 73 ILE B O 1
ATOM 2482 N N . PHE B 1 74 ? -4.242 -3.949 -13.016 1 93.81 74 PHE B N 1
ATOM 2483 C CA . PHE B 1 74 ? -4.113 -2.582 -12.531 1 93.81 74 PHE B CA 1
ATOM 2484 C C . PHE B 1 74 ? -2.791 -1.97 -12.977 1 93.81 74 PHE B C 1
ATOM 2486 O O . PHE B 1 74 ? -1.756 -2.637 -12.961 1 93.81 74 PHE B O 1
ATOM 2493 N N . SER B 1 75 ? -2.871 -0.729 -13.375 1 92.12 75 SER B N 1
ATOM 2494 C CA . SER B 1 75 ? -1.679 0.013 -13.773 1 92.12 75 SER B CA 1
ATOM 2495 C C . SER B 1 75 ? -1.116 0.821 -12.609 1 92.12 75 SER B C 1
ATOM 2497 O O . SER B 1 75 ? -1.842 1.582 -11.969 1 92.12 75 SER B O 1
ATOM 2499 N N . LEU B 1 76 ? 0.183 0.625 -12.391 1 90.25 76 LEU B N 1
ATOM 2500 C CA . LEU B 1 76 ? 0.831 1.312 -11.281 1 90.25 76 LEU B CA 1
ATOM 2501 C C . LEU B 1 76 ? 1.914 2.26 -11.781 1 90.25 76 LEU B C 1
ATOM 2503 O O . LEU B 1 76 ? 3.002 1.82 -12.156 1 90.25 76 LEU B O 1
ATOM 2507 N N . ASP B 1 77 ? 1.676 3.488 -11.766 1 88.38 77 ASP B N 1
ATOM 2508 C CA . ASP B 1 77 ? 2.664 4.484 -12.164 1 88.38 77 ASP B CA 1
ATOM 2509 C C . ASP B 1 77 ? 3.479 4.965 -10.961 1 88.38 77 ASP B C 1
ATOM 2511 O O . ASP B 1 77 ? 4.473 5.676 -11.125 1 88.38 77 ASP B O 1
ATOM 2515 N N . ILE B 1 78 ? 3.174 4.547 -9.828 1 88.69 78 ILE B N 1
ATOM 2516 C CA . ILE B 1 78 ? 3.756 5.035 -8.586 1 88.69 78 ILE B CA 1
ATOM 2517 C C . ILE B 1 78 ? 5.219 4.602 -8.492 1 88.69 78 ILE B C 1
ATOM 2519 O O . ILE B 1 78 ? 6.055 5.324 -7.949 1 88.69 78 ILE B O 1
ATOM 2523 N N . PHE B 1 79 ? 5.562 3.496 -9.047 1 85.31 79 PHE B N 1
ATOM 2524 C CA . PHE B 1 79 ? 6.938 3.014 -8.961 1 85.31 79 PHE B CA 1
ATOM 2525 C C . PHE B 1 79 ? 7.875 3.912 -9.758 1 85.31 79 PHE B C 1
ATOM 2527 O O . PHE B 1 79 ? 8.992 4.191 -9.32 1 85.31 79 PHE B O 1
ATOM 2534 N N . SER B 1 80 ? 7.359 4.289 -10.875 1 85.31 80 SER B N 1
ATOM 2535 C CA . SER B 1 80 ? 8.141 5.23 -11.672 1 85.31 80 SER B CA 1
ATOM 2536 C C . SER B 1 80 ? 8.305 6.562 -10.945 1 85.31 80 SER B C 1
ATOM 2538 O O . SER B 1 80 ? 9.391 7.145 -10.938 1 85.31 80 SER B O 1
ATOM 2540 N N . GLN B 1 81 ? 7.312 7.047 -10.375 1 89.44 81 GLN B N 1
ATOM 2541 C CA . GLN B 1 81 ? 7.348 8.312 -9.641 1 89.44 81 GLN B CA 1
ATOM 2542 C C . GLN B 1 81 ? 8.344 8.242 -8.484 1 89.44 81 GLN B C 1
ATOM 2544 O O . GLN B 1 81 ? 9.133 9.172 -8.289 1 89.44 81 GLN B O 1
ATOM 2549 N N . LEU B 1 82 ? 8.312 7.172 -7.762 1 88.25 82 LEU B N 1
ATOM 2550 C CA . LEU B 1 82 ? 9.219 6.984 -6.637 1 88.25 82 LEU B CA 1
ATOM 2551 C C . LEU B 1 82 ? 10.672 6.926 -7.109 1 88.25 82 LEU B C 1
ATOM 2553 O O . LEU B 1 82 ? 11.57 7.438 -6.438 1 88.25 82 LEU B O 1
ATOM 2557 N N . GLY B 1 83 ? 10.852 6.312 -8.242 1 80.56 83 GLY B N 1
ATOM 2558 C CA . GLY B 1 83 ? 12.188 6.207 -8.812 1 80.56 83 GLY B CA 1
ATOM 2559 C C . GLY B 1 83 ? 12.82 7.551 -9.117 1 80.56 83 GLY B C 1
ATOM 2560 O O . GLY B 1 83 ? 14.039 7.695 -9.07 1 80.56 83 GLY B O 1
ATOM 2561 N N . GLU B 1 84 ? 12.023 8.531 -9.352 1 78.56 84 GLU B N 1
ATOM 2562 C CA . GLU B 1 84 ? 12.492 9.859 -9.742 1 78.56 84 GLU B CA 1
ATOM 2563 C C . GLU B 1 84 ? 12.844 10.703 -8.523 1 78.56 84 GLU B C 1
ATOM 2565 O O . GLU B 1 84 ? 13.367 11.805 -8.656 1 78.56 84 GLU B O 1
ATOM 2570 N N . THR B 1 85 ? 12.586 10.273 -7.391 1 75.12 85 THR B N 1
ATOM 2571 C CA . THR B 1 85 ? 12.742 11.109 -6.207 1 75.12 85 THR B CA 1
ATOM 2572 C C . THR B 1 85 ? 14.047 10.773 -5.484 1 75.12 85 THR B C 1
ATOM 2574 O O . THR B 1 85 ? 14.367 11.383 -4.457 1 75.12 85 THR B O 1
ATOM 2577 N N . ALA B 1 86 ? 14.766 9.797 -5.961 1 63.69 86 ALA B N 1
ATOM 2578 C CA . ALA B 1 86 ? 16 9.5 -5.25 1 63.69 86 ALA B CA 1
ATOM 2579 C C . ALA B 1 86 ? 16.891 10.742 -5.152 1 63.69 86 ALA B C 1
ATOM 2581 O O . ALA B 1 86 ? 17.312 11.297 -6.168 1 63.69 86 ALA B O 1
ATOM 2582 N N . ILE B 1 87 ? 16.781 11.406 -4.078 1 54.06 87 ILE B N 1
ATOM 2583 C CA . ILE B 1 87 ? 17.609 12.578 -3.812 1 54.06 87 ILE B CA 1
ATOM 2584 C C . ILE B 1 87 ? 19.062 12.156 -3.689 1 54.06 87 ILE B C 1
ATOM 2586 O O . ILE B 1 87 ? 19.969 12.898 -4.078 1 54.06 87 ILE B O 1
ATOM 2590 N N . THR B 1 88 ? 19.422 11.008 -3.115 1 50.09 88 THR B N 1
ATOM 2591 C CA . THR B 1 88 ? 20.828 10.633 -2.916 1 50.09 88 THR B CA 1
ATOM 2592 C C . THR B 1 88 ? 21.281 9.648 -3.988 1 50.09 88 THR B C 1
ATOM 2594 O O . THR B 1 88 ? 20.609 8.641 -4.234 1 50.09 88 THR B O 1
ATOM 2597 N N . SER B 1 89 ? 22.016 10.102 -4.973 1 43.5 89 SER B N 1
ATOM 2598 C CA . SER B 1 89 ? 22.672 9.461 -6.105 1 43.5 89 SER B CA 1
ATOM 2599 C C . SER B 1 89 ? 23.156 8.062 -5.746 1 43.5 89 SER B C 1
ATOM 2601 O O . SER B 1 89 ? 23.359 7.227 -6.629 1 43.5 89 SER B O 1
ATOM 2603 N N . GLU B 1 90 ? 23.375 7.785 -4.574 1 43.88 90 GLU B N 1
ATOM 2604 C CA . GLU B 1 90 ? 24.141 6.586 -4.258 1 43.88 90 GLU B CA 1
ATOM 2605 C C . GLU B 1 90 ? 23.297 5.328 -4.465 1 43.88 90 GLU B C 1
ATOM 2607 O O . GLU B 1 90 ? 23.844 4.23 -4.613 1 43.88 90 GLU B O 1
ATOM 2612 N N . LEU B 1 91 ? 22.109 5.477 -4.289 1 44.56 91 LEU B N 1
ATOM 2613 C CA . LEU B 1 91 ? 21.328 4.254 -4.391 1 44.56 91 LEU B CA 1
ATOM 2614 C C . LEU B 1 91 ? 21.25 3.777 -5.84 1 44.56 91 LEU B C 1
ATOM 2616 O O . LEU B 1 91 ? 20.703 2.703 -6.113 1 44.56 91 LEU B O 1
ATOM 2620 N N . GLU B 1 92 ? 21.688 4.672 -6.711 1 40.69 92 GLU B N 1
ATOM 2621 C CA . GLU B 1 92 ? 21.734 4.227 -8.102 1 40.69 92 GLU B CA 1
ATOM 2622 C C . GLU B 1 92 ? 22.562 2.947 -8.242 1 40.69 92 GLU B C 1
ATOM 2624 O O . GLU B 1 92 ? 22.25 2.102 -9.086 1 40.69 92 GLU B O 1
ATOM 2629 N N . ILE B 1 93 ? 23.578 2.809 -7.355 1 39.5 93 ILE B N 1
ATOM 2630 C CA . ILE B 1 93 ? 24.609 1.821 -7.602 1 39.5 93 ILE B CA 1
ATOM 2631 C C . ILE B 1 93 ? 24.125 0.436 -7.188 1 39.5 93 ILE B C 1
ATOM 2633 O O . ILE B 1 93 ? 24.469 -0.567 -7.816 1 39.5 93 ILE B O 1
ATOM 2637 N N . VAL B 1 94 ? 23.641 0.445 -6.039 1 39.09 94 VAL B N 1
ATOM 2638 C CA . VAL B 1 94 ? 23.547 -0.887 -5.453 1 39.09 94 VAL B CA 1
ATOM 2639 C C . VAL B 1 94 ? 22.641 -1.765 -6.328 1 39.09 94 VAL B C 1
ATOM 2641 O O . VAL B 1 94 ? 22.906 -2.957 -6.496 1 39.09 94 VAL B O 1
ATOM 2644 N N . PHE B 1 95 ? 21.484 -1.238 -6.711 1 42.06 95 PHE B N 1
ATOM 2645 C CA . PHE B 1 95 ? 20.531 -2.115 -7.383 1 42.06 95 PHE B CA 1
ATOM 2646 C C . PHE B 1 95 ? 21.062 -2.562 -8.734 1 42.06 95 PHE B C 1
ATOM 2648 O O . PHE B 1 95 ? 20.5 -3.441 -9.383 1 42.06 95 PHE B O 1
ATOM 2655 N N . ASP B 1 96 ? 22.094 -1.965 -9.133 1 42.34 96 ASP B N 1
ATOM 2656 C CA . ASP B 1 96 ? 22.688 -2.535 -10.344 1 42.34 96 ASP B CA 1
ATOM 2657 C C . ASP B 1 96 ? 23.109 -3.982 -10.117 1 42.34 96 ASP B C 1
ATOM 2659 O O . ASP B 1 96 ? 23.234 -4.754 -11.07 1 42.34 96 ASP B O 1
ATOM 2663 N N . LYS B 1 97 ? 23.688 -4.156 -9.016 1 39.78 97 LYS B N 1
ATOM 2664 C CA . LYS B 1 97 ? 24.391 -5.441 -8.93 1 39.78 97 LYS B CA 1
ATOM 2665 C C . LYS B 1 97 ? 23.391 -6.602 -9.008 1 39.78 97 LYS B C 1
ATOM 2667 O O . LYS B 1 97 ? 23.797 -7.746 -9.234 1 39.78 97 LYS B O 1
ATOM 2672 N N . GLN B 1 98 ? 22.266 -6.48 -8.328 1 41.19 98 GLN B N 1
ATOM 2673 C CA . GLN B 1 98 ? 21.438 -7.68 -8.375 1 41.19 98 GLN B CA 1
ATOM 2674 C C . GLN B 1 98 ? 20.625 -7.738 -9.664 1 41.19 98 GLN B C 1
ATOM 2676 O O . GLN B 1 98 ? 19.797 -8.625 -9.844 1 41.19 98 GLN B O 1
ATOM 2681 N N . GLY B 1 99 ? 21 -6.898 -10.602 1 40.44 99 GLY B N 1
ATOM 2682 C CA . GLY B 1 99 ? 20.344 -6.914 -11.891 1 40.44 99 GLY B CA 1
ATOM 2683 C C . GLY B 1 99 ? 18.969 -6.281 -11.867 1 40.44 99 GLY B C 1
ATOM 2684 O O . GLY B 1 99 ? 18.156 -6.48 -12.781 1 40.44 99 GLY B O 1
ATOM 2685 N N . LEU B 1 100 ? 18.422 -6.102 -10.648 1 44.12 100 LEU B N 1
ATOM 2686 C CA . LEU B 1 100 ? 17.125 -5.457 -10.656 1 44.12 100 LEU B CA 1
ATOM 2687 C C . LEU B 1 100 ? 17.234 -3.994 -11.07 1 44.12 100 LEU B C 1
ATOM 2689 O O . LEU B 1 100 ? 18.141 -3.289 -10.609 1 44.12 100 LEU B O 1
ATOM 2693 N N . PRO B 1 101 ? 16.656 -3.611 -12.133 1 43.91 101 PRO B N 1
ATOM 2694 C CA . PRO B 1 101 ? 16.688 -2.223 -12.594 1 43.91 101 PRO B CA 1
ATOM 2695 C C . PRO B 1 101 ? 16.438 -1.221 -11.469 1 43.91 101 PRO B C 1
ATOM 2697 O O . PRO B 1 101 ? 15.891 -1.585 -10.422 1 43.91 101 PRO B O 1
ATOM 2700 N N . ASN B 1 102 ? 17.062 0.054 -11.5 1 46.84 102 ASN B N 1
ATOM 2701 C CA . ASN B 1 102 ? 16.953 1.309 -10.766 1 46.84 102 ASN B CA 1
ATOM 2702 C C . ASN B 1 102 ? 15.539 1.54 -10.25 1 46.84 102 ASN B C 1
ATOM 2704 O O . ASN B 1 102 ? 15.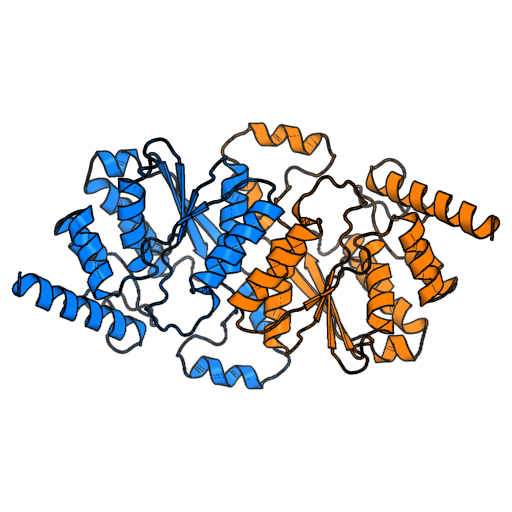234 2.605 -9.711 1 46.84 102 ASN B O 1
ATOM 2708 N N . THR B 1 103 ? 14.695 0.479 -10.43 1 56 103 THR B N 1
ATOM 2709 C CA . THR B 1 103 ? 13.297 0.741 -10.094 1 56 103 THR B CA 1
ATOM 2710 C C . THR B 1 103 ? 12.875 -0.073 -8.875 1 56 103 THR B C 1
ATOM 2712 O O . THR B 1 103 ? 11.688 -0.275 -8.633 1 56 103 THR B O 1
ATOM 2715 N N . PHE B 1 104 ? 13.922 -0.382 -8.062 1 63.66 104 PHE B N 1
ATOM 2716 C CA . PHE B 1 104 ? 13.539 -1.129 -6.871 1 63.66 104 PHE B CA 1
ATOM 2717 C C . PHE B 1 104 ? 12.719 -0.261 -5.93 1 63.66 104 PHE B C 1
ATOM 2719 O O . PHE B 1 104 ? 13.125 0.853 -5.586 1 63.66 104 PHE B O 1
ATOM 2726 N N . VAL B 1 105 ? 11.523 -0.756 -5.742 1 75.25 105 VAL B N 1
ATOM 2727 C CA . VAL B 1 105 ? 10.672 -0.148 -4.723 1 75.25 105 VAL B CA 1
ATOM 2728 C C . VAL B 1 105 ? 10.523 -1.098 -3.537 1 75.25 105 VAL B C 1
ATOM 2730 O O . VAL B 1 105 ? 9.961 -2.186 -3.672 1 75.25 105 VAL B O 1
ATOM 2733 N N . PRO B 1 106 ? 11.148 -0.755 -2.418 1 84 106 PRO B N 1
ATOM 2734 C CA . PRO B 1 106 ? 10.945 -1.6 -1.238 1 84 106 PRO B CA 1
ATOM 2735 C C . PRO B 1 106 ? 9.477 -1.735 -0.857 1 84 106 PRO B C 1
ATOM 2737 O O . PRO B 1 106 ? 8.703 -0.788 -1.021 1 84 106 PRO B O 1
ATOM 2740 N N . GLY B 1 107 ? 9.148 -2.961 -0.362 1 87.38 107 GLY B N 1
ATOM 2741 C CA . GLY B 1 107 ? 7.793 -3.174 0.116 1 87.38 107 GLY B CA 1
ATOM 2742 C C . GLY B 1 107 ? 6.785 -3.34 -1.006 1 87.38 107 GLY B C 1
ATOM 2743 O O . GLY B 1 107 ? 5.609 -3.002 -0.846 1 87.38 107 GLY B O 1
ATOM 2744 N N . ARG B 1 108 ? 7.195 -3.801 -2.115 1 89.94 108 ARG B N 1
ATOM 2745 C CA . ARG B 1 108 ? 6.32 -3.951 -3.271 1 89.94 108 ARG B CA 1
ATOM 2746 C C . ARG B 1 108 ? 5.148 -4.875 -2.957 1 89.94 108 ARG B C 1
ATOM 2748 O O . ARG B 1 108 ? 4.016 -4.613 -3.367 1 89.94 108 ARG B O 1
ATOM 2755 N N . ASN B 1 109 ? 5.457 -5.945 -2.24 1 92.44 109 ASN B N 1
ATOM 2756 C CA . ASN B 1 109 ? 4.387 -6.887 -1.922 1 92.44 109 ASN B CA 1
ATOM 2757 C C . ASN B 1 109 ? 3.322 -6.246 -1.037 1 92.44 109 ASN B C 1
ATOM 2759 O O . ASN B 1 109 ? 2.139 -6.566 -1.154 1 92.44 109 ASN B O 1
ATOM 2763 N N . ILE B 1 110 ? 3.771 -5.41 -0.134 1 95 110 ILE B N 1
ATOM 2764 C CA . ILE B 1 110 ? 2.803 -4.715 0.709 1 95 110 ILE B CA 1
ATOM 2765 C C . ILE B 1 110 ? 1.895 -3.846 -0.156 1 95 110 ILE B C 1
ATOM 2767 O O . ILE B 1 110 ? 0.679 -3.809 0.048 1 95 110 ILE B O 1
ATOM 2771 N N . PHE B 1 111 ? 2.502 -3.242 -1.104 1 92.75 111 PHE B N 1
ATOM 2772 C CA . PHE B 1 111 ? 1.75 -2.412 -2.037 1 92.75 111 PHE B CA 1
ATOM 2773 C C . PHE B 1 111 ? 0.727 -3.244 -2.801 1 92.75 111 PHE B C 1
ATOM 2775 O O . PHE B 1 111 ? -0.457 -2.904 -2.838 1 92.75 111 PHE B O 1
ATOM 2782 N N . PHE B 1 112 ? 1.16 -4.305 -3.357 1 95.56 112 PHE B N 1
ATOM 2783 C CA . PHE B 1 112 ? 0.295 -5.168 -4.148 1 95.56 112 PHE B CA 1
ATOM 2784 C C . PHE B 1 112 ? -0.839 -5.727 -3.297 1 95.56 112 PHE B C 1
ATOM 2786 O O . PHE B 1 112 ? -1.998 -5.727 -3.719 1 95.56 112 PHE B O 1
ATOM 2793 N N . LEU B 1 113 ? -0.496 -6.145 -2.135 1 97.5 113 LEU B N 1
ATOM 2794 C CA . LEU B 1 113 ? -1.486 -6.746 -1.248 1 97.5 113 LEU B CA 1
ATOM 2795 C C . LEU B 1 113 ? -2.51 -5.711 -0.793 1 97.5 113 LEU B C 1
ATOM 2797 O O . LEU B 1 113 ? -3.684 -6.035 -0.598 1 97.5 113 LEU B O 1
ATOM 2801 N N . THR B 1 114 ? -2.068 -4.5 -0.627 1 96.38 114 THR B N 1
ATOM 2802 C CA . THR B 1 114 ? -2.994 -3.445 -0.232 1 96.38 114 THR B CA 1
ATOM 2803 C C . THR B 1 114 ? -4.035 -3.203 -1.321 1 96.38 114 THR B C 1
ATOM 2805 O O . THR B 1 114 ? -5.23 -3.115 -1.036 1 96.38 114 THR B O 1
ATOM 2808 N N . ILE B 1 115 ? -3.586 -3.131 -2.557 1 95.06 115 ILE B N 1
ATOM 2809 C CA . ILE B 1 115 ? -4.5 -2.957 -3.682 1 95.06 115 ILE B CA 1
ATOM 2810 C C . ILE B 1 115 ? -5.438 -4.16 -3.777 1 95.06 115 ILE B C 1
ATOM 2812 O O . ILE B 1 115 ? -6.648 -3.996 -3.924 1 95.06 115 ILE B O 1
ATOM 2816 N N . ALA B 1 116 ? -4.848 -5.32 -3.67 1 97.38 116 ALA B N 1
ATOM 2817 C CA . ALA B 1 116 ? -5.633 -6.547 -3.736 1 97.38 116 ALA B CA 1
ATOM 2818 C C . ALA B 1 116 ? -6.699 -6.574 -2.645 1 97.38 116 ALA B C 1
ATOM 2820 O O . ALA B 1 116 ? -7.844 -6.965 -2.895 1 97.38 116 ALA B O 1
ATOM 2821 N N . ALA B 1 117 ? -6.34 -6.188 -1.459 1 96.75 117 ALA B N 1
ATOM 2822 C CA . ALA B 1 117 ? -7.266 -6.203 -0.33 1 96.75 117 ALA B CA 1
ATOM 2823 C C . ALA B 1 117 ? -8.414 -5.219 -0.545 1 96.75 117 ALA B C 1
ATOM 2825 O O . ALA B 1 117 ? -9.562 -5.512 -0.207 1 96.75 117 ALA B O 1
ATOM 2826 N N . ALA B 1 118 ? -8.086 -4.051 -1.03 1 93.5 118 ALA B N 1
ATOM 2827 C CA . ALA B 1 118 ? -9.133 -3.074 -1.334 1 93.5 118 ALA B CA 1
ATOM 2828 C C . ALA B 1 118 ? -10.125 -3.633 -2.354 1 93.5 118 ALA B C 1
ATOM 2830 O O . ALA B 1 118 ? -11.336 -3.5 -2.186 1 93.5 118 ALA B O 1
ATOM 2831 N N . PHE B 1 119 ? -9.609 -4.242 -3.428 1 94.94 119 PHE B N 1
ATOM 2832 C CA . PHE B 1 119 ? -10.453 -4.895 -4.426 1 94.94 119 PHE B CA 1
ATOM 2833 C C . PHE B 1 119 ? -11.312 -5.977 -3.783 1 94.94 119 PHE B C 1
ATOM 2835 O O . PHE B 1 119 ? -12.516 -6.051 -4.035 1 94.94 119 PHE B O 1
ATOM 2842 N N . ALA B 1 120 ? -10.641 -6.805 -3.023 1 95.25 120 ALA B N 1
ATOM 2843 C CA . ALA B 1 120 ? -11.328 -7.914 -2.367 1 95.25 120 ALA B CA 1
ATOM 2844 C C . ALA B 1 120 ? -12.453 -7.414 -1.471 1 95.25 120 ALA B C 1
ATOM 2846 O O . ALA B 1 120 ? -13.555 -7.961 -1.485 1 95.25 120 ALA B O 1
ATOM 2847 N N . TRP B 1 121 ? -12.117 -6.406 -0.693 1 91.88 121 TRP B N 1
ATOM 2848 C CA . TRP B 1 121 ? -13.109 -5.805 0.191 1 91.88 121 TRP B CA 1
ATOM 2849 C C . TRP B 1 121 ? -14.336 -5.355 -0.594 1 91.88 121 TRP B C 1
ATOM 2851 O O . TRP B 1 121 ? -15.469 -5.641 -0.205 1 91.88 121 TRP B O 1
ATOM 2861 N N . ARG B 1 122 ? -14.164 -4.734 -1.698 1 88.19 122 ARG B N 1
ATOM 2862 C CA . ARG B 1 122 ? -15.25 -4.203 -2.52 1 88.19 122 ARG B CA 1
ATOM 2863 C C . ARG B 1 122 ? -16.062 -5.332 -3.139 1 88.19 122 ARG B C 1
ATOM 2865 O O . ARG B 1 122 ? -17.234 -5.129 -3.512 1 88.19 122 ARG B O 1
ATOM 2872 N N . ASN B 1 123 ? -15.523 -6.484 -3.268 1 90.44 123 ASN B N 1
ATOM 2873 C CA . ASN B 1 123 ? -16.172 -7.602 -3.945 1 90.44 123 ASN B CA 1
ATOM 2874 C C . ASN B 1 123 ? -16.469 -8.742 -2.982 1 90.44 123 ASN B C 1
ATOM 2876 O O . ASN B 1 123 ? -16.656 -9.891 -3.406 1 90.44 123 ASN B O 1
ATOM 2880 N N . SER B 1 124 ? -16.406 -8.531 -1.674 1 90.81 124 SER B N 1
ATOM 2881 C CA . SER B 1 124 ? -16.766 -9.469 -0.608 1 90.81 124 SER B CA 1
ATOM 2882 C C . SER B 1 124 ? -15.906 -10.727 -0.672 1 90.81 124 SER B C 1
ATOM 2884 O O . SER B 1 124 ? -16.438 -11.844 -0.593 1 90.81 124 SER B O 1
ATOM 2886 N N . ILE B 1 125 ? -14.734 -10.555 -0.968 1 95.19 125 ILE B N 1
ATOM 2887 C CA . ILE B 1 125 ? -13.742 -11.633 -0.942 1 95.19 125 ILE B CA 1
ATOM 2888 C C . ILE B 1 125 ? -12.852 -11.477 0.288 1 95.19 125 ILE B C 1
ATOM 2890 O O . ILE B 1 125 ? -12.367 -10.383 0.58 1 95.19 125 ILE B O 1
ATOM 2894 N N . ARG B 1 126 ? -12.57 -12.547 1.014 1 95.81 126 ARG B N 1
ATOM 2895 C CA . ARG B 1 126 ? -11.805 -12.461 2.252 1 95.81 126 ARG B CA 1
ATOM 2896 C C . ARG B 1 126 ? -10.453 -13.148 2.107 1 95.81 126 ARG B C 1
ATOM 2898 O O . ARG B 1 126 ? -9.578 -12.992 2.959 1 95.81 126 ARG B O 1
ATOM 2905 N N . HIS B 1 127 ? -10.289 -13.953 1.055 1 98.25 127 HIS B N 1
ATOM 2906 C CA . HIS B 1 127 ? -9.078 -14.75 0.89 1 98.25 127 HIS B CA 1
ATOM 2907 C C . HIS B 1 127 ? -8.211 -14.211 -0.238 1 98.25 127 HIS B C 1
ATOM 2909 O O . HIS B 1 127 ? -8.656 -14.117 -1.384 1 98.25 127 HIS B O 1
ATOM 2915 N N . LEU B 1 128 ? -7.043 -13.82 0.115 1 98.56 128 LEU B N 1
ATOM 2916 C CA . LEU B 1 128 ? -6.012 -13.43 -0.839 1 98.56 128 LEU B CA 1
ATOM 2917 C C . LEU B 1 128 ? -4.934 -14.5 -0.952 1 98.56 128 LEU B C 1
ATOM 2919 O O . LEU B 1 128 ? -4.586 -15.148 0.041 1 98.56 128 LEU B O 1
ATOM 2923 N N . ILE B 1 129 ? -4.418 -14.68 -2.135 1 98.56 129 ILE B N 1
ATOM 2924 C CA . ILE B 1 129 ? -3.363 -15.664 -2.365 1 98.56 129 ILE B CA 1
ATOM 2925 C C . ILE B 1 129 ? -2.182 -14.992 -3.062 1 98.56 129 ILE B C 1
ATOM 2927 O O . ILE B 1 129 ? -2.359 -14.266 -4.043 1 98.56 129 ILE B O 1
ATOM 2931 N N . ILE B 1 130 ? -1.005 -15.203 -2.555 1 97.62 130 ILE B N 1
ATOM 2932 C CA . ILE B 1 130 ? 0.205 -14.672 -3.174 1 97.62 130 ILE B CA 1
ATOM 2933 C C . ILE B 1 130 ? 1.298 -15.734 -3.168 1 97.62 130 ILE B C 1
ATOM 2935 O O . ILE B 1 130 ? 1.433 -16.484 -2.203 1 97.62 130 ILE B O 1
ATOM 2939 N N . GLY B 1 131 ? 2.07 -15.82 -4.238 1 95.06 131 GLY B N 1
ATOM 2940 C CA . GLY B 1 131 ? 3.088 -16.844 -4.414 1 95.06 131 GLY B CA 1
ATOM 2941 C C . GLY B 1 131 ? 4.461 -16.406 -3.943 1 95.06 131 GLY B C 1
ATOM 2942 O O . GLY B 1 131 ? 5.453 -16.578 -4.656 1 95.06 131 GLY B O 1
ATOM 2943 N N . THR B 1 132 ? 4.586 -15.766 -2.811 1 88.75 132 THR B N 1
ATOM 2944 C CA . THR B 1 132 ? 5.887 -15.383 -2.266 1 88.75 132 THR B CA 1
ATOM 2945 C C . THR B 1 132 ? 6.512 -16.547 -1.504 1 88.75 132 THR B C 1
ATOM 2947 O O . THR B 1 132 ? 5.809 -17.438 -1.032 1 88.75 132 THR B O 1
ATOM 2950 N N . CYS B 1 133 ? 7.82 -16.562 -1.553 1 82.25 133 CYS B N 1
ATOM 2951 C CA . CYS B 1 133 ? 8.531 -17.641 -0.881 1 82.25 133 CYS B CA 1
ATOM 2952 C C . CYS B 1 133 ? 9.75 -17.109 -0.127 1 82.25 133 CYS B C 1
ATOM 2954 O O . CYS B 1 133 ? 10.383 -16.141 -0.567 1 82.25 133 CYS B O 1
ATOM 2956 N N . GLU B 1 134 ? 9.992 -17.625 0.987 1 73.69 134 GLU B N 1
ATOM 2957 C CA . GLU B 1 134 ? 11.141 -17.266 1.818 1 73.69 134 GLU B CA 1
ATOM 2958 C C . GLU B 1 134 ? 12.391 -18.016 1.387 1 73.69 134 GLU B C 1
ATOM 2960 O O . GLU B 1 134 ? 13.508 -17.547 1.623 1 73.69 134 GLU B O 1
ATOM 2965 N N . THR B 1 135 ? 12.133 -19.031 0.8 1 66.25 135 THR B N 1
ATOM 2966 C CA . THR B 1 135 ? 13.258 -19.906 0.486 1 66.25 135 THR B CA 1
ATOM 2967 C C . THR B 1 135 ? 14.07 -19.344 -0.681 1 66.25 135 THR B C 1
ATOM 2969 O O . THR B 1 135 ? 15.227 -19.719 -0.872 1 66.25 135 THR B O 1
ATOM 2972 N N . ASP B 1 136 ? 13.336 -18.516 -1.476 1 62.06 136 ASP B N 1
ATOM 2973 C CA . ASP B 1 136 ? 14.062 -17.938 -2.604 1 62.06 136 ASP B CA 1
ATOM 2974 C C . ASP B 1 136 ? 14.844 -16.688 -2.18 1 62.06 136 ASP B C 1
ATOM 2976 O O . ASP B 1 136 ? 14.297 -15.805 -1.521 1 62.06 136 ASP B O 1
ATOM 2980 N N . PHE B 1 137 ? 15.812 -16.859 -1.521 1 51.84 137 PHE B N 1
ATOM 2981 C CA . PHE B 1 137 ? 16.703 -15.852 -0.955 1 51.84 137 PHE B CA 1
ATOM 2982 C C . PHE B 1 137 ? 16.609 -14.547 -1.739 1 51.84 137 PHE B C 1
ATOM 2984 O O . PHE B 1 137 ? 17.547 -14.18 -2.449 1 51.84 137 PHE B O 1
ATOM 2991 N N . SER B 1 138 ? 15.414 -14.242 -2.305 1 54 138 SER B N 1
ATOM 2992 C CA . SER B 1 138 ? 15.516 -13.016 -3.096 1 54 138 SER B CA 1
ATOM 2993 C C . SER B 1 138 ? 16.016 -11.852 -2.248 1 54 138 SER B C 1
ATOM 2995 O O . SER B 1 138 ? 16.422 -10.82 -2.783 1 54 138 SER B O 1
ATOM 2997 N N . GLY B 1 139 ? 16.266 -12.219 -0.952 1 59.5 139 GLY B N 1
ATOM 2998 C CA . GLY B 1 139 ? 16.859 -11.164 -0.135 1 59.5 139 GLY B CA 1
ATOM 2999 C C . GLY B 1 139 ? 15.875 -10.055 0.201 1 59.5 139 GLY B C 1
ATOM 3000 O O . GLY B 1 139 ? 16.219 -9.117 0.917 1 59.5 139 GLY B O 1
ATOM 3001 N N . TYR B 1 140 ? 14.578 -10.211 -0.318 1 71.81 140 TYR B N 1
ATOM 3002 C CA . TYR B 1 140 ? 13.68 -9.102 -0.024 1 71.81 140 TYR B CA 1
ATOM 3003 C C . TYR B 1 140 ? 12.859 -9.375 1.229 1 71.81 140 TYR B C 1
ATOM 3005 O O . TYR B 1 140 ? 12.219 -10.43 1.343 1 71.81 140 TYR B O 1
ATOM 3013 N N . PRO B 1 141 ? 12.844 -8.453 2.1 1 77 141 PRO B N 1
ATOM 3014 C CA . PRO B 1 141 ? 12.195 -8.703 3.387 1 77 141 PRO B CA 1
ATOM 3015 C C . PRO B 1 141 ? 10.68 -8.82 3.268 1 77 141 PRO B C 1
ATOM 3017 O O . PRO B 1 141 ? 10.031 -9.438 4.125 1 77 141 PRO B O 1
ATOM 3020 N N . ASP B 1 142 ? 10.133 -8.297 2.242 1 75.69 142 ASP B N 1
ATOM 3021 C CA . ASP B 1 142 ? 8.68 -8.234 2.188 1 75.69 142 ASP B CA 1
ATOM 3022 C C . ASP B 1 142 ? 8.086 -9.555 1.692 1 75.69 142 ASP B C 1
ATOM 3024 O O . ASP B 1 142 ? 6.871 -9.688 1.563 1 75.69 142 ASP B O 1
ATOM 3028 N N . CYS B 1 143 ? 8.953 -10.57 1.491 1 80.88 143 CYS B N 1
ATOM 3029 C CA . CYS B 1 143 ? 8.469 -11.883 1.072 1 80.88 143 CYS B CA 1
ATOM 3030 C C . CYS B 1 143 ? 8.461 -12.859 2.24 1 80.88 143 CYS B C 1
ATOM 3032 O O . CYS B 1 143 ? 7.953 -13.977 2.119 1 80.88 143 CYS B O 1
ATOM 3034 N N . GLN B 1 144 ? 8.898 -12.398 3.301 1 86.94 144 GLN B N 1
ATOM 3035 C CA . GLN B 1 144 ? 9.047 -13.281 4.453 1 86.94 144 GLN B CA 1
ATOM 3036 C C . GLN B 1 144 ? 7.711 -13.484 5.164 1 86.94 144 GLN B C 1
ATOM 3038 O O . GLN B 1 144 ? 6.824 -12.633 5.086 1 86.94 144 GLN B O 1
ATOM 3043 N N . ASP B 1 145 ? 7.641 -14.602 5.824 1 93.12 145 ASP B N 1
ATOM 3044 C CA . ASP B 1 145 ? 6.402 -14.992 6.492 1 93.12 145 ASP B CA 1
ATOM 3045 C C . ASP B 1 145 ? 5.961 -13.93 7.496 1 93.12 145 ASP B C 1
ATOM 3047 O O . ASP B 1 145 ? 4.789 -13.555 7.535 1 93.12 145 ASP B O 1
ATOM 3051 N N . ASN B 1 146 ? 6.883 -13.469 8.281 1 93.88 146 ASN B N 1
ATOM 3052 C CA . ASN B 1 146 ? 6.547 -12.469 9.289 1 93.88 146 ASN B CA 1
ATOM 3053 C C . ASN B 1 146 ? 6.02 -11.188 8.656 1 93.88 146 ASN B C 1
ATOM 3055 O O . ASN B 1 146 ? 5.105 -10.555 9.195 1 93.88 146 ASN B O 1
ATOM 3059 N N . SER B 1 147 ? 6.574 -10.781 7.539 1 94.31 147 SER B N 1
ATOM 3060 C CA . SER B 1 147 ? 6.102 -9.602 6.824 1 94.31 147 SER B CA 1
ATOM 3061 C C . SER B 1 147 ? 4.684 -9.797 6.309 1 94.31 147 SER B C 1
ATOM 3063 O O . SER B 1 147 ? 3.846 -8.898 6.414 1 94.31 147 SER B O 1
ATOM 3065 N N . ILE B 1 148 ? 4.422 -10.977 5.805 1 96.12 148 ILE B N 1
ATOM 3066 C CA . ILE B 1 148 ? 3.096 -11.273 5.273 1 96.12 148 ILE B CA 1
ATOM 3067 C C . ILE B 1 148 ? 2.072 -11.266 6.406 1 96.12 148 ILE B C 1
ATOM 3069 O O . ILE B 1 148 ? 0.989 -10.695 6.27 1 96.12 148 ILE B O 1
ATOM 3073 N N . LYS B 1 149 ? 2.379 -11.875 7.52 1 97.31 149 LYS B N 1
ATOM 3074 C CA . LYS B 1 149 ? 1.472 -11.922 8.664 1 97.31 149 LYS B CA 1
ATOM 3075 C C . LYS B 1 149 ? 1.19 -10.516 9.195 1 97.31 149 LYS B C 1
ATOM 3077 O O . LYS B 1 149 ? 0.051 -10.195 9.539 1 97.31 149 LYS B O 1
ATOM 3082 N N . ALA B 1 150 ? 2.215 -9.742 9.312 1 97.5 150 ALA B N 1
ATOM 3083 C CA . ALA B 1 150 ? 2.043 -8.359 9.75 1 97.5 150 ALA B CA 1
ATOM 3084 C C . ALA B 1 150 ? 1.176 -7.578 8.773 1 97.5 150 ALA B C 1
ATOM 3086 O O . ALA B 1 150 ? 0.326 -6.781 9.18 1 97.5 150 ALA B O 1
ATOM 3087 N N . THR B 1 151 ? 1.442 -7.809 7.5 1 97.75 151 THR B N 1
ATOM 3088 C CA . THR B 1 151 ? 0.639 -7.156 6.469 1 97.75 151 THR B CA 1
ATOM 3089 C C . THR B 1 151 ? -0.823 -7.582 6.574 1 97.75 151 THR B C 1
ATOM 3091 O O . THR B 1 151 ? -1.726 -6.746 6.484 1 97.75 151 THR B O 1
ATOM 3094 N N . GLN B 1 152 ? -1.058 -8.852 6.781 1 98.31 152 GLN B N 1
ATOM 3095 C CA . GLN B 1 152 ? -2.414 -9.359 6.957 1 98.31 152 GLN B CA 1
ATOM 3096 C C . GLN B 1 152 ? -3.121 -8.648 8.109 1 98.31 152 GLN B C 1
ATOM 3098 O O . GLN B 1 152 ? -4.277 -8.242 7.98 1 98.31 152 GLN B O 1
ATOM 3103 N N . LEU B 1 153 ? -2.422 -8.539 9.203 1 97.88 153 LEU B N 1
ATOM 3104 C CA . LEU B 1 153 ? -2.994 -7.879 10.375 1 97.88 153 LEU B CA 1
ATOM 3105 C C . LEU B 1 153 ? -3.332 -6.426 10.062 1 97.88 153 LEU B C 1
ATOM 3107 O O . LEU B 1 153 ? -4.43 -5.957 10.375 1 97.88 153 LEU B O 1
ATOM 3111 N N . ALA B 1 154 ? -2.42 -5.691 9.461 1 97.38 154 ALA B N 1
ATOM 3112 C CA . ALA B 1 154 ? -2.623 -4.289 9.109 1 97.38 154 ALA B CA 1
ATOM 3113 C C . ALA B 1 154 ? -3.83 -4.125 8.188 1 97.38 154 ALA B C 1
ATOM 3115 O O . ALA B 1 154 ? -4.664 -3.242 8.398 1 97.38 154 ALA B O 1
ATOM 3116 N N . LEU B 1 155 ? -3.902 -4.992 7.199 1 97.44 155 LEU B N 1
ATOM 3117 C CA . LEU B 1 155 ? -4.992 -4.906 6.234 1 97.44 155 LEU B CA 1
ATOM 3118 C C . LEU B 1 155 ? -6.328 -5.23 6.891 1 97.44 155 LEU B C 1
ATOM 3120 O O . LEU B 1 155 ? -7.324 -4.543 6.66 1 97.44 155 LEU B O 1
ATOM 3124 N N . SER B 1 156 ? -6.387 -6.281 7.715 1 97.19 156 SER B N 1
ATOM 3125 C CA . SER B 1 156 ? -7.625 -6.648 8.391 1 97.19 156 SER B CA 1
ATOM 3126 C C . SER B 1 156 ? -8.133 -5.516 9.281 1 97.19 156 SE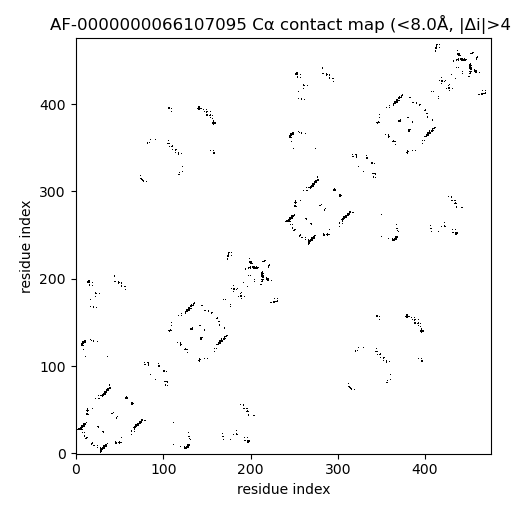R B C 1
ATOM 3128 O O . SER B 1 156 ? -9.312 -5.164 9.234 1 97.19 156 SER B O 1
ATOM 3130 N N . LEU B 1 157 ? -7.266 -4.949 10.016 1 94.94 157 LEU B N 1
ATOM 3131 C CA . LEU B 1 157 ? -7.633 -3.844 10.898 1 94.94 157 LEU B CA 1
ATOM 3132 C C . LEU B 1 157 ? -8.031 -2.613 10.086 1 94.94 157 LEU B C 1
ATOM 3134 O O . LEU B 1 157 ? -9.055 -1.984 10.367 1 94.94 157 LEU B O 1
ATOM 3138 N N . GLY B 1 158 ? -7.227 -2.293 9.078 1 92.81 158 GLY B N 1
ATOM 3139 C CA . GLY B 1 158 ? -7.453 -1.094 8.289 1 92.81 158 GLY B CA 1
ATOM 3140 C C . GLY B 1 158 ? -8.727 -1.148 7.469 1 92.81 158 GLY B C 1
ATOM 3141 O O . GLY B 1 158 ? -9.344 -0.114 7.199 1 92.81 158 GLY B O 1
ATOM 3142 N N . LEU B 1 159 ? -9.102 -2.316 7.102 1 92.5 159 LEU B N 1
ATOM 3143 C CA . LEU B 1 159 ? -10.305 -2.48 6.293 1 92.5 159 LEU B CA 1
ATOM 3144 C C . LEU B 1 159 ? -11.516 -2.795 7.172 1 92.5 159 LEU B C 1
ATOM 3146 O O . LEU B 1 159 ? -12.656 -2.752 6.703 1 92.5 159 LEU B O 1
ATOM 3150 N N . GLY B 1 160 ? -11.289 -3.094 8.43 1 91.31 160 GLY B N 1
ATOM 3151 C CA . GLY B 1 160 ? -12.375 -3.459 9.328 1 91.31 160 GLY B CA 1
ATOM 3152 C C . GLY B 1 160 ? -13.008 -4.797 8.984 1 91.31 160 GLY B C 1
ATOM 3153 O O . GLY B 1 160 ? -14.195 -5.004 9.219 1 91.31 160 GLY B O 1
ATOM 3154 N N . GLU B 1 161 ? -12.289 -5.598 8.266 1 92.69 161 GLU B N 1
ATOM 3155 C CA . GLU B 1 161 ? -12.719 -6.93 7.855 1 92.69 161 GLU B CA 1
ATOM 3156 C C . GLU B 1 161 ? -11.562 -7.926 7.934 1 92.69 161 GLU B C 1
ATOM 3158 O O . GLU B 1 161 ? -10.422 -7.594 7.598 1 92.69 161 GLU B O 1
ATOM 3163 N N . ASP B 1 162 ? -11.938 -9.117 8.32 1 94.56 162 ASP B N 1
ATOM 3164 C CA . ASP B 1 162 ? -10.906 -10.156 8.383 1 94.56 162 ASP B CA 1
ATOM 3165 C C . ASP B 1 162 ? -10.445 -10.57 6.988 1 94.56 162 ASP B C 1
ATOM 3167 O O . ASP B 1 162 ? -11.25 -11.039 6.18 1 94.56 162 ASP B O 1
ATOM 3171 N N . ILE B 1 163 ? -9.242 -10.367 6.742 1 96.25 163 ILE B N 1
ATOM 3172 C CA . ILE B 1 163 ? -8.594 -10.805 5.512 1 96.25 163 ILE B CA 1
ATOM 3173 C C . ILE B 1 163 ? -7.602 -11.922 5.82 1 96.25 163 ILE B C 1
ATOM 3175 O O . ILE B 1 163 ? -6.852 -11.844 6.793 1 96.25 163 ILE B O 1
ATOM 3179 N N . THR B 1 164 ? -7.641 -12.961 5.055 1 98 164 THR B N 1
ATOM 3180 C CA . THR B 1 164 ? -6.668 -14.039 5.176 1 98 164 THR B CA 1
ATOM 3181 C C . THR B 1 164 ? -5.758 -14.086 3.953 1 98 164 THR B C 1
ATOM 3183 O O . THR B 1 164 ? -6.234 -14.141 2.818 1 98 164 THR B O 1
ATOM 3186 N N . ILE B 1 165 ? -4.465 -14.031 4.188 1 98.25 165 ILE B N 1
ATOM 3187 C CA . ILE B 1 165 ? -3.5 -14.141 3.1 1 98.25 165 ILE B CA 1
ATOM 3188 C C . ILE B 1 165 ? -2.893 -15.547 3.092 1 98.25 165 ILE B C 1
ATOM 3190 O O . ILE B 1 165 ? -2.27 -15.961 4.07 1 98.25 165 ILE B O 1
ATOM 3194 N N . HIS B 1 166 ? -3.105 -16.234 2.031 1 98.06 166 HIS B N 1
ATOM 3195 C CA . HIS B 1 166 ? -2.533 -17.562 1.833 1 98.06 166 HIS B CA 1
ATOM 3196 C C . HIS B 1 166 ? -1.223 -17.484 1.055 1 98.06 166 HIS B C 1
ATOM 3198 O O . HIS B 1 166 ? -1.124 -16.75 0.067 1 98.06 166 HIS B O 1
ATOM 3204 N N . THR B 1 167 ? -0.233 -18.203 1.53 1 96.94 167 THR B N 1
ATOM 3205 C CA . THR B 1 167 ? 1.071 -18.297 0.885 1 96.94 167 THR B CA 1
ATOM 3206 C C . THR B 1 167 ? 1.471 -19.766 0.706 1 96.94 167 THR B C 1
ATOM 3208 O O . THR B 1 167 ? 2.375 -20.25 1.386 1 96.94 167 THR B O 1
ATOM 3211 N N . PRO B 1 168 ? 0.896 -20.391 -0.252 1 96.88 168 PRO B N 1
ATOM 3212 C CA . PRO B 1 168 ? 1.086 -21.844 -0.38 1 96.88 168 PRO B CA 1
ATOM 3213 C C . PRO B 1 168 ? 2.541 -22.219 -0.634 1 96.88 168 PRO B C 1
ATOM 3215 O O . PRO B 1 168 ? 2.939 -23.359 -0.368 1 96.88 168 PRO B O 1
ATOM 3218 N N . LEU B 1 169 ? 3.367 -21.297 -1.099 1 96.12 169 LEU B N 1
ATOM 3219 C CA . LEU B 1 169 ? 4.727 -21.656 -1.492 1 96.12 169 LEU B CA 1
ATOM 3220 C C . LEU B 1 169 ? 5.734 -21.188 -0.445 1 96.12 169 LEU B C 1
ATOM 3222 O O . LEU B 1 169 ? 6.941 -21.328 -0.634 1 96.12 169 LEU B O 1
ATOM 3226 N N . MET B 1 170 ? 5.352 -20.609 0.645 1 94.81 170 MET B N 1
ATOM 3227 C CA . MET B 1 170 ? 6.18 -19.875 1.597 1 94.81 170 MET B CA 1
ATOM 3228 C C . MET B 1 170 ? 7.387 -20.703 2.02 1 94.81 170 MET B C 1
ATOM 3230 O O . MET B 1 170 ? 8.5 -20.188 2.123 1 94.81 170 MET B O 1
ATOM 3234 N N . TRP B 1 171 ? 7.266 -21.984 2.166 1 93.25 171 TRP B N 1
ATOM 3235 C CA . TRP B 1 171 ? 8.336 -22.812 2.73 1 93.25 171 TRP B CA 1
ATOM 3236 C C . TRP B 1 171 ? 8.805 -23.859 1.725 1 93.25 171 TRP B C 1
ATOM 3238 O O . TRP B 1 171 ? 9.469 -24.828 2.094 1 93.25 171 TRP B O 1
ATOM 3248 N N . LEU B 1 172 ? 8.406 -23.672 0.504 1 95.12 172 LEU B N 1
ATOM 3249 C CA . LEU B 1 172 ? 8.789 -24.625 -0.535 1 95.12 172 LEU B CA 1
ATOM 3250 C C . LEU B 1 172 ? 9.992 -24.125 -1.321 1 95.12 172 LEU B C 1
ATOM 3252 O O . LEU B 1 172 ? 10.094 -22.922 -1.614 1 95.12 172 LEU B O 1
ATOM 3256 N N . THR B 1 173 ? 10.898 -24.969 -1.638 1 92.69 173 THR B N 1
ATOM 3257 C CA . THR B 1 173 ? 11.945 -24.688 -2.615 1 92.69 173 THR B CA 1
ATOM 3258 C C . THR B 1 173 ? 11.375 -24.688 -4.031 1 92.69 173 THR B C 1
ATOM 3260 O O . THR B 1 173 ? 10.219 -25.062 -4.242 1 92.69 173 THR B O 1
ATOM 3263 N N . LYS B 1 174 ? 12.211 -24.219 -4.926 1 93.5 174 LYS B N 1
ATOM 3264 C CA . LYS B 1 174 ? 11.773 -24.234 -6.32 1 93.5 174 LYS B CA 1
ATOM 3265 C C . LYS B 1 174 ? 11.469 -25.656 -6.781 1 93.5 174 LYS B C 1
ATOM 3267 O O . LYS B 1 174 ? 10.508 -25.891 -7.516 1 93.5 174 LYS B O 1
ATOM 3272 N N . ALA B 1 175 ? 12.273 -26.609 -6.371 1 96 175 ALA B N 1
ATOM 3273 C CA . ALA B 1 175 ? 12.031 -28.016 -6.711 1 96 175 ALA B CA 1
ATOM 3274 C C . ALA B 1 175 ? 10.703 -28.5 -6.137 1 96 175 ALA B C 1
ATOM 3276 O O . ALA B 1 175 ? 9.93 -29.172 -6.824 1 96 175 ALA B O 1
ATOM 3277 N N . GLN B 1 176 ? 10.445 -28.188 -4.918 1 96.62 176 GLN B N 1
ATOM 3278 C CA . GLN B 1 176 ? 9.203 -28.578 -4.262 1 96.62 176 GLN B CA 1
ATOM 3279 C C . GLN B 1 176 ? 8 -27.906 -4.91 1 96.62 176 GLN B C 1
ATOM 3281 O O . GLN B 1 176 ? 6.895 -28.453 -4.898 1 96.62 176 GLN B O 1
ATOM 3286 N N . THR B 1 177 ? 8.188 -26.719 -5.449 1 97 177 THR B N 1
ATOM 3287 C CA . THR B 1 177 ? 7.129 -26.047 -6.188 1 97 177 THR B CA 1
ATOM 3288 C C . THR B 1 177 ? 6.75 -26.828 -7.438 1 97 177 THR B C 1
ATOM 3290 O O . THR B 1 177 ? 5.566 -26.969 -7.758 1 97 177 THR B O 1
ATOM 3293 N N . TRP B 1 178 ? 7.754 -27.344 -8.133 1 97.69 178 TRP B N 1
ATOM 3294 C CA . TRP B 1 178 ? 7.488 -28.234 -9.258 1 97.69 178 TRP B CA 1
ATOM 3295 C C . TRP B 1 178 ? 6.734 -29.484 -8.805 1 97.69 178 TRP B C 1
ATOM 3297 O O . TRP B 1 178 ? 5.816 -29.938 -9.484 1 97.69 178 TRP B O 1
ATOM 3307 N N . GLU B 1 179 ? 7.133 -30.047 -7.688 1 98.06 179 GLU B N 1
ATOM 3308 C CA . GLU B 1 179 ? 6.453 -31.219 -7.133 1 98.06 179 GLU B CA 1
ATOM 3309 C C . GLU B 1 179 ? 4.988 -30.922 -6.832 1 98.06 179 GLU B C 1
ATOM 3311 O O . GLU B 1 179 ? 4.117 -31.75 -7.07 1 98.06 179 GLU B O 1
ATOM 3316 N N . LEU B 1 180 ? 4.789 -29.766 -6.305 1 97.94 180 LEU B N 1
ATOM 3317 C CA . LEU B 1 180 ? 3.418 -29.344 -6.035 1 97.94 180 LEU B CA 1
ATOM 3318 C C . LEU B 1 180 ? 2.604 -29.281 -7.324 1 97.94 180 LEU B C 1
ATOM 3320 O O . LEU B 1 180 ? 1.458 -29.75 -7.359 1 97.94 180 LEU B O 1
ATOM 3324 N N . ALA B 1 181 ? 3.15 -28.688 -8.336 1 98.25 181 ALA B N 1
ATOM 3325 C CA . ALA B 1 181 ? 2.463 -28.641 -9.625 1 98.25 181 ALA B CA 1
ATOM 3326 C C . ALA B 1 181 ? 2.088 -30.031 -10.102 1 98.25 181 ALA B C 1
ATOM 3328 O O . ALA B 1 181 ? 0.975 -30.266 -10.578 1 98.25 181 ALA B O 1
ATOM 3329 N N . LEU B 1 182 ? 3.027 -30.953 -9.953 1 98.25 182 LEU B N 1
ATOM 3330 C CA . LEU B 1 182 ? 2.773 -32.344 -10.328 1 98.25 182 LEU B CA 1
ATOM 3331 C C . LEU B 1 182 ? 1.615 -32.938 -9.523 1 98.25 182 LEU B C 1
ATOM 3333 O O . LEU B 1 182 ? 0.737 -33.594 -10.078 1 98.25 182 LEU B O 1
ATOM 3337 N N . HIS B 1 183 ? 1.623 -32.688 -8.281 1 97.88 183 HIS B N 1
ATOM 3338 C CA . HIS B 1 183 ? 0.584 -33.188 -7.387 1 97.88 183 HIS B CA 1
ATOM 3339 C C . HIS B 1 183 ? -0.779 -32.594 -7.746 1 97.88 183 HIS B C 1
ATOM 3341 O O . HIS B 1 183 ? -1.792 -33.312 -7.688 1 97.88 183 HIS B O 1
ATOM 3347 N N . LEU B 1 184 ? -0.851 -31.375 -8.141 1 97.25 184 LEU B N 1
ATOM 3348 C CA . LEU B 1 184 ? -2.094 -30.641 -8.359 1 97.25 184 LEU B CA 1
ATOM 3349 C C . LEU B 1 184 ? -2.729 -31.047 -9.688 1 97.25 184 LEU B C 1
ATOM 3351 O O . LEU B 1 184 ? -3.943 -31.25 -9.766 1 97.25 184 LEU B O 1
ATOM 3355 N N . GLY B 1 185 ? -1.9 -31.125 -10.734 1 96.62 185 GLY B N 1
ATOM 3356 C CA . GLY B 1 185 ? -2.494 -31.266 -12.047 1 96.62 185 GLY B CA 1
ATOM 3357 C C . GLY B 1 185 ? -1.752 -32.25 -12.93 1 96.62 185 GLY B C 1
ATOM 3358 O O . GLY B 1 185 ? -1.983 -32.312 -14.141 1 96.62 185 GLY B O 1
ATOM 3359 N N . GLY B 1 186 ? -0.815 -33 -12.32 1 96.75 186 GLY B N 1
ATOM 3360 C CA . GLY B 1 186 ? -0.093 -34.031 -13.062 1 96.75 186 GLY B CA 1
ATOM 3361 C C . GLY B 1 186 ? 0.89 -33.469 -14.07 1 96.75 186 GLY B C 1
ATOM 3362 O O . GLY B 1 186 ? 1.261 -32.281 -13.984 1 96.75 186 GLY B O 1
ATOM 3363 N N . SER B 1 187 ? 1.333 -34.312 -15.008 1 97.25 187 SER B N 1
ATOM 3364 C CA . SER B 1 187 ? 2.365 -33.938 -15.977 1 97.25 187 SER B CA 1
ATOM 3365 C C . SER B 1 187 ? 1.889 -32.844 -16.906 1 97.25 187 SER B C 1
ATOM 3367 O O . SER B 1 187 ? 2.684 -32 -17.344 1 97.25 187 SER B O 1
ATOM 3369 N N . LYS B 1 188 ? 0.614 -32.844 -17.156 1 97.75 188 LYS B N 1
ATOM 3370 C CA . LYS B 1 188 ? 0.076 -31.828 -18.062 1 97.75 188 LYS B CA 1
ATOM 3371 C C . LYS B 1 188 ? 0.194 -30.422 -17.453 1 97.75 188 LYS B C 1
ATOM 3373 O O . LYS B 1 188 ? 0.504 -29.469 -18.156 1 97.75 188 LYS B O 1
ATOM 3378 N N . PHE B 1 189 ? -0.111 -30.359 -16.156 1 98.19 189 PHE B N 1
ATOM 3379 C CA . PHE B 1 189 ? 0.012 -29.062 -15.484 1 98.19 189 PHE B CA 1
ATOM 3380 C C . PHE B 1 189 ? 1.476 -28.656 -15.367 1 98.19 189 PHE B C 1
ATOM 3382 O O . PHE B 1 189 ? 1.818 -27.5 -15.578 1 98.19 189 PHE B O 1
ATOM 3389 N N . VAL B 1 190 ? 2.389 -29.562 -15.047 1 98.38 190 VAL B N 1
ATOM 3390 C CA . VAL B 1 190 ? 3.82 -29.281 -15.008 1 98.38 190 VAL B CA 1
ATOM 3391 C C . VAL B 1 190 ? 4.281 -28.734 -16.359 1 98.38 190 VAL B C 1
ATOM 3393 O O . VAL B 1 190 ? 5.016 -27.75 -16.406 1 98.38 190 VAL B O 1
ATOM 3396 N N . ASP B 1 191 ? 3.812 -29.344 -17.422 1 98.12 191 ASP B N 1
ATOM 3397 C CA . ASP B 1 191 ? 4.191 -28.906 -18.766 1 98.12 191 ASP B CA 1
ATOM 3398 C C . ASP B 1 191 ? 3.67 -27.5 -19.062 1 98.12 191 ASP B C 1
ATOM 3400 O O . ASP B 1 191 ? 4.352 -26.719 -19.719 1 98.12 191 ASP B O 1
ATOM 3404 N N . LEU B 1 192 ? 2.447 -27.312 -18.656 1 98.12 192 LEU B N 1
ATOM 3405 C CA . LEU B 1 192 ? 1.876 -25.984 -18.844 1 98.12 192 LEU B CA 1
ATOM 3406 C C . LEU B 1 192 ? 2.715 -24.938 -18.125 1 98.12 192 LEU B C 1
ATOM 3408 O O . LEU B 1 192 ? 3.053 -23.906 -18.703 1 98.12 192 LEU B O 1
ATOM 3412 N N . ILE B 1 193 ? 3.053 -25.156 -16.844 1 98 193 ILE B N 1
ATOM 3413 C CA . ILE B 1 193 ? 3.875 -24.234 -16.078 1 98 193 ILE B CA 1
ATOM 3414 C C . ILE B 1 193 ? 5.234 -24.062 -16.75 1 98 193 ILE B C 1
ATOM 3416 O O . ILE B 1 193 ? 5.734 -22.953 -1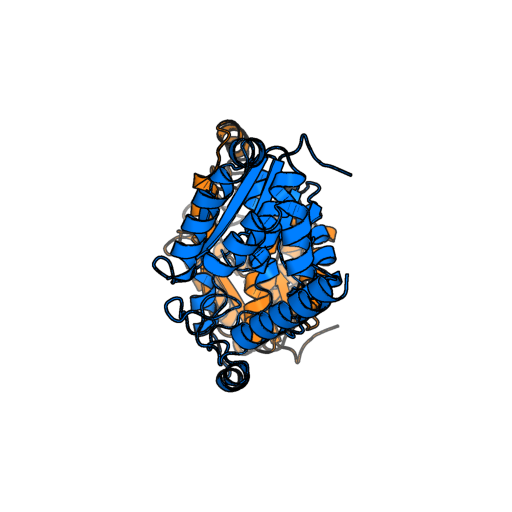6.875 1 98 193 ILE B O 1
ATOM 3420 N N . ARG B 1 194 ? 5.801 -25.125 -17.172 1 97.69 194 ARG B N 1
ATOM 3421 C CA . ARG B 1 194 ? 7.133 -25.141 -17.766 1 97.69 194 ARG B CA 1
ATOM 3422 C C . ARG B 1 194 ? 7.184 -24.281 -19.016 1 97.69 194 ARG B C 1
ATOM 3424 O O . ARG B 1 194 ? 8.102 -23.484 -19.188 1 97.69 194 ARG B O 1
ATOM 3431 N N . ASN B 1 195 ? 6.168 -24.344 -19.781 1 96.62 195 ASN B N 1
ATOM 3432 C CA . ASN B 1 195 ? 6.258 -23.797 -21.141 1 96.62 195 ASN B CA 1
ATOM 3433 C C . ASN B 1 195 ? 5.539 -22.453 -21.25 1 96.62 195 ASN B C 1
ATOM 3435 O O . ASN B 1 195 ? 5.867 -21.641 -22.109 1 96.62 195 ASN B O 1
ATOM 3439 N N . GLU B 1 196 ? 4.578 -22.219 -20.406 1 96.62 196 GLU B N 1
ATOM 3440 C CA . GLU B 1 196 ? 3.707 -21.062 -20.641 1 96.62 196 GLU B CA 1
ATOM 3441 C C . GLU B 1 196 ? 3.959 -19.953 -19.625 1 96.62 196 GLU B C 1
ATOM 3443 O O . GLU B 1 196 ? 3.461 -18.844 -19.781 1 96.62 196 GLU B O 1
ATOM 3448 N N . THR B 1 197 ? 4.715 -20.203 -18.562 1 96.62 197 THR B N 1
ATOM 3449 C CA . THR B 1 197 ? 5.008 -19.172 -17.594 1 96.62 197 THR B CA 1
ATOM 3450 C C . THR B 1 197 ? 6.32 -18.469 -17.922 1 96.62 197 THR B C 1
ATOM 3452 O O . THR B 1 197 ? 7.148 -19 -18.656 1 96.62 197 THR B O 1
ATOM 3455 N N . HIS B 1 198 ? 6.488 -17.266 -17.406 1 93.31 198 HIS B N 1
ATOM 3456 C CA . HIS B 1 198 ? 7.668 -16.453 -17.688 1 93.31 198 HIS B CA 1
ATOM 3457 C C . HIS B 1 198 ? 8.344 -16 -16.391 1 93.31 198 HIS B C 1
ATOM 3459 O O . HIS B 1 198 ? 7.707 -15.383 -15.539 1 93.31 198 HIS B O 1
ATOM 3465 N N . SER B 1 199 ? 9.656 -16.266 -16.281 1 90.5 199 SER B N 1
ATOM 3466 C CA . SER B 1 199 ? 10.398 -15.875 -15.086 1 90.5 199 SER B CA 1
ATOM 3467 C C . SER B 1 199 ? 11.672 -15.109 -15.445 1 90.5 199 SER B C 1
ATOM 3469 O O . SER B 1 199 ? 12.297 -14.492 -14.578 1 90.5 199 SER B O 1
ATOM 3471 N N . CYS B 1 200 ? 12.055 -14.992 -16.688 1 90.94 200 CYS B N 1
ATOM 3472 C CA . CYS B 1 200 ? 13.336 -14.461 -17.125 1 90.94 200 CYS B CA 1
ATOM 3473 C C . CYS B 1 200 ? 13.391 -12.945 -16.922 1 90.94 200 CYS B C 1
ATOM 3475 O O . CYS B 1 200 ? 12.539 -12.219 -17.438 1 90.94 200 CYS B O 1
ATOM 3477 N N . TYR B 1 201 ? 14.438 -12.469 -16.344 1 84.69 201 TYR B N 1
ATOM 3478 C CA . TYR B 1 201 ? 14.602 -11.047 -16.062 1 84.69 201 TYR B CA 1
ATOM 3479 C C . TYR B 1 201 ? 14.898 -10.273 -17.344 1 84.69 201 TYR B C 1
ATOM 3481 O O . TYR B 1 201 ? 14.711 -9.055 -17.406 1 84.69 201 TYR B O 1
ATOM 3489 N N . LEU B 1 202 ? 15.367 -10.992 -18.328 1 86.62 202 LEU B N 1
ATOM 3490 C CA . LEU B 1 202 ? 15.727 -10.328 -19.578 1 86.62 202 LEU B CA 1
ATOM 3491 C C . LEU B 1 202 ? 14.594 -10.43 -20.594 1 86.62 202 LEU B C 1
ATOM 3493 O O . LEU B 1 202 ? 14.805 -10.203 -21.797 1 86.62 202 LEU B O 1
ATOM 3497 N N . ASN B 1 203 ? 13.492 -10.891 -20.141 1 88.81 203 ASN B N 1
ATOM 3498 C CA . ASN B 1 203 ? 12.25 -10.945 -20.906 1 88.81 203 ASN B CA 1
ATOM 3499 C C . ASN B 1 203 ? 12.406 -11.828 -22.141 1 88.81 203 ASN B C 1
ATOM 3501 O O . ASN B 1 203 ? 11.844 -11.531 -23.203 1 88.81 203 ASN B O 1
ATOM 3505 N N . ASP B 1 204 ? 13.227 -12.828 -22.047 1 92.31 204 ASP B N 1
ATOM 3506 C CA . ASP B 1 204 ? 13.398 -13.789 -23.125 1 92.31 204 ASP B CA 1
ATOM 3507 C C . ASP B 1 204 ? 12.406 -14.945 -22.984 1 92.31 204 ASP B C 1
ATOM 3509 O O . ASP B 1 204 ? 12.477 -15.719 -22.031 1 92.31 204 ASP B O 1
ATOM 3513 N N . HIS B 1 205 ? 11.508 -15.094 -23.953 1 95.31 205 HIS B N 1
ATOM 3514 C CA . HIS B 1 205 ? 10.594 -16.234 -24.016 1 95.31 205 HIS B CA 1
ATOM 3515 C C . HIS B 1 205 ? 10.672 -16.922 -25.359 1 95.31 205 HIS B C 1
ATOM 3517 O O . HIS B 1 205 ? 9.664 -17.438 -25.859 1 95.31 205 HIS B O 1
ATOM 3523 N N . THR B 1 206 ? 11.742 -16.859 -25.953 1 94.81 206 THR B N 1
ATOM 3524 C CA . THR B 1 206 ? 11.93 -17.453 -27.266 1 94.81 206 THR B CA 1
ATOM 3525 C C . THR B 1 206 ? 12.961 -18.594 -27.203 1 94.81 206 THR B C 1
ATOM 3527 O O . THR B 1 206 ? 12.938 -19.5 -28.047 1 94.81 206 THR B O 1
ATOM 3530 N N . THR B 1 207 ? 13.875 -18.5 -26.328 1 96.56 207 THR B N 1
ATOM 3531 C CA . THR B 1 207 ? 14.891 -19.547 -26.172 1 96.56 207 THR B CA 1
ATOM 3532 C C . THR B 1 207 ? 14.375 -20.656 -25.266 1 96.56 207 THR B C 1
ATOM 3534 O O . THR B 1 207 ? 14.102 -20.438 -24.094 1 96.56 207 THR B O 1
ATOM 3537 N N . SER B 1 208 ? 14.336 -21.828 -25.828 1 96.56 208 SER B N 1
ATOM 3538 C CA . SER B 1 208 ? 13.766 -22.969 -25.109 1 96.56 208 SER B CA 1
ATOM 3539 C C . SER B 1 208 ? 14.844 -23.781 -24.406 1 96.56 208 SER B C 1
ATOM 3541 O O . SER B 1 208 ? 15.922 -24.016 -24.969 1 96.56 208 SER B O 1
ATOM 3543 N N . HIS B 1 209 ? 14.578 -24.188 -23.203 1 97.38 209 HIS B N 1
ATOM 3544 C CA . HIS B 1 209 ? 15.383 -25.094 -22.391 1 97.38 209 HIS B CA 1
ATOM 3545 C C . HIS B 1 209 ? 14.531 -26.219 -21.828 1 97.38 209 HIS B C 1
ATOM 3547 O O . HIS B 1 209 ? 13.297 -26.203 -21.953 1 97.38 209 HIS B O 1
ATOM 3553 N N . GLU B 1 210 ? 15.109 -27.203 -21.172 1 96.81 210 GLU B N 1
ATOM 3554 C CA . GLU B 1 210 ? 14.375 -28.297 -20.547 1 96.81 210 GLU B CA 1
ATOM 3555 C C . GLU B 1 210 ? 13.461 -27.766 -19.438 1 96.81 210 GLU B C 1
ATOM 3557 O O . GLU B 1 210 ? 12.383 -28.328 -19.203 1 96.81 210 GLU B O 1
ATOM 3562 N N . TRP B 1 211 ? 13.844 -26.688 -18.828 1 97.06 211 TRP B N 1
ATOM 3563 C CA . TRP B 1 211 ? 13.117 -26.156 -17.672 1 97.06 211 TRP B CA 1
ATOM 3564 C C . TRP B 1 211 ? 12.141 -25.078 -18.109 1 97.06 211 TRP B C 1
ATOM 3566 O O . TRP B 1 211 ? 11.492 -24.453 -17.25 1 97.06 211 TRP B O 1
ATOM 3576 N N . GLY B 1 212 ? 12.109 -24.828 -19.438 1 96.75 212 GLY B N 1
ATOM 3577 C CA . GLY B 1 212 ? 11.227 -23.797 -19.953 1 96.75 212 GLY B CA 1
ATOM 3578 C C . GLY B 1 212 ? 11.938 -22.75 -20.797 1 96.75 212 GLY B C 1
ATOM 3579 O O . GLY B 1 212 ? 12.922 -23.062 -21.469 1 96.75 212 GLY B O 1
ATOM 3580 N N . TYR B 1 213 ? 11.359 -21.547 -20.859 1 97 213 TYR B N 1
ATOM 3581 C CA . TYR B 1 213 ? 11.906 -20.484 -21.703 1 97 213 TYR B CA 1
ATOM 3582 C C . TYR B 1 213 ? 12.656 -19.453 -20.859 1 97 213 TYR B C 1
ATOM 3584 O O . TYR B 1 213 ? 12.266 -19.172 -19.734 1 97 213 TYR B O 1
ATOM 3592 N N . GLY B 1 214 ? 13.727 -18.828 -21.422 1 95.88 214 GLY B N 1
ATOM 3593 C CA . GLY B 1 214 ? 14.5 -17.797 -20.75 1 95.88 214 GLY B CA 1
ATOM 3594 C C . GLY B 1 214 ? 15.898 -17.641 -21.312 1 95.88 214 GLY B C 1
ATOM 3595 O O . GLY B 1 214 ? 16.328 -18.438 -22.141 1 95.88 214 GLY B O 1
ATOM 3596 N N . CYS B 1 215 ? 16.641 -16.672 -20.812 1 95.5 215 CYS B N 1
ATOM 3597 C CA . CYS B 1 215 ? 17.969 -16.359 -21.328 1 95.5 215 CYS B CA 1
ATOM 3598 C C . CYS B 1 215 ? 18.984 -17.375 -20.844 1 95.5 215 CYS B C 1
ATOM 3600 O O . CYS B 1 215 ? 20.062 -17.5 -21.438 1 95.5 215 CYS B O 1
ATOM 3602 N N . GLY B 1 216 ? 18.734 -17.969 -19.781 1 95.06 216 GLY B N 1
ATOM 3603 C CA . GLY B 1 216 ? 19.578 -19.031 -19.266 1 95.06 216 GLY B CA 1
ATOM 3604 C C . GLY B 1 216 ? 20.719 -18.516 -18.391 1 95.06 216 GLY B C 1
ATOM 3605 O O . GLY B 1 216 ? 21.406 -19.297 -17.734 1 95.06 216 GLY B O 1
ATOM 3606 N N . THR B 1 217 ? 20.812 -17.141 -18.312 1 93.25 217 THR B N 1
ATOM 3607 C CA . THR B 1 217 ? 22 -16.625 -17.641 1 93.25 217 THR B CA 1
ATOM 3608 C C . THR B 1 217 ? 21.609 -15.727 -16.469 1 93.25 217 THR B C 1
ATOM 3610 O O . THR B 1 217 ? 22.406 -15.484 -15.555 1 93.25 217 THR B O 1
ATOM 3613 N N . CYS B 1 218 ? 20.438 -15.203 -16.516 1 89.31 218 CYS B N 1
ATOM 3614 C CA . CYS B 1 218 ? 20.031 -14.328 -15.422 1 89.31 218 CYS B CA 1
ATOM 3615 C C . CYS B 1 218 ? 19.766 -15.117 -14.156 1 89.31 218 CYS B C 1
ATOM 3617 O O . CYS B 1 218 ? 19.562 -16.328 -14.211 1 89.31 218 CYS B O 1
ATOM 3619 N N . PRO B 1 219 ? 19.719 -14.445 -13 1 86.31 219 PRO B N 1
ATOM 3620 C CA . PRO B 1 219 ? 19.5 -15.148 -11.734 1 86.31 219 PRO B CA 1
ATOM 3621 C C . PRO B 1 219 ? 18.188 -15.914 -11.695 1 86.31 219 PRO B C 1
ATOM 3623 O O . PRO B 1 219 ? 18.125 -17.031 -11.156 1 86.31 219 PRO B O 1
ATOM 3626 N N . ALA B 1 220 ? 17.188 -15.391 -12.203 1 88.19 220 ALA B N 1
ATOM 3627 C CA . ALA B 1 220 ? 15.891 -16.062 -12.211 1 88.19 220 ALA B CA 1
ATOM 3628 C C . ALA B 1 220 ? 15.945 -17.344 -13.031 1 88.19 220 ALA B C 1
ATOM 3630 O O . ALA B 1 220 ? 15.406 -18.375 -12.617 1 88.19 220 ALA B O 1
ATOM 3631 N N . CYS B 1 221 ? 16.562 -17.281 -14.156 1 92.88 221 CYS B N 1
ATOM 3632 C CA . CYS B 1 221 ? 16.719 -18.469 -14.992 1 92.88 221 CYS B CA 1
ATOM 3633 C C . CYS B 1 221 ? 17.516 -19.547 -14.273 1 92.88 221 CYS B C 1
ATOM 3635 O O . CYS B 1 221 ? 17.172 -20.734 -14.336 1 92.88 221 CYS B O 1
ATOM 3637 N N . LYS B 1 222 ? 18.562 -19.109 -13.648 1 92.69 222 LYS B N 1
ATOM 3638 C CA . LYS B 1 222 ? 19.406 -20.062 -12.93 1 92.69 222 LYS B CA 1
ATOM 3639 C C . LYS B 1 222 ? 18.609 -20.75 -11.82 1 92.69 222 LYS B C 1
ATOM 3641 O O . LYS B 1 222 ? 18.719 -21.969 -11.633 1 92.69 222 LYS B O 1
ATOM 3646 N N . LEU B 1 223 ? 17.844 -19.984 -11.141 1 91.19 223 LEU B N 1
ATOM 3647 C CA . LEU B 1 223 ? 17.031 -20.531 -10.055 1 91.19 223 LEU B CA 1
ATOM 3648 C C . LEU B 1 223 ? 16 -21.516 -10.586 1 91.19 223 LEU B C 1
ATOM 3650 O O . LEU B 1 223 ? 15.805 -22.578 -10.008 1 91.19 223 LEU B O 1
ATOM 3654 N N . ARG B 1 224 ? 15.352 -21.156 -11.617 1 94.69 224 ARG B N 1
ATOM 3655 C CA . ARG B 1 224 ? 14.352 -22.016 -12.242 1 94.69 224 ARG B CA 1
ATOM 3656 C C . ARG B 1 224 ? 14.984 -23.312 -12.742 1 94.69 224 ARG B C 1
ATOM 3658 O O . ARG B 1 224 ? 14.445 -24.406 -12.508 1 94.69 224 ARG B O 1
ATOM 3665 N N . LYS B 1 225 ? 16.125 -23.172 -13.383 1 96.44 225 LYS B N 1
ATOM 3666 C CA . LYS B 1 225 ? 16.875 -24.328 -13.891 1 96.44 225 LYS B CA 1
ATOM 3667 C C . LYS B 1 225 ? 17.25 -25.281 -12.758 1 96.44 225 LYS B C 1
ATOM 3669 O O . LYS B 1 225 ? 16.984 -26.484 -12.844 1 96.44 225 LYS B O 1
ATOM 3674 N N . ASN B 1 226 ? 17.828 -24.719 -11.766 1 95.5 226 ASN B N 1
ATOM 3675 C CA . ASN B 1 226 ? 18.234 -25.531 -10.633 1 95.5 226 ASN B CA 1
ATOM 3676 C C . ASN B 1 226 ? 17.047 -26.25 -9.992 1 95.5 226 ASN B C 1
ATOM 3678 O O . ASN B 1 226 ? 17.156 -27.422 -9.617 1 95.5 226 ASN B O 1
ATOM 3682 N N . GLY B 1 227 ? 15.969 -25.531 -9.852 1 95.94 227 GLY B N 1
ATOM 3683 C CA . GLY B 1 227 ? 14.758 -26.141 -9.32 1 95.94 227 GLY B CA 1
ATOM 3684 C C . GLY B 1 227 ? 14.25 -27.297 -10.172 1 95.94 227 GLY B C 1
ATOM 3685 O O . GLY B 1 227 ? 13.875 -28.344 -9.641 1 95.94 227 GLY B O 1
ATOM 3686 N N . TRP B 1 228 ? 14.234 -27.141 -11.383 1 97.5 228 TRP B N 1
ATOM 3687 C CA . TRP B 1 228 ? 13.773 -28.156 -12.32 1 97.5 228 TRP B CA 1
ATOM 3688 C C . TRP B 1 228 ? 14.656 -29.391 -12.25 1 97.5 228 TRP B C 1
ATOM 3690 O O . TRP B 1 228 ? 14.148 -30.516 -12.141 1 97.5 228 TRP B O 1
ATOM 3700 N N . GLU B 1 229 ? 15.961 -29.172 -12.289 1 97.69 229 GLU B N 1
ATOM 3701 C CA . GLU B 1 229 ? 16.906 -30.297 -12.266 1 97.69 229 GLU B CA 1
ATOM 3702 C C . GLU B 1 229 ? 16.766 -31.109 -10.977 1 97.69 229 GLU B C 1
ATOM 3704 O O . GLU B 1 229 ? 16.781 -32.344 -11.016 1 97.69 229 GLU B O 1
ATOM 3709 N N . THR B 1 230 ? 16.672 -30.391 -9.891 1 97 230 THR B N 1
ATOM 3710 C CA . THR B 1 230 ? 16.5 -31.062 -8.602 1 97 230 THR B CA 1
ATOM 3711 C C . THR B 1 230 ? 15.188 -31.844 -8.578 1 97 230 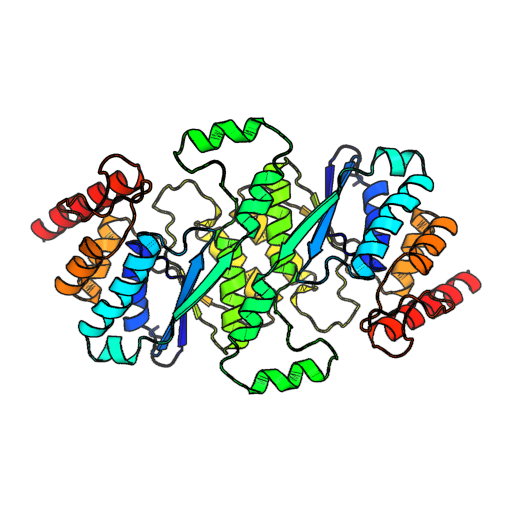THR B C 1
ATOM 3713 O O . THR B 1 230 ? 15.133 -32.969 -8.055 1 97 230 THR B O 1
ATOM 3716 N N . PHE B 1 231 ? 14.164 -31.266 -9.102 1 97.5 231 PHE B N 1
ATOM 3717 C CA . PHE B 1 231 ? 12.852 -31.891 -9.203 1 97.5 231 PHE B CA 1
ATOM 3718 C C . PHE B 1 231 ? 12.938 -33.188 -10.016 1 97.5 231 PHE B C 1
ATOM 3720 O O . PHE B 1 231 ? 12.414 -34.219 -9.609 1 97.5 231 PHE B O 1
ATOM 3727 N N . LEU B 1 232 ? 13.641 -33.156 -11.102 1 96.75 232 LEU B N 1
ATOM 372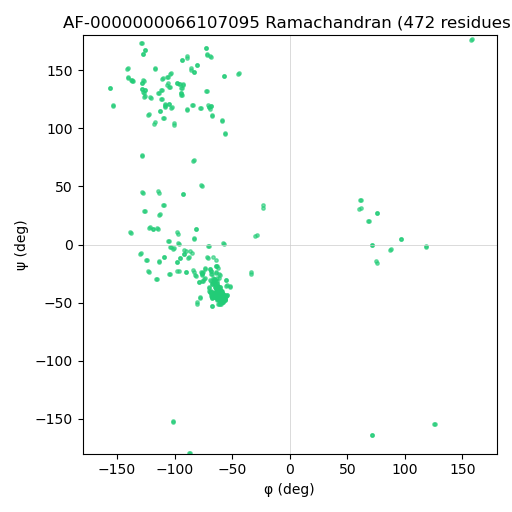8 C CA . LEU B 1 232 ? 13.766 -34.344 -11.961 1 96.75 232 LEU B CA 1
ATOM 3729 C C . LEU B 1 232 ? 14.555 -35.438 -11.258 1 96.75 232 LEU B C 1
ATOM 3731 O O . LEU B 1 232 ? 14.242 -36.625 -11.414 1 96.75 232 LEU B O 1
ATOM 3735 N N . MET B 1 233 ? 15.555 -35.031 -10.625 1 95.06 233 MET B N 1
ATOM 3736 C CA . MET B 1 233 ? 16.375 -36 -9.906 1 95.06 233 MET B CA 1
ATOM 3737 C C . MET B 1 233 ? 15.547 -36.719 -8.852 1 95.06 233 MET B C 1
ATOM 3739 O O . MET B 1 233 ? 15.664 -37.938 -8.695 1 95.06 233 MET B O 1
ATOM 3743 N N . LYS B 1 234 ? 14.75 -36.062 -8.188 1 92.31 234 LYS B N 1
ATOM 3744 C CA . LYS B 1 234 ? 13.906 -36.656 -7.152 1 92.31 234 LYS B CA 1
ATOM 3745 C C . LYS B 1 234 ? 12.836 -37.562 -7.77 1 92.31 234 LYS B C 1
ATOM 3747 O O . LYS B 1 234 ? 12.508 -38.625 -7.219 1 92.31 234 LYS B O 1
ATOM 3752 N N . LYS B 1 235 ? 12.289 -37.156 -8.812 1 88.31 235 LYS B N 1
ATOM 3753 C CA . LYS B 1 235 ? 11.25 -37.938 -9.5 1 88.31 235 LYS B CA 1
ATOM 3754 C C . LYS B 1 235 ? 11.797 -39.25 -9.992 1 88.31 235 LYS B C 1
ATOM 3756 O O . LYS B 1 235 ? 11.094 -40.281 -9.945 1 88.31 235 LYS B O 1
ATOM 3761 N N . ARG B 1 236 ? 13.023 -39.281 -10.375 1 86.5 236 ARG B N 1
ATOM 3762 C CA . ARG B 1 236 ? 13.664 -40.5 -10.844 1 86.5 236 ARG B CA 1
ATOM 3763 C C . ARG B 1 236 ? 14.008 -41.438 -9.672 1 86.5 236 ARG B C 1
ATOM 3765 O O . ARG B 1 236 ? 14.031 -42.656 -9.828 1 86.5 236 ARG B O 1
ATOM 3772 N N . ALA B 1 237 ? 14.297 -40.875 -8.57 1 84.88 237 ALA B N 1
ATOM 3773 C CA . ALA B 1 237 ? 14.688 -41.656 -7.391 1 84.88 237 ALA B CA 1
ATOM 3774 C C . ALA B 1 237 ? 13.469 -42.312 -6.746 1 84.88 237 ALA B C 1
ATOM 3776 O O . ALA B 1 237 ? 13.594 -43.344 -6.086 1 84.88 237 ALA B O 1
ATOM 3777 N N . ASN B 1 238 ? 12.227 -41.844 -6.879 1 73 238 ASN B N 1
ATOM 3778 C CA . ASN B 1 238 ? 11.016 -42.406 -6.328 1 73 238 ASN B CA 1
ATOM 3779 C C . ASN B 1 238 ? 10.328 -43.344 -7.328 1 73 238 ASN B C 1
ATOM 3781 O O . ASN B 1 238 ? 9.625 -44.281 -6.938 1 73 238 ASN B O 1
#

InterPro domains:
  IPR014729 Rossmann-like alpha/beta/alpha sandwich fold [G3DSA:3.40.50.620] (5-237)
  IPR018317 Queuosine biosynthesis protein QueC [MF_01633] (6-237)
  IPR018317 Queuosine biosynthesis protein QueC [PF06508] (7-230)
  IPR018317 Queuosine biosynthesis protein QueC [PIRSF006293] (6-236)
  IPR018317 Queuosine biosynthesis protein QueC [PTHR42914] (5-236)
  IPR018317 Queuosine biosynthesis protein QueC [TIGR00364] (8-224)
  IPR018317 Queuosine biosynthesis protein QueC [cd01995] (7-229)

pLDDT: mean 88.27, std 15.27, range [39.09, 98.75]

Sequence (476 aa):
MYHLNQKALLLFSGGQDSGTCLGWALSNFSHIITIGFSYGQRHSVEMQCRTNIRNKISKLSKIWEQRLGEDYIFSLDIFSQLGETAITSELEIVFDKQGLPNTFVPGRNIFFLTIAAAFAWRNSIRHLIIGTCETDFSGYPDCQDNSIKATQLALSLGLGEDITIHTPLMWLTKAQTWELALHLGGSKFVDLIRNETHSCYLNDHTTSHEWGYGCGTCPACKLRKNGWETFLMKKRANMYHLNQKALLLFSGGQDSGTCLGWALSNFSHIITIGFSYGQRHSVEMQCRTNIRNKISKLSKIWEQRLGEDYIFSLDIFSQLGETAITSELEIVFDKQGLPNTFVPGRNIFFLTIAAAFAWRNSIRHLIIGTCETDFSGYPDCQDNSIKATQLALSLGLGEDITIHTPLMWLTKAQTWELALHLGGSKFVDLIRNETHSCYLNDHTTSHEWGYGCGTCPACKLRKNGWETFLMKKRAN

Secondary structure (DSSP, 8-state):
--EEEEEEEEE--SSHHHHHHHHHHHHHEEEEEEEEEESS-TTSHHHHHHHHHHHHHTTT-HHHHHHEEEEEEEE--HHHHHHTT--STTHHHHHHHTT--TT--TTHHHHHHHHHHHHHHHTT--EEE----SSSTT--GGGSHHHHHHHHHHHHHHHTS--EEE-TTTT--HHHHHHHHHHHHHHHHHHHHHHH----TT---SSEETTEES-SSSHHHHHHHHHHHHHHHHHHH-/--EEEEEEEEE--SSHHHHHHHHHHHHHEEEEEEEEEESS-TTSHHHHHHHHHHHHHTTT-HHHHHHEEEEEEEE--HHHHHHTT--STTHHHHHHHTT--TT--TTHHHHHHHHHHHHHHHTT--EEE----SSSTT--GGGSHHHHHHHHHHHHHHHTS--EEE-TTTT--HHHHHHHHHHHHHHHHHHHHHHH----TT---SSEETTEES-SSSHHHHHHHHHHHHHHHHHHH-

Radius of gyration: 24.71 Å; Cα contacts (8 Å, |Δi|>4): 893; chains: 2; bounding box: 50×76×58 Å

Nearest PDB structures (foldseek):
  3bl5-assembly1_A  TM=9.283E-01  e=8.453E-20  unclassified
  3bl5-assembly6_F  TM=9.119E-01  e=2.455E-19  unclassified
  2pg3-assembly1_A-2  TM=8.458E-01  e=8.453E-20  Pectobacterium atrosepticum SCRI1043
  1kp3-assembly1_A  TM=5.855E-01  e=1.606E-04  Escherichia coli
  4f6l-assembly2_B  TM=4.420E-01  e=1.629E-02  Staphylococcus aureus subsp. aureus Mu50

Solvent-accessible surface area (backbone atoms only — not comparable to full-atom values): 24555 Å² total; per-residue (Å²): 132,75,42,59,86,33,51,33,38,33,52,39,66,19,20,54,52,26,44,44,43,47,54,52,46,44,73,32,28,43,31,37,32,36,35,32,77,30,70,83,48,75,83,31,68,48,48,52,24,30,53,49,41,59,59,51,51,34,71,75,32,72,66,38,35,71,14,54,55,59,77,45,76,44,68,43,64,52,54,61,57,54,48,71,57,55,77,55,72,66,66,60,55,60,38,54,73,76,66,43,62,77,58,77,56,62,31,51,55,56,53,52,48,52,54,50,47,36,52,25,56,62,60,78,32,42,35,36,35,41,49,40,33,48,61,57,71,74,78,54,40,35,38,26,68,68,18,47,52,30,39,31,52,15,50,16,41,14,54,69,44,78,46,45,72,43,46,91,36,35,86,37,47,60,24,51,48,52,50,46,29,35,72,71,51,33,70,64,38,38,48,46,45,31,66,38,28,44,62,28,83,80,69,32,76,77,44,78,51,97,61,18,40,22,76,66,73,45,72,52,29,46,50,49,41,51,16,43,53,52,34,50,54,51,61,69,75,107,133,76,43,60,84,32,52,33,39,33,51,40,65,19,20,54,51,25,44,44,42,48,54,53,45,44,75,32,28,43,31,37,32,36,34,32,77,30,70,84,48,75,84,30,69,48,47,51,24,30,53,49,40,59,60,53,52,34,70,74,34,72,66,38,35,71,14,53,55,61,78,46,76,44,67,42,64,51,54,62,55,55,48,70,57,56,75,56,72,66,65,60,55,60,38,53,73,78,67,45,62,77,58,78,57,62,32,52,54,57,53,51,49,50,54,50,48,35,51,25,56,64,61,77,34,42,36,36,34,41,49,40,33,49,62,56,71,75,77,55,40,34,38,26,68,68,19,46,53,31,38,32,50,15,48,17,41,14,54,67,42,79,47,44,73,44,46,92,36,35,86,38,47,61,24,51,48,51,50,47,28,35,72,71,52,32,72,65,39,38,48,47,45,31,64,37,25,44,62,27,83,81,70,33,76,78,45,77,52,97,61,19,40,23,74,64,71,45,71,50,27,45,49,49,41,53,15,43,53,52,35,50,54,52,60,71,74,106